Protein AF-A0AAV0DHM4-F1 (afdb_monomer)

Mean predicted aligned error: 24.43 Å

pLDDT: mean 70.32, std 26.04, range [20.38, 98.56]

Sequence (451 aa):
MEHMIHHESLPLIEENNLIREIKQLKQLRDQLSSNIGSCVEVQQALDNRAQIEDNLKNLKSELHILKNKVSEVEAVVVAVSLKYEEESKTHKELRDQYKAANELRQAARGNLQNLRKALFEKNKHFRMYKDDSITASKLAASKDTEALHHLCANQVEKFMDLWNGDEEFRKEYVRSNMRSTIRRFGTLDGRSLGPDESPLVLLPVYDVAERTRKLGSKTLEVDLVSPNEARNPTVKVAGNETEDQETVKCNLENVDTGSGWDGRKDDKAEDVQTKEELELAWKEEGLRKLEIAVRLKEQRRLEEIIKAKEALERKKRNAEKAQLRAELRAQKEAEQKEKEREKRLRKKERKNEGGPIGDVMRSGINMNENESREAAMDECGQATVAAGKKTHQCTKQSKTKSTPLPPLRNKSKRRLQQWLRIILTSIVVIVLFLLGNIGFFASLKQRQNVP

Foldseek 3Di:
DDDDPDPDPDPPVVVVVVVVVVVVVVVVVVVVVVVPDDPVVVVVVVVVVVVVVVVVVVVVVVVVVVVVVVVVVVVVVVVVVVVVVVVVVVVVVVVVVVVVVVVVVVVVVVVVVVVVVVVCVVCVVVVVVVVLVVVLVVCVVVVVPPVNVVSVVVVVVVVVVCCVPPPPCVVVVLVVCQLVLLVVAQDSVNHHDDPPGDGDDDDDPPCVVVVVVVVVPPDDDDDDDDDDDDDDDDDDDDDDDDDDDDDDDDDDDDDDDDDDDDDDDDDDDDPPPVVVVVVVVVVVVVVVVVVVVVVVVVVVVVVVVVVVVVVVVVVVVVVVVVVVVVVVVVVVVVVVVVVVVVVVVVVVVVVVPDDDDDDDDDDDDDDDDDDDYDDDDDDDDDDDDDDDDDDDDDDDDDDDDDDDDDPPPPVPVVVVVVVVVVVVVVVVVVVVVVVVVVVVVVVVVVVVPDD

Structure (mmCIF, N/CA/C/O backbone):
data_AF-A0AAV0DHM4-F1
#
_entry.id   AF-A0AAV0DHM4-F1
#
loop_
_atom_site.group_PDB
_atom_site.id
_atom_site.type_symbol
_atom_site.label_atom_id
_atom_site.label_alt_id
_atom_site.label_comp_id
_atom_site.label_asym_id
_atom_site.label_entity_id
_atom_site.label_seq_id
_atom_site.pdbx_PDB_ins_code
_atom_site.Cartn_x
_atom_site.Cartn_y
_atom_site.Cartn_z
_atom_site.occupancy
_atom_site.B_iso_or_equiv
_atom_site.auth_seq_id
_atom_site.auth_comp_id
_atom_site.auth_asym_id
_atom_site.auth_atom_id
_atom_site.pdbx_PDB_model_num
ATOM 1 N N . MET A 1 1 ? -69.733 -13.580 116.327 1.00 43.56 1 MET A N 1
ATOM 2 C CA . MET A 1 1 ? -68.517 -12.946 115.757 1.00 43.56 1 MET A CA 1
ATOM 3 C C . MET A 1 1 ? -68.999 -11.852 114.831 1.00 43.56 1 MET A C 1
ATOM 5 O O . MET A 1 1 ? -69.300 -12.125 113.675 1.00 43.56 1 MET A O 1
ATOM 9 N N . GLU A 1 2 ? -69.183 -10.652 115.373 1.00 42.78 2 GLU A N 1
ATOM 10 C CA . GLU A 1 2 ? -69.929 -9.586 114.709 1.00 42.78 2 GLU A CA 1
ATOM 11 C C . GLU A 1 2 ? -69.008 -8.453 114.255 1.00 42.78 2 GLU A C 1
ATOM 13 O O . GLU A 1 2 ? -68.412 -7.763 115.078 1.00 42.78 2 GLU A O 1
ATOM 18 N N . HIS A 1 3 ? -68.968 -8.197 112.947 1.00 48.19 3 HIS A N 1
ATOM 19 C CA . HIS A 1 3 ? -68.700 -6.849 112.457 1.00 48.19 3 HIS A CA 1
ATOM 20 C C . HIS A 1 3 ? -70.045 -6.132 112.330 1.00 48.19 3 HIS A C 1
ATOM 22 O O . HIS A 1 3 ? -70.871 -6.494 111.493 1.00 48.19 3 HIS A O 1
ATOM 28 N N . MET A 1 4 ? -70.279 -5.147 113.198 1.00 44.06 4 MET A N 1
ATOM 29 C CA . MET A 1 4 ? -71.522 -4.375 113.231 1.00 44.06 4 MET A CA 1
ATOM 30 C C . MET A 1 4 ? -71.656 -3.518 111.967 1.00 44.06 4 MET A C 1
ATOM 32 O O . MET A 1 4 ? -71.058 -2.443 111.876 1.00 44.06 4 MET A O 1
ATOM 36 N N . ILE A 1 5 ? -72.468 -3.973 111.011 1.00 55.94 5 ILE A N 1
ATOM 37 C CA . ILE A 1 5 ? -72.907 -3.153 109.878 1.00 55.94 5 ILE A CA 1
ATOM 38 C C . ILE A 1 5 ? -73.791 -2.035 110.441 1.00 55.94 5 ILE A C 1
ATOM 40 O O . ILE A 1 5 ? -74.953 -2.252 110.780 1.00 55.94 5 ILE A O 1
ATOM 44 N N . HIS A 1 6 ? -73.217 -0.842 110.583 1.00 49.34 6 HIS A N 1
ATOM 45 C CA . HIS A 1 6 ? -73.961 0.348 110.972 1.00 49.34 6 HIS A CA 1
ATOM 46 C C . HIS A 1 6 ? -74.754 0.838 109.761 1.00 49.34 6 HIS A C 1
ATOM 48 O O . HIS A 1 6 ? -74.182 1.256 108.756 1.00 49.34 6 HIS A O 1
ATOM 54 N N . HIS A 1 7 ? -76.081 0.774 109.851 1.00 44.88 7 HIS A N 1
ATOM 55 C CA . HIS A 1 7 ? -76.976 1.336 108.844 1.00 44.88 7 HIS A CA 1
ATOM 56 C C . HIS A 1 7 ? -77.152 2.843 109.069 1.00 44.88 7 HIS A C 1
ATOM 58 O O . HIS A 1 7 ? -78.214 3.303 109.485 1.00 44.88 7 HIS A O 1
ATOM 64 N N . GLU A 1 8 ? -76.099 3.613 108.797 1.00 59.44 8 GLU A N 1
ATOM 65 C CA . GLU A 1 8 ? -76.222 5.064 108.655 1.00 59.44 8 GLU A CA 1
ATOM 66 C C . GLU A 1 8 ? -77.024 5.366 107.382 1.00 59.44 8 GLU A C 1
ATOM 68 O O . GLU A 1 8 ? -76.617 5.039 106.265 1.00 59.44 8 GLU A O 1
ATOM 73 N N . SER A 1 9 ? -78.214 5.946 107.547 1.00 60.84 9 SER A N 1
ATOM 74 C CA . SER A 1 9 ? -79.075 6.323 106.428 1.00 60.84 9 SER A CA 1
ATOM 75 C C . SER A 1 9 ? -78.529 7.581 105.754 1.00 60.84 9 SER A C 1
ATOM 77 O O . SER A 1 9 ? -78.645 8.675 106.314 1.00 60.84 9 SER A O 1
ATOM 79 N N . LEU A 1 10 ? -77.963 7.430 104.552 1.00 61.78 10 LEU A N 1
ATOM 80 C CA . LEU A 1 10 ? -77.526 8.557 103.725 1.00 61.78 10 LEU A CA 1
ATOM 81 C C . LEU A 1 10 ? -78.671 9.572 103.537 1.00 61.78 10 LEU A C 1
ATOM 83 O O . LEU A 1 10 ? -79.821 9.169 103.329 1.00 61.78 10 LEU A O 1
ATOM 87 N N . PRO A 1 11 ? -78.397 10.886 103.583 1.00 71.75 11 PRO A N 1
ATOM 88 C CA . PRO A 1 11 ? -79.424 11.892 103.367 1.00 71.75 11 PRO A CA 1
ATOM 89 C C . PRO A 1 11 ? -79.935 11.834 101.921 1.00 71.75 11 PRO A C 1
ATOM 91 O O . PRO A 1 11 ? -79.160 11.739 100.968 1.00 71.75 11 PRO A O 1
ATOM 94 N N . LEU A 1 12 ? -81.252 11.983 101.747 1.00 71.25 12 LEU A N 1
ATOM 95 C CA . LEU A 1 12 ? -81.953 11.858 100.456 1.00 71.25 12 LEU A CA 1
ATOM 96 C C . LEU A 1 12 ? -81.356 12.709 99.317 1.00 71.25 12 LEU A C 1
ATOM 98 O O . LEU A 1 12 ? -81.542 12.381 98.148 1.00 71.25 12 LEU A O 1
ATOM 102 N N . ILE A 1 13 ? -80.653 13.804 99.624 1.00 78.44 13 ILE A N 1
ATOM 103 C CA . ILE A 1 13 ? -79.982 14.658 98.630 1.00 78.44 13 ILE A CA 1
ATOM 104 C C . ILE A 1 13 ? -78.781 13.934 98.000 1.00 78.44 13 ILE A C 1
ATOM 106 O O . ILE A 1 13 ? -78.611 13.979 96.781 1.00 78.44 13 ILE A O 1
ATOM 110 N N . GLU A 1 14 ? -77.978 13.241 98.808 1.00 80.06 14 GLU A N 1
ATOM 111 C CA . GLU A 1 14 ? -76.812 12.475 98.357 1.00 80.06 14 GLU A CA 1
ATOM 112 C C . GLU A 1 14 ? -77.248 11.219 97.605 1.00 80.06 14 GLU A C 1
ATOM 114 O O . GLU A 1 14 ? -76.761 10.968 96.504 1.00 80.06 14 GLU A O 1
ATOM 119 N N . GLU A 1 15 ? -78.261 10.509 98.107 1.00 77.88 15 GLU A N 1
ATOM 120 C CA . GLU A 1 15 ? -78.881 9.387 97.394 1.00 77.88 15 GLU A CA 1
ATOM 121 C C . GLU A 1 15 ? -79.408 9.822 96.010 1.00 77.88 15 GLU A C 1
ATOM 123 O O . GLU A 1 15 ? -79.105 9.199 94.991 1.00 77.88 15 GLU A O 1
ATOM 128 N N . ASN A 1 16 ? -80.110 10.960 95.925 1.00 84.50 16 ASN A N 1
ATOM 129 C CA . ASN A 1 16 ? -80.580 11.505 94.647 1.00 84.50 16 ASN A CA 1
ATOM 130 C C . ASN A 1 16 ? -79.463 12.078 93.755 1.00 84.50 16 ASN A C 1
ATOM 132 O O . ASN A 1 16 ? -79.708 12.288 92.562 1.00 84.50 16 ASN A O 1
ATOM 136 N N . ASN A 1 17 ? -78.267 12.362 94.282 1.00 87.25 17 ASN A N 1
ATOM 137 C CA . ASN A 1 17 ? -77.079 12.675 93.479 1.00 87.25 17 ASN A CA 1
ATOM 138 C C . ASN A 1 17 ? -76.480 11.379 92.904 1.00 87.25 17 ASN A C 1
ATOM 140 O O . ASN A 1 17 ? -76.340 11.273 91.686 1.00 87.25 17 ASN A O 1
ATOM 144 N N . LEU A 1 18 ? -76.256 10.362 93.743 1.00 86.69 18 LEU A N 1
ATOM 145 C CA . LEU A 1 18 ? -75.763 9.039 93.340 1.00 86.69 18 LEU A CA 1
ATOM 146 C C . LEU A 1 18 ? -76.676 8.385 92.288 1.00 86.69 18 LEU A C 1
ATOM 148 O O . LEU A 1 18 ? -76.195 7.856 91.292 1.00 86.69 18 LEU A O 1
ATOM 152 N N . ILE A 1 19 ? -78.003 8.488 92.424 1.00 88.50 19 ILE A N 1
ATOM 153 C CA . ILE A 1 19 ? -78.965 7.993 91.421 1.00 88.50 19 ILE A CA 1
ATOM 154 C C . ILE A 1 19 ? -78.813 8.709 90.062 1.00 88.50 19 ILE A C 1
ATOM 156 O O . ILE A 1 19 ? -79.029 8.090 89.013 1.00 88.50 19 ILE A O 1
ATOM 160 N N . ARG A 1 20 ? -78.440 9.997 90.045 1.00 89.25 20 ARG A N 1
ATOM 161 C CA . ARG A 1 20 ? -78.166 10.751 88.806 1.00 89.25 20 ARG A CA 1
ATOM 162 C C . ARG A 1 20 ? -76.824 10.361 88.191 1.00 89.25 20 ARG A C 1
ATOM 164 O O . ARG A 1 20 ? -76.777 10.123 86.986 1.00 89.25 20 ARG A O 1
ATOM 171 N N . GLU A 1 21 ? -75.786 10.206 89.002 1.00 92.38 21 GLU A N 1
ATOM 172 C CA . GLU A 1 21 ? -74.470 9.739 88.557 1.00 92.38 21 GLU A CA 1
ATOM 173 C C . GLU A 1 21 ? -74.541 8.305 88.004 1.00 92.38 21 GLU A C 1
ATOM 175 O O . GLU A 1 21 ? -74.093 8.043 86.892 1.00 92.38 21 GLU A O 1
ATOM 180 N N . ILE A 1 22 ? -75.250 7.392 88.678 1.00 91.81 22 ILE A N 1
ATOM 181 C CA . ILE A 1 22 ? -75.530 6.029 88.192 1.00 91.81 22 ILE A CA 1
ATOM 182 C C . ILE A 1 22 ? -76.297 6.044 86.857 1.00 91.81 22 ILE A C 1
ATOM 184 O O . ILE A 1 22 ? -76.076 5.169 86.017 1.00 91.81 22 ILE A O 1
ATOM 188 N N . LYS A 1 23 ? -77.191 7.017 86.619 1.00 93.56 23 LYS A N 1
ATOM 189 C CA . LYS A 1 23 ? -77.848 7.191 85.308 1.00 93.56 23 LYS A CA 1
ATOM 190 C C . LYS A 1 23 ? -76.867 7.673 84.236 1.00 93.56 23 LYS A C 1
ATOM 192 O O . LYS A 1 23 ? -76.878 7.115 83.141 1.00 93.56 23 LYS A O 1
ATOM 197 N N . GLN A 1 24 ? -76.002 8.638 84.547 1.00 93.12 24 GLN A N 1
ATOM 198 C CA . GLN A 1 24 ? -74.964 9.119 83.627 1.00 93.12 24 GLN A CA 1
ATOM 199 C C . GLN A 1 24 ? -73.957 8.014 83.283 1.00 93.12 24 GLN A C 1
ATOM 201 O O . GLN A 1 24 ? -73.688 7.784 82.110 1.00 93.12 24 GLN A O 1
ATOM 206 N N . LEU A 1 25 ? -73.479 7.255 84.273 1.00 92.44 25 LEU A N 1
ATOM 207 C CA . LEU A 1 25 ? -72.578 6.115 84.075 1.00 92.44 25 LEU A CA 1
ATOM 208 C C . LEU A 1 25 ? -73.222 4.996 83.241 1.00 92.44 25 LEU A C 1
ATOM 210 O O . LEU A 1 25 ? -72.551 4.407 82.397 1.00 92.44 25 LEU A O 1
ATOM 214 N N . LYS A 1 26 ? -74.527 4.729 83.406 1.00 89.81 26 LYS A N 1
ATOM 215 C CA . LYS A 1 26 ? -75.271 3.806 82.526 1.00 89.81 26 LYS A CA 1
ATOM 216 C C . LYS A 1 26 ? -75.348 4.329 81.090 1.00 89.81 26 LYS A C 1
ATOM 218 O O . LYS A 1 26 ? -75.043 3.579 80.171 1.00 89.81 26 LYS A O 1
ATOM 223 N N . GLN A 1 27 ? -75.670 5.607 80.894 1.00 90.06 27 GLN A N 1
ATOM 224 C CA . GLN A 1 27 ? -75.716 6.214 79.561 1.00 90.06 27 GLN A CA 1
ATOM 225 C C . GLN A 1 27 ? -74.337 6.223 78.876 1.00 90.06 27 GLN A C 1
ATOM 227 O O . GLN A 1 27 ? -74.247 5.903 77.695 1.00 90.06 27 GLN A O 1
ATOM 232 N N . LEU A 1 28 ? -73.261 6.514 79.615 1.00 88.69 28 LEU A N 1
ATOM 233 C CA . LEU A 1 28 ? -71.883 6.459 79.115 1.00 88.69 28 LEU A CA 1
ATOM 234 C C . LEU A 1 28 ? -71.444 5.026 78.787 1.00 88.69 28 LEU A C 1
ATOM 236 O O . LEU A 1 28 ? -70.819 4.812 77.753 1.00 88.69 28 LEU A O 1
ATOM 240 N N . ARG A 1 29 ? -71.809 4.034 79.612 1.00 87.38 29 ARG A N 1
ATOM 241 C CA . ARG A 1 29 ? -71.617 2.603 79.313 1.00 87.38 29 ARG A CA 1
ATOM 242 C C . ARG A 1 29 ? -72.311 2.214 78.007 1.00 87.38 29 ARG A C 1
ATOM 244 O O . ARG A 1 29 ? -71.711 1.512 77.202 1.00 87.38 29 ARG A O 1
ATOM 251 N N . ASP A 1 30 ? -73.547 2.661 77.801 1.00 85.44 30 ASP A N 1
ATOM 252 C CA . ASP A 1 30 ? -74.338 2.305 76.617 1.00 85.44 30 ASP A CA 1
ATOM 253 C C . ASP A 1 30 ? -73.828 3.021 75.353 1.00 85.44 30 ASP A C 1
ATOM 255 O O . ASP A 1 30 ? -73.766 2.434 74.277 1.00 85.44 30 ASP A O 1
ATOM 259 N N . GLN A 1 31 ? -73.348 4.261 75.484 1.00 86.38 31 GLN A N 1
ATOM 260 C CA . GLN A 1 31 ? -72.624 4.950 74.411 1.00 86.38 31 GLN A CA 1
ATOM 261 C C . GLN A 1 31 ? -71.294 4.256 74.083 1.00 86.38 31 GLN A C 1
ATOM 263 O O . GLN A 1 31 ? -71.000 4.037 72.908 1.00 86.38 31 GLN A O 1
ATOM 268 N N . LEU A 1 32 ? -70.520 3.847 75.094 1.00 81.00 32 LEU A N 1
ATOM 269 C CA . LEU A 1 32 ? -69.286 3.082 74.906 1.00 81.00 32 LEU A CA 1
ATOM 270 C C . LEU A 1 32 ? -69.549 1.728 74.240 1.00 81.00 32 LEU A C 1
ATOM 272 O O . LEU A 1 32 ? -68.808 1.377 73.331 1.00 81.00 32 LEU A O 1
ATOM 276 N N . SER A 1 33 ? -70.608 1.002 74.612 1.00 78.62 33 SER A N 1
ATOM 277 C CA . SER A 1 33 ? -70.945 -0.288 73.988 1.00 78.62 33 SER A CA 1
ATOM 278 C C . SER A 1 33 ? -71.441 -0.167 72.543 1.00 78.62 33 SER A C 1
ATOM 280 O O . SER A 1 33 ? -71.352 -1.140 71.803 1.00 78.62 33 SER A O 1
ATOM 282 N N . SER A 1 34 ? -71.919 1.014 72.130 1.00 77.19 34 SER A N 1
ATOM 283 C CA . SER A 1 34 ? -72.287 1.308 70.735 1.00 77.19 34 SER A CA 1
ATOM 284 C C . SER A 1 34 ? -71.148 1.880 69.875 1.00 77.19 34 SER A C 1
ATOM 286 O O . SER A 1 34 ? -71.255 1.879 68.652 1.00 77.19 34 SER A O 1
ATOM 288 N N . ASN A 1 35 ? -70.075 2.381 70.501 1.00 76.44 35 ASN A N 1
ATOM 289 C CA . ASN A 1 35 ? -68.916 2.991 69.830 1.00 76.44 35 ASN A CA 1
ATOM 290 C C . ASN A 1 35 ? -67.674 2.077 69.836 1.00 76.44 35 ASN A C 1
ATOM 292 O O . ASN A 1 35 ? -66.808 2.180 68.970 1.00 76.44 35 ASN A O 1
ATOM 296 N N . ILE A 1 36 ? -67.588 1.137 70.783 1.00 73.06 36 ILE A N 1
ATOM 297 C CA . ILE A 1 36 ? -66.779 -0.068 70.608 1.00 73.06 36 ILE A CA 1
ATOM 298 C C . ILE A 1 36 ? -67.394 -0.844 69.438 1.00 73.06 36 ILE A C 1
ATOM 300 O O . ILE A 1 36 ? -68.516 -1.341 69.531 1.00 73.06 36 ILE A O 1
ATOM 304 N N . GLY A 1 37 ? -66.648 -0.930 68.331 1.00 67.56 37 GLY A N 1
ATOM 305 C CA . GLY A 1 37 ? -66.939 -1.886 67.262 1.00 67.56 37 GLY A CA 1
ATOM 306 C C . GLY A 1 37 ? -67.044 -3.290 67.853 1.00 67.56 37 GLY A C 1
ATOM 307 O O . GLY A 1 37 ? -66.432 -3.576 68.888 1.00 67.56 37 GLY A O 1
ATOM 308 N N . SER A 1 38 ? -67.849 -4.159 67.246 1.00 77.75 38 SER A N 1
ATOM 309 C CA . SER A 1 38 ? -68.161 -5.454 67.848 1.00 77.75 38 SER A CA 1
ATOM 310 C C . SER A 1 38 ? -66.880 -6.225 68.178 1.00 77.75 38 SER A C 1
ATOM 312 O O . SER A 1 38 ? -65.870 -6.129 67.480 1.00 77.75 38 SER A O 1
ATOM 314 N N . CYS A 1 39 ? -66.901 -7.011 69.258 1.00 74.38 39 CYS A N 1
ATOM 315 C CA . CYS A 1 39 ? -65.707 -7.733 69.714 1.00 74.38 39 CYS A CA 1
ATOM 316 C C . CYS A 1 39 ? -65.106 -8.632 68.606 1.00 74.38 39 CYS A C 1
ATOM 318 O O . CYS A 1 39 ? -63.893 -8.820 68.552 1.00 74.38 39 CYS A O 1
ATOM 320 N N . VAL A 1 40 ? -65.947 -9.088 67.667 1.00 80.19 40 VAL A N 1
ATOM 321 C CA . VAL A 1 40 ? -65.556 -9.805 66.445 1.00 80.19 40 VAL A CA 1
ATOM 322 C C . VAL A 1 40 ? -64.789 -8.911 65.462 1.00 80.19 40 VAL A C 1
ATOM 324 O O . VAL A 1 40 ? -63.733 -9.321 64.995 1.00 80.19 40 VAL A O 1
ATOM 327 N N . GLU A 1 41 ? -65.257 -7.693 65.172 1.00 85.06 41 GLU A N 1
ATOM 328 C CA . GLU A 1 41 ? -64.556 -6.739 64.291 1.00 85.06 41 GLU A CA 1
ATOM 329 C C . GLU A 1 41 ? -63.206 -6.302 64.879 1.00 85.06 41 GLU A C 1
ATOM 331 O O . GLU A 1 41 ? -62.221 -6.189 64.151 1.00 85.06 41 GLU A O 1
ATOM 336 N N . VAL A 1 42 ? -63.133 -6.105 66.202 1.00 85.69 42 VAL A N 1
ATOM 337 C CA . VAL A 1 42 ? -61.874 -5.778 66.895 1.00 85.69 42 VAL A CA 1
ATOM 338 C C . VAL A 1 42 ? -60.884 -6.943 66.810 1.00 85.69 42 VAL A C 1
ATOM 340 O O . VAL A 1 42 ? -59.716 -6.719 66.494 1.00 85.69 42 VAL A O 1
ATOM 343 N N . GLN A 1 43 ? -61.337 -8.183 67.025 1.00 86.19 43 GLN A N 1
ATOM 344 C CA . GLN A 1 43 ? -60.490 -9.366 66.857 1.00 86.19 43 GLN A CA 1
ATOM 345 C C . GLN A 1 43 ? -60.035 -9.523 65.398 1.00 86.19 43 GLN A C 1
ATOM 347 O O . GLN A 1 43 ? -58.842 -9.655 65.140 1.00 86.19 43 GLN A O 1
ATOM 352 N N . GLN A 1 44 ? -60.951 -9.391 64.436 1.00 89.75 44 GLN A N 1
ATOM 353 C CA . GLN A 1 44 ? -60.643 -9.463 63.009 1.00 89.75 44 GLN A CA 1
ATOM 354 C C . GLN A 1 44 ? -59.633 -8.382 62.581 1.00 89.75 44 GLN A C 1
ATOM 356 O O . GLN A 1 44 ? -58.761 -8.647 61.757 1.00 89.75 44 GLN A O 1
ATOM 361 N N . ALA A 1 45 ? -59.694 -7.176 63.155 1.00 88.31 45 ALA A N 1
ATOM 362 C CA . ALA A 1 45 ? -58.703 -6.128 62.917 1.00 88.31 45 ALA A CA 1
ATOM 363 C C . ALA A 1 45 ? -57.310 -6.482 63.477 1.00 88.31 45 ALA A C 1
ATOM 365 O O . ALA A 1 45 ? -56.302 -6.146 62.849 1.00 88.31 45 ALA A O 1
ATOM 366 N N . LEU A 1 46 ? -57.232 -7.183 64.615 1.00 89.06 46 LEU A N 1
ATOM 367 C CA . LEU A 1 46 ? -55.972 -7.692 65.172 1.00 89.06 46 LEU A CA 1
ATOM 368 C C . LEU A 1 46 ? -55.398 -8.846 64.336 1.00 89.06 46 LEU A C 1
ATOM 370 O O . LEU A 1 46 ? -54.200 -8.845 64.050 1.00 89.06 46 LEU A O 1
ATOM 374 N N . ASP A 1 47 ? -56.241 -9.772 63.879 1.00 90.62 47 ASP A N 1
ATOM 375 C CA . ASP A 1 47 ? -55.836 -10.899 63.031 1.00 90.62 47 ASP A CA 1
ATOM 376 C C . ASP A 1 47 ? -55.343 -10.404 61.656 1.00 90.62 47 ASP A C 1
ATOM 378 O O . ASP A 1 47 ? -54.255 -10.769 61.202 1.00 90.62 47 ASP A O 1
ATOM 382 N N . ASN A 1 48 ? -56.078 -9.468 61.038 1.00 92.38 48 ASN A N 1
ATOM 383 C CA . ASN A 1 48 ? -55.661 -8.770 59.817 1.00 92.38 48 ASN A CA 1
ATOM 384 C C . ASN A 1 48 ? -54.326 -8.031 60.018 1.00 92.38 48 ASN A C 1
ATOM 386 O O . ASN A 1 48 ? -53.459 -8.062 59.143 1.00 92.38 48 ASN A O 1
ATOM 390 N N . ARG A 1 49 ? -54.129 -7.372 61.170 1.00 93.75 49 ARG A N 1
ATOM 391 C CA . ARG A 1 49 ? -52.863 -6.701 61.497 1.00 93.75 49 ARG A CA 1
ATOM 392 C C . ARG A 1 49 ? -51.707 -7.701 61.578 1.00 93.75 49 ARG A C 1
ATOM 394 O O . ARG A 1 49 ? -50.650 -7.418 61.018 1.00 93.75 49 ARG A O 1
ATOM 401 N N . ALA A 1 50 ? -51.890 -8.851 62.227 1.00 92.62 50 ALA A N 1
ATOM 402 C CA . ALA A 1 50 ? -50.862 -9.891 62.294 1.00 92.62 50 ALA A CA 1
ATOM 403 C C . ALA A 1 50 ? -50.485 -10.398 60.888 1.00 92.62 50 ALA A C 1
ATOM 405 O O . ALA A 1 50 ? -49.302 -10.458 60.549 1.00 92.62 50 ALA A O 1
ATOM 406 N N . GLN A 1 51 ? -51.482 -10.640 60.028 1.00 94.19 51 GLN A N 1
ATOM 407 C CA . GLN A 1 51 ? -51.265 -11.013 58.628 1.00 94.19 51 GLN A CA 1
ATOM 408 C C . GLN A 1 51 ? -50.492 -9.934 57.843 1.00 94.19 51 GLN A C 1
ATOM 410 O O . GLN A 1 51 ? -49.606 -10.257 57.049 1.00 94.19 51 GLN A O 1
ATOM 415 N N . ILE A 1 52 ? -50.781 -8.648 58.070 1.00 94.25 52 ILE A N 1
ATOM 416 C CA . ILE A 1 52 ? -50.041 -7.527 57.466 1.00 94.25 52 ILE A CA 1
ATOM 417 C C . ILE A 1 52 ? -48.592 -7.482 57.975 1.00 94.25 52 ILE A C 1
ATOM 419 O O . ILE A 1 52 ? -47.675 -7.302 57.173 1.00 94.25 52 ILE A O 1
ATOM 423 N N . GLU A 1 53 ? -48.354 -7.684 59.274 1.00 95.00 53 GLU A N 1
ATOM 424 C CA . GLU A 1 53 ? -47.001 -7.726 59.841 1.00 95.00 53 GLU A CA 1
ATOM 425 C C . GLU A 1 53 ? -46.163 -8.884 59.270 1.00 95.00 53 GLU A C 1
ATOM 427 O O . GLU A 1 53 ? -44.977 -8.691 58.994 1.00 95.00 53 GLU A O 1
ATOM 432 N N . ASP A 1 54 ? -46.751 -10.059 59.032 1.00 94.62 54 ASP A N 1
ATOM 433 C CA . ASP A 1 54 ? -46.061 -11.186 58.385 1.00 94.62 54 ASP A CA 1
ATOM 434 C C . ASP A 1 54 ? -45.828 -10.961 56.883 1.00 94.62 54 ASP A C 1
ATOM 436 O O . ASP A 1 54 ? -44.724 -11.205 56.386 1.00 94.62 54 ASP A O 1
ATOM 440 N N . ASN A 1 55 ? -46.796 -10.384 56.166 1.00 95.00 55 ASN A N 1
ATOM 441 C CA . ASN A 1 55 ? -46.602 -9.965 54.775 1.00 95.00 55 ASN A CA 1
ATOM 442 C C . ASN A 1 55 ? -45.458 -8.941 54.641 1.00 95.00 55 ASN A C 1
ATOM 444 O O . ASN A 1 55 ? -44.650 -9.037 53.718 1.00 95.00 55 ASN A O 1
ATOM 448 N N . LEU A 1 56 ? -45.323 -8.003 55.587 1.00 96.50 56 LEU A N 1
ATOM 449 C CA . LEU A 1 56 ? -44.209 -7.049 55.625 1.00 96.50 56 LEU A CA 1
ATOM 450 C C . LEU A 1 56 ? -42.854 -7.723 55.909 1.00 96.50 56 LEU A C 1
ATOM 452 O O . LEU A 1 56 ? -41.844 -7.305 55.338 1.00 96.50 56 LEU A O 1
ATOM 456 N N . LYS A 1 57 ? -42.803 -8.776 56.740 1.00 96.50 57 LYS A N 1
ATOM 457 C CA . LYS A 1 57 ? -41.579 -9.580 56.955 1.00 96.50 57 LYS A CA 1
ATOM 458 C C . LYS A 1 57 ? -41.162 -10.297 55.665 1.00 96.50 57 LYS A C 1
ATOM 460 O O . LYS A 1 57 ? -39.982 -10.258 55.311 1.00 96.50 57 LYS A O 1
ATOM 465 N N . ASN A 1 58 ? -42.122 -10.876 54.941 1.00 96.38 58 ASN A N 1
ATOM 466 C CA . ASN A 1 58 ? -41.890 -11.549 53.660 1.00 96.38 58 ASN A CA 1
ATOM 467 C C . ASN A 1 58 ? -41.395 -10.566 52.588 1.00 96.38 58 ASN A C 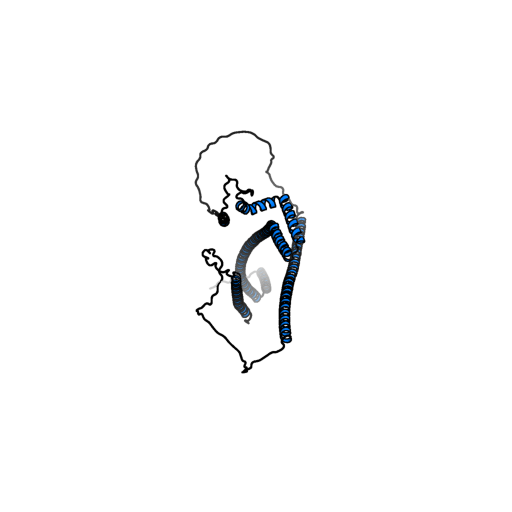1
ATOM 469 O O . ASN A 1 58 ? -40.301 -10.742 52.060 1.00 96.38 58 ASN A O 1
ATOM 473 N N . LEU A 1 59 ? -42.110 -9.460 52.355 1.00 96.62 59 LEU A N 1
ATOM 474 C CA . LEU A 1 59 ? -41.698 -8.418 51.403 1.00 96.62 59 LEU A CA 1
ATOM 475 C C . LEU A 1 59 ? -40.315 -7.831 51.731 1.00 96.62 59 LEU A C 1
ATOM 477 O O . LEU A 1 59 ? -39.533 -7.521 50.832 1.00 96.62 59 LEU A O 1
ATOM 481 N N . LYS A 1 60 ? -39.968 -7.706 53.019 1.00 97.44 60 LYS A N 1
ATOM 482 C CA . LYS A 1 60 ? -38.635 -7.260 53.443 1.00 97.44 60 LYS A CA 1
ATOM 483 C C . LYS A 1 60 ? -37.547 -8.285 53.107 1.00 97.44 60 LYS A C 1
ATOM 485 O O . LYS A 1 60 ? -36.461 -7.878 52.692 1.00 97.44 60 LYS A O 1
ATOM 490 N N . SER A 1 61 ? -37.803 -9.586 53.264 1.00 96.44 61 SER A N 1
ATOM 491 C CA . SER A 1 61 ? -36.830 -10.626 52.897 1.00 96.44 61 SER A CA 1
ATOM 492 C C . SER A 1 61 ? -36.648 -10.716 51.375 1.00 96.44 61 SER A C 1
ATOM 494 O O . SER A 1 61 ? -35.510 -10.749 50.902 1.00 96.44 61 SER A O 1
ATOM 496 N N . GLU A 1 62 ? -37.733 -10.610 50.604 1.00 96.62 62 GLU A N 1
ATOM 497 C CA . GLU A 1 62 ? -37.703 -10.510 49.140 1.00 96.62 62 GLU A CA 1
ATOM 498 C C . GLU A 1 62 ? -36.917 -9.282 48.661 1.00 96.62 62 GLU A C 1
ATOM 500 O O . GLU A 1 62 ? -36.072 -9.404 47.775 1.00 96.62 62 GLU A O 1
ATOM 505 N N . LEU A 1 63 ? -37.116 -8.116 49.287 1.00 97.81 63 LEU A N 1
ATOM 506 C CA . LEU A 1 63 ? -36.371 -6.892 48.983 1.00 97.81 63 LEU A CA 1
ATOM 507 C C . LEU A 1 63 ? -34.868 -7.040 49.267 1.00 97.81 63 LEU A C 1
ATOM 509 O O . LEU A 1 63 ? -34.052 -6.562 48.478 1.00 97.81 63 LEU A O 1
ATOM 513 N N . HIS A 1 64 ? -34.477 -7.729 50.344 1.00 97.19 64 HIS A N 1
ATOM 514 C CA . HIS A 1 64 ? -33.068 -8.049 50.600 1.00 97.19 64 HIS A CA 1
ATOM 515 C C . HIS A 1 64 ? -32.491 -8.999 49.534 1.00 97.19 64 HIS A C 1
ATOM 517 O O . HIS A 1 64 ? -31.404 -8.742 49.016 1.00 97.19 64 HIS A O 1
ATOM 523 N N . ILE A 1 65 ? -33.226 -10.047 49.146 1.00 97.12 65 ILE A N 1
ATOM 524 C CA . ILE A 1 65 ? -32.819 -10.979 48.079 1.00 97.12 65 ILE A CA 1
ATOM 525 C C . ILE A 1 65 ? -32.681 -10.248 46.733 1.00 97.12 65 ILE A C 1
ATOM 527 O O . ILE A 1 65 ? -31.719 -10.480 45.998 1.00 97.12 65 ILE A O 1
ATOM 531 N N . LEU A 1 66 ? -33.617 -9.354 46.406 1.00 97.38 66 LEU A N 1
ATOM 532 C CA . LEU A 1 66 ? -33.590 -8.565 45.177 1.00 97.38 66 LEU A CA 1
ATOM 533 C C . LEU A 1 66 ? -32.426 -7.568 45.174 1.00 97.38 66 LEU A C 1
ATOM 535 O O . LEU A 1 66 ? -31.722 -7.477 44.172 1.00 97.38 66 LEU A O 1
ATOM 539 N N . LYS A 1 67 ? -32.165 -6.879 46.294 1.00 98.00 67 LYS A N 1
ATOM 540 C CA . LYS A 1 67 ? -31.025 -5.960 46.424 1.00 98.00 67 LYS A CA 1
ATOM 541 C C . LYS A 1 67 ? -29.687 -6.671 46.198 1.00 98.00 67 LYS A C 1
ATOM 543 O O . LYS A 1 67 ? -28.839 -6.136 45.488 1.00 98.00 67 LYS A O 1
ATOM 548 N N . ASN A 1 68 ? -29.516 -7.876 46.744 1.00 97.12 68 ASN A N 1
ATOM 549 C CA . ASN A 1 68 ? -28.302 -8.666 46.528 1.00 97.12 68 ASN A CA 1
ATOM 550 C C . ASN A 1 68 ? -28.126 -9.002 45.035 1.00 97.12 68 ASN A C 1
ATOM 552 O O . ASN A 1 68 ? -27.084 -8.686 44.462 1.00 97.12 68 ASN A O 1
ATOM 556 N N . LYS A 1 69 ? -29.176 -9.518 44.377 1.00 97.38 69 LYS A N 1
ATOM 557 C CA . LYS A 1 69 ? -29.175 -9.804 42.928 1.00 97.38 69 LYS A CA 1
ATOM 558 C C . LYS A 1 69 ? -28.876 -8.569 42.072 1.00 97.38 69 LYS A C 1
ATOM 560 O O . LYS A 1 69 ? -28.170 -8.681 41.076 1.00 97.38 69 LYS A O 1
ATOM 565 N N . VAL A 1 70 ? -29.386 -7.394 42.452 1.00 97.88 70 VAL A N 1
ATOM 566 C CA . VAL A 1 70 ? -29.053 -6.125 41.783 1.00 97.88 70 VAL A CA 1
ATOM 567 C C . VAL A 1 70 ? -27.557 -5.834 41.911 1.00 97.88 70 VAL A C 1
ATOM 569 O O . VAL A 1 70 ? -26.913 -5.635 40.888 1.00 97.88 70 VAL A O 1
ATOM 572 N N . SER A 1 71 ? -26.973 -5.924 43.111 1.00 97.06 71 SER A N 1
ATOM 573 C CA . SER A 1 71 ? -25.531 -5.685 43.297 1.00 97.06 71 SER A CA 1
ATOM 574 C C . SER A 1 71 ? -24.628 -6.706 42.579 1.00 97.06 71 SER A C 1
ATOM 576 O O . SER A 1 71 ? -23.560 -6.345 42.084 1.00 97.06 71 SER A O 1
ATOM 578 N N . GLU A 1 72 ? -25.066 -7.963 42.446 1.00 97.44 72 GLU A N 1
ATOM 579 C CA . GLU A 1 72 ? -24.386 -8.985 41.635 1.00 97.44 72 GLU A CA 1
ATOM 580 C C . GLU A 1 72 ? -24.401 -8.614 40.141 1.00 97.44 72 GLU A C 1
ATOM 582 O O . GLU A 1 72 ? -23.370 -8.675 39.469 1.00 97.44 72 GLU A O 1
ATOM 587 N N . VAL A 1 73 ? -25.555 -8.179 39.620 1.00 98.00 73 VAL A N 1
ATOM 588 C CA . VAL A 1 73 ? -25.702 -7.740 38.224 1.00 98.00 73 VAL A CA 1
ATOM 589 C C . VAL A 1 73 ? -24.926 -6.447 37.959 1.00 98.00 73 VAL A C 1
ATOM 591 O O . VAL A 1 73 ? -24.259 -6.355 36.932 1.00 98.00 73 VAL A O 1
ATOM 594 N N . GLU A 1 74 ? -24.940 -5.477 38.874 1.00 97.88 74 GLU A N 1
ATOM 595 C CA . GLU A 1 74 ? -24.150 -4.240 38.782 1.00 97.88 74 GLU A CA 1
ATOM 596 C C . GLU A 1 74 ? -22.646 -4.539 38.700 1.00 97.88 74 GLU A C 1
ATOM 598 O O . GLU A 1 74 ? -21.962 -4.026 37.810 1.00 97.88 74 GLU A O 1
ATOM 603 N N . ALA A 1 75 ? -22.134 -5.436 39.551 1.00 97.69 75 ALA A N 1
ATOM 604 C CA . ALA A 1 75 ? -20.739 -5.872 39.504 1.00 97.69 75 ALA A CA 1
ATOM 605 C C . ALA A 1 75 ? -20.381 -6.550 38.166 1.00 97.69 75 ALA A C 1
ATOM 607 O O . ALA A 1 75 ? -19.315 -6.289 37.602 1.00 97.69 75 ALA A O 1
ATOM 608 N N . VAL A 1 76 ? -21.281 -7.374 37.612 1.00 97.94 76 VAL A N 1
ATOM 609 C CA . VAL A 1 76 ? -21.106 -7.980 36.279 1.00 97.94 76 VAL A CA 1
ATOM 610 C C . VAL A 1 76 ? -21.137 -6.924 35.168 1.00 97.94 76 VAL A C 1
ATOM 612 O O . VAL A 1 76 ? -20.305 -6.981 34.265 1.00 97.94 76 VAL A O 1
ATOM 615 N N . VAL A 1 77 ? -22.035 -5.936 35.232 1.00 98.25 77 VAL A N 1
ATOM 616 C CA . VAL A 1 77 ? -22.121 -4.840 34.250 1.00 98.25 77 VAL A CA 1
ATOM 617 C C . VAL A 1 77 ? -20.833 -4.014 34.233 1.00 98.25 77 VAL A C 1
ATOM 619 O O . VAL A 1 77 ? -20.296 -3.767 33.153 1.00 98.25 77 VAL A O 1
ATOM 622 N N . VAL A 1 78 ? -20.279 -3.664 35.400 1.00 98.06 78 VAL A N 1
ATOM 623 C CA . VAL A 1 78 ? -18.984 -2.963 35.506 1.00 98.06 78 VAL A CA 1
ATOM 624 C C . VAL A 1 78 ? -17.831 -3.829 34.979 1.00 98.06 78 VAL A C 1
ATOM 626 O O . VAL A 1 78 ? -16.982 -3.354 34.225 1.00 98.06 78 VAL A O 1
ATOM 629 N N . ALA A 1 79 ? -17.813 -5.128 35.293 1.00 97.81 79 ALA A N 1
ATOM 630 C CA . ALA A 1 79 ? -16.798 -6.048 34.773 1.00 97.81 79 ALA A CA 1
ATOM 631 C C . ALA A 1 79 ? -16.887 -6.270 33.246 1.00 97.81 79 ALA A C 1
ATOM 633 O O . ALA A 1 79 ? -15.898 -6.669 32.624 1.00 97.81 79 ALA A O 1
ATOM 634 N N . VAL A 1 80 ? -18.052 -6.031 32.633 1.00 98.44 80 VAL A N 1
ATOM 635 C CA . VAL A 1 80 ? -18.258 -6.080 31.176 1.00 98.44 80 VAL A CA 1
ATOM 636 C C . VAL A 1 80 ? -17.909 -4.745 30.510 1.00 98.44 80 VAL A C 1
ATOM 638 O O . VAL A 1 80 ? -17.286 -4.762 29.448 1.00 98.44 80 VAL A O 1
ATOM 641 N N . SER A 1 81 ? -18.242 -3.598 31.115 1.00 97.62 81 SER A N 1
ATOM 642 C CA . SER A 1 81 ? -17.917 -2.283 30.542 1.00 97.62 81 SER A CA 1
ATOM 643 C C . SER A 1 81 ? -16.407 -2.039 30.476 1.00 97.62 81 SER A C 1
ATOM 645 O O . SER A 1 81 ? -15.918 -1.602 29.436 1.00 97.62 81 SER A O 1
ATOM 647 N N . LEU A 1 82 ? -15.654 -2.421 31.515 1.00 98.06 82 LEU A N 1
ATOM 648 C CA . LEU A 1 82 ? -14.188 -2.333 31.527 1.00 98.06 82 LEU A CA 1
ATOM 649 C C . LEU A 1 82 ? -13.552 -3.131 30.375 1.00 98.06 82 LEU A C 1
ATOM 651 O O . LEU A 1 82 ? -12.744 -2.591 29.623 1.00 98.06 82 LEU A O 1
ATOM 655 N N . LYS A 1 83 ? -13.993 -4.377 30.154 1.00 97.75 83 LYS A N 1
ATOM 656 C CA . LYS A 1 83 ? -13.519 -5.219 29.037 1.00 97.75 83 LYS A CA 1
ATOM 657 C C . LYS A 1 83 ? -13.889 -4.644 27.670 1.00 97.75 83 LYS A C 1
ATOM 659 O O . LYS A 1 83 ? -13.100 -4.708 26.732 1.00 97.75 83 LYS A O 1
ATOM 664 N N . TYR A 1 84 ? -15.081 -4.058 27.546 1.00 98.31 84 TYR A N 1
ATOM 665 C CA . TYR A 1 84 ? -15.485 -3.357 26.327 1.00 98.31 84 TYR A CA 1
ATOM 666 C C . TYR A 1 84 ? -14.608 -2.123 26.060 1.00 98.31 84 TYR A C 1
ATOM 668 O O . TYR A 1 84 ? -14.259 -1.856 24.910 1.00 98.31 84 TYR A O 1
ATOM 676 N N . GLU A 1 85 ? -14.202 -1.384 27.094 1.00 98.06 85 GLU A N 1
ATOM 677 C CA . GLU A 1 85 ? -13.249 -0.287 26.937 1.00 98.06 85 GLU A CA 1
ATOM 678 C C . GLU A 1 85 ? -11.841 -0.754 26.558 1.00 98.06 85 GLU A C 1
ATOM 680 O O . GLU A 1 85 ? -11.201 -0.100 25.735 1.00 98.06 85 GLU A O 1
ATOM 685 N N . GLU A 1 86 ? -11.353 -1.845 27.149 1.00 98.12 86 GLU A N 1
ATOM 686 C CA . GLU A 1 86 ? -10.073 -2.476 26.802 1.00 98.12 86 GLU A CA 1
ATOM 687 C C . GLU A 1 86 ? -10.056 -2.882 25.324 1.00 98.12 86 GLU A C 1
ATOM 689 O O . GLU A 1 86 ? -9.206 -2.407 24.571 1.00 98.12 86 GLU A O 1
ATOM 694 N N . GLU A 1 87 ? -11.062 -3.627 24.860 1.00 98.00 87 GLU A N 1
ATOM 695 C CA . GLU A 1 87 ? -11.186 -4.000 23.443 1.00 98.00 87 GLU A CA 1
ATOM 696 C C . GLU A 1 87 ? -11.438 -2.786 22.524 1.00 98.00 87 GLU A C 1
ATOM 698 O O . GLU A 1 87 ? -11.029 -2.756 21.363 1.00 98.00 87 GLU A O 1
ATOM 703 N N . SER A 1 88 ? -12.059 -1.718 23.035 1.00 97.94 88 SER A N 1
ATOM 704 C CA . SER A 1 88 ? -12.185 -0.442 22.318 1.00 97.94 88 SER A CA 1
ATOM 705 C C . SER A 1 88 ? -10.840 0.284 22.177 1.00 97.94 88 SER A C 1
ATOM 707 O O . SER A 1 88 ? -10.656 1.028 21.210 1.00 97.94 88 SER A O 1
ATOM 709 N N . LYS A 1 89 ? -9.892 0.091 23.106 1.00 98.19 89 LYS A N 1
ATOM 710 C CA . LYS A 1 89 ? -8.519 0.627 23.043 1.00 98.19 89 LYS A CA 1
ATOM 711 C C . LYS A 1 89 ? -7.678 -0.200 22.056 1.00 98.19 89 LYS A C 1
ATOM 713 O O . LYS A 1 89 ? -7.238 0.360 21.048 1.00 98.19 89 LYS A O 1
ATOM 718 N N . THR A 1 90 ? -7.610 -1.526 22.221 1.00 97.94 90 THR A N 1
ATOM 719 C CA . THR A 1 90 ? -6.879 -2.437 21.307 1.00 97.94 90 THR A CA 1
ATOM 720 C C . THR A 1 90 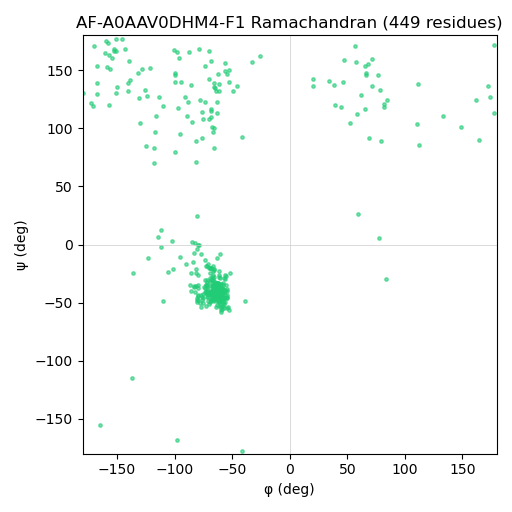? -7.359 -2.310 19.855 1.00 97.94 90 THR A C 1
ATOM 722 O O . THR A 1 90 ? -6.554 -2.272 18.921 1.00 97.94 90 THR A O 1
ATOM 725 N N . HIS A 1 91 ? -8.670 -2.162 19.629 1.00 98.00 91 HIS A N 1
ATOM 726 C CA . HIS A 1 91 ? -9.228 -1.996 18.288 1.00 98.00 91 HIS A CA 1
ATOM 727 C C . HIS A 1 91 ? -8.854 -0.652 17.633 1.00 98.00 91 HIS A C 1
ATOM 729 O O . HIS A 1 91 ? -8.743 -0.587 16.406 1.00 98.00 91 HIS A O 1
ATOM 735 N N . LYS A 1 92 ? -8.651 0.426 18.406 1.00 98.19 92 LYS A N 1
ATOM 736 C CA . LYS A 1 92 ? -8.141 1.709 17.876 1.00 98.19 92 LYS A CA 1
ATOM 737 C C . LYS A 1 92 ? -6.671 1.570 17.489 1.00 98.19 92 LYS A C 1
ATOM 739 O O . LYS A 1 92 ? -6.317 1.872 16.354 1.00 98.19 92 LYS A O 1
ATOM 744 N N . GLU A 1 93 ? -5.854 1.014 18.380 1.00 98.44 93 GLU A N 1
ATOM 745 C CA . GLU A 1 93 ? -4.427 0.768 18.142 1.00 98.44 93 GLU A CA 1
ATOM 746 C C . GLU A 1 93 ? -4.197 -0.095 16.894 1.00 98.44 93 GLU A C 1
ATOM 748 O O . GLU A 1 93 ? -3.455 0.296 15.994 1.00 98.44 93 GLU A O 1
ATOM 753 N N . LEU A 1 94 ? -4.900 -1.227 16.773 1.00 98.44 94 LEU A N 1
ATOM 754 C CA . LEU A 1 94 ? -4.806 -2.118 15.613 1.00 98.44 94 LEU A CA 1
ATOM 755 C C . LEU A 1 94 ? -5.274 -1.441 14.312 1.00 98.44 94 LEU A C 1
ATOM 757 O O . LEU A 1 94 ? -4.693 -1.656 13.244 1.00 98.44 94 LEU A O 1
ATOM 761 N N . ARG A 1 95 ? -6.312 -0.598 14.385 1.00 98.44 95 ARG A N 1
ATOM 762 C CA . ARG A 1 95 ? -6.805 0.196 13.249 1.00 98.44 95 ARG A CA 1
ATOM 763 C C . ARG A 1 95 ? -5.763 1.213 12.784 1.00 98.44 95 ARG A C 1
ATOM 765 O O . ARG A 1 95 ? -5.609 1.399 11.576 1.00 98.44 95 ARG A O 1
ATOM 772 N N . ASP A 1 96 ? -5.038 1.836 13.704 1.00 98.19 96 ASP A N 1
ATOM 773 C CA . ASP A 1 96 ? -4.045 2.863 13.388 1.00 98.19 96 ASP A CA 1
ATOM 774 C C . ASP A 1 96 ? -2.703 2.257 12.942 1.00 98.19 96 ASP A C 1
ATOM 776 O O . ASP A 1 96 ? -2.123 2.721 11.957 1.00 98.19 96 ASP A O 1
ATOM 780 N N . GLN A 1 97 ? -2.296 1.117 13.512 1.00 98.12 97 GLN A N 1
ATOM 781 C CA . GLN A 1 97 ? -1.240 0.264 12.948 1.00 98.12 97 GLN A CA 1
ATOM 782 C C . GLN A 1 97 ? -1.571 -0.160 11.505 1.00 98.12 97 GLN A C 1
ATOM 784 O O . GLN A 1 97 ? -0.712 -0.096 10.621 1.00 98.12 97 GLN A O 1
ATOM 789 N N . TYR A 1 98 ? -2.825 -0.546 11.231 1.00 98.38 98 TYR A N 1
ATOM 790 C CA . TYR A 1 98 ? -3.269 -0.891 9.878 1.00 98.38 98 TYR A CA 1
ATOM 791 C C . TYR A 1 98 ? -3.208 0.306 8.913 1.00 98.38 98 TYR A C 1
ATOM 793 O O . TYR A 1 98 ? -2.779 0.123 7.770 1.00 98.38 98 TYR A O 1
ATOM 801 N N . LYS A 1 99 ? -3.575 1.527 9.343 1.00 98.56 99 LYS A N 1
ATOM 802 C CA . LYS A 1 99 ? -3.402 2.754 8.535 1.00 98.56 99 LYS A CA 1
ATOM 803 C C . LYS A 1 99 ? -1.931 2.964 8.170 1.00 98.56 99 LYS A C 1
ATOM 805 O O . LYS A 1 99 ? -1.612 2.983 6.983 1.00 98.56 99 LYS A O 1
ATOM 810 N N . ALA A 1 100 ? -1.041 3.006 9.163 1.00 98.44 100 ALA A N 1
ATOM 811 C CA . ALA A 1 100 ? 0.389 3.244 8.960 1.00 98.44 100 ALA A CA 1
ATOM 812 C C . ALA A 1 100 ? 1.033 2.184 8.042 1.00 98.44 100 ALA A C 1
ATOM 814 O O . ALA A 1 100 ? 1.738 2.513 7.083 1.00 98.44 100 ALA A O 1
ATOM 815 N N . ALA A 1 101 ? 0.722 0.900 8.252 1.00 98.38 101 ALA A N 1
ATOM 816 C CA . ALA A 1 101 ? 1.177 -0.182 7.378 1.00 98.38 101 ALA A CA 1
ATOM 817 C C . ALA A 1 101 ? 0.612 -0.058 5.947 1.00 98.38 101 ALA A C 1
ATOM 819 O O . ALA A 1 101 ? 1.299 -0.361 4.965 1.00 98.38 101 ALA A O 1
ATOM 820 N N . ASN A 1 102 ? -0.631 0.407 5.798 1.00 98.19 102 ASN A N 1
ATOM 821 C CA . ASN A 1 102 ? -1.266 0.635 4.504 1.00 98.19 102 ASN A CA 1
ATOM 822 C C . ASN A 1 102 ? -0.700 1.863 3.763 1.00 98.19 102 ASN A C 1
ATOM 824 O O . ASN A 1 102 ? -0.591 1.834 2.535 1.00 98.19 102 ASN A O 1
ATOM 828 N N . GLU A 1 103 ? -0.318 2.920 4.473 1.00 98.44 103 GLU A N 1
ATOM 829 C CA . GLU A 1 103 ? 0.358 4.106 3.933 1.00 98.44 103 GLU A CA 1
ATOM 830 C C . GLU A 1 103 ? 1.776 3.762 3.469 1.00 98.44 103 GLU A C 1
ATOM 832 O O . GLU A 1 103 ? 2.107 3.984 2.302 1.00 98.44 103 GLU A O 1
ATOM 837 N N . LEU A 1 104 ? 2.564 3.073 4.303 1.00 98.38 104 LEU A N 1
ATOM 838 C CA . LEU A 1 104 ? 3.881 2.540 3.934 1.00 98.38 104 LEU A CA 1
ATOM 839 C C . LEU A 1 104 ? 3.804 1.646 2.681 1.00 98.38 104 LEU A C 1
ATOM 841 O O . LEU A 1 104 ? 4.604 1.773 1.751 1.00 98.38 104 LEU A O 1
ATOM 845 N N . ARG A 1 105 ? 2.788 0.777 2.605 1.00 98.00 105 ARG A N 1
ATOM 846 C CA . ARG A 1 105 ? 2.497 -0.073 1.436 1.00 98.00 105 ARG A CA 1
ATOM 847 C C . ARG A 1 105 ? 2.143 0.738 0.181 1.00 98.00 105 ARG A C 1
ATOM 849 O O . ARG A 1 105 ? 2.454 0.297 -0.928 1.00 98.00 105 ARG A O 1
ATOM 856 N N . GLN A 1 106 ? 1.488 1.890 0.321 1.00 98.25 106 GLN A N 1
ATOM 857 C CA . GLN A 1 106 ? 1.174 2.790 -0.795 1.00 98.25 106 GLN A CA 1
ATOM 858 C C . GLN A 1 106 ? 2.415 3.562 -1.259 1.00 98.25 106 GLN A C 1
ATOM 860 O O . GLN A 1 106 ? 2.710 3.545 -2.456 1.00 98.25 106 GLN A O 1
ATOM 865 N N . ALA A 1 107 ? 3.205 4.118 -0.338 1.00 98.12 107 ALA A N 1
ATOM 866 C CA . ALA A 1 107 ? 4.487 4.755 -0.642 1.00 98.12 107 ALA A CA 1
ATOM 867 C C . ALA A 1 107 ? 5.445 3.783 -1.360 1.00 98.12 107 ALA A C 1
ATOM 869 O O . ALA A 1 107 ? 5.983 4.098 -2.422 1.00 98.12 107 ALA A O 1
ATOM 870 N N . ALA A 1 108 ? 5.569 2.544 -0.870 1.00 98.38 108 ALA A N 1
ATOM 871 C CA . ALA A 1 108 ? 6.363 1.496 -1.514 1.00 98.38 108 ALA A CA 1
ATOM 872 C C . ALA A 1 108 ? 5.870 1.146 -2.936 1.00 98.38 108 ALA A C 1
ATOM 874 O O . ALA A 1 108 ? 6.680 0.856 -3.821 1.00 98.38 108 ALA A O 1
ATOM 875 N N . ARG A 1 109 ? 4.554 1.204 -3.195 1.00 98.00 109 ARG A N 1
ATOM 876 C CA . ARG A 1 109 ? 3.982 1.030 -4.545 1.00 98.00 109 ARG A CA 1
ATOM 877 C C . ARG A 1 109 ? 4.303 2.207 -5.466 1.00 98.00 109 ARG A C 1
ATOM 879 O O . ARG A 1 109 ? 4.676 1.962 -6.613 1.00 98.00 109 ARG A O 1
ATOM 886 N N . GLY A 1 110 ? 4.214 3.443 -4.971 1.00 98.25 110 GLY A N 1
ATOM 887 C CA . GLY A 1 110 ? 4.628 4.645 -5.702 1.00 98.25 110 GLY A CA 1
ATOM 888 C C . GLY A 1 110 ? 6.109 4.590 -6.082 1.00 98.25 110 GLY A C 1
ATOM 889 O O . GLY A 1 110 ? 6.457 4.716 -7.256 1.00 98.25 110 GLY A O 1
ATOM 890 N N . ASN A 1 111 ? 6.973 4.256 -5.122 1.00 97.69 111 ASN A N 1
ATOM 891 C CA . ASN A 1 111 ? 8.409 4.075 -5.342 1.00 97.69 111 ASN A CA 1
ATOM 892 C C . ASN A 1 111 ? 8.697 2.975 -6.377 1.00 97.69 111 ASN A C 1
ATOM 894 O O . ASN A 1 111 ? 9.481 3.190 -7.300 1.00 97.69 111 ASN A O 1
ATOM 898 N N . LEU A 1 112 ? 8.011 1.827 -6.312 1.00 97.75 112 LEU A N 1
ATOM 899 C CA . LEU A 1 112 ? 8.131 0.768 -7.322 1.00 97.75 112 LEU A CA 1
ATOM 900 C C . LEU A 1 112 ? 7.671 1.223 -8.720 1.00 97.75 112 LEU A C 1
ATOM 902 O O . LEU A 1 112 ? 8.264 0.817 -9.722 1.00 97.75 112 LEU A O 1
ATOM 906 N N . GLN A 1 113 ? 6.628 2.051 -8.818 1.00 97.94 113 GLN A N 1
ATOM 907 C CA . GLN A 1 113 ? 6.173 2.614 -10.092 1.00 97.94 113 GLN A CA 1
ATOM 908 C C . GLN A 1 113 ? 7.185 3.621 -10.656 1.00 97.94 113 GLN A C 1
ATOM 910 O O . GLN A 1 113 ? 7.497 3.565 -11.845 1.00 97.94 113 GLN A O 1
ATOM 915 N N . ASN A 1 114 ? 7.751 4.483 -9.811 1.00 97.69 114 ASN A N 1
ATOM 916 C CA . ASN A 1 114 ? 8.759 5.466 -10.205 1.00 97.69 114 ASN A CA 1
ATOM 917 C C . ASN A 1 114 ? 10.075 4.794 -10.631 1.00 97.69 114 ASN A C 1
ATOM 919 O O . ASN A 1 114 ? 10.610 5.123 -11.687 1.00 97.69 114 ASN A O 1
ATOM 923 N N . LEU A 1 115 ? 10.531 3.764 -9.910 1.00 97.12 115 LEU A N 1
ATOM 924 C CA . LEU A 1 115 ? 11.674 2.938 -10.321 1.00 97.12 115 LEU A CA 1
ATOM 925 C C . LEU A 1 115 ? 11.423 2.228 -11.660 1.00 97.12 115 LEU A C 1
ATOM 927 O O . LEU A 1 115 ? 12.331 2.137 -12.482 1.00 97.12 115 LEU A O 1
ATOM 931 N N . ARG A 1 116 ? 10.195 1.760 -11.930 1.00 96.31 116 ARG A N 1
ATOM 932 C CA . ARG A 1 116 ? 9.834 1.177 -13.237 1.00 96.31 116 ARG A CA 1
ATOM 933 C C . ARG A 1 116 ? 9.850 2.200 -14.373 1.00 96.31 116 ARG A C 1
ATOM 935 O O . ARG A 1 116 ? 10.291 1.838 -15.458 1.00 96.31 116 ARG A O 1
ATOM 942 N N . LYS A 1 117 ? 9.410 3.443 -14.133 1.00 96.19 117 LYS A N 1
ATOM 943 C CA . LYS A 1 117 ? 9.540 4.552 -15.097 1.00 96.19 117 LYS A CA 1
ATOM 944 C C . LYS A 1 117 ? 11.017 4.855 -15.369 1.00 96.19 117 LYS A C 1
ATOM 946 O O . LYS A 1 117 ? 11.448 4.777 -16.510 1.00 96.19 117 LYS A O 1
ATOM 951 N N . ALA A 1 118 ? 11.823 5.067 -14.327 1.00 93.94 118 ALA A N 1
ATOM 952 C CA . ALA A 1 118 ? 13.256 5.343 -14.464 1.00 93.94 118 ALA A CA 1
ATOM 953 C C . ALA A 1 118 ? 14.025 4.214 -15.187 1.00 93.94 118 ALA A C 1
ATOM 955 O O . ALA A 1 118 ? 14.903 4.484 -16.005 1.00 93.94 118 ALA A O 1
ATOM 956 N N . LEU A 1 119 ? 13.671 2.945 -14.941 1.00 92.56 119 LEU A N 1
ATOM 957 C CA . LEU A 1 119 ? 14.210 1.786 -15.667 1.00 92.56 119 LEU A CA 1
ATOM 958 C C . LEU A 1 119 ? 13.693 1.654 -17.109 1.00 92.56 119 LEU A C 1
ATOM 960 O O . LEU A 1 119 ? 14.293 0.917 -17.891 1.00 92.56 119 LEU A O 1
ATOM 964 N N . PHE A 1 120 ? 12.584 2.305 -17.463 1.00 91.94 120 PHE A N 1
ATOM 965 C CA . PHE A 1 120 ? 12.117 2.395 -18.844 1.00 91.94 120 PHE A CA 1
ATOM 966 C C . PHE A 1 120 ? 12.879 3.494 -19.592 1.00 91.94 120 PHE A C 1
ATOM 968 O O . PHE A 1 120 ? 13.470 3.188 -20.624 1.00 91.94 120 PHE A O 1
ATOM 975 N N . GLU A 1 121 ? 12.977 4.705 -19.031 1.00 91.06 121 GLU A N 1
ATOM 976 C CA . GLU A 1 121 ? 13.698 5.826 -19.657 1.00 91.06 121 GLU A CA 1
ATOM 977 C C . GLU A 1 121 ? 15.186 5.514 -19.871 1.00 91.06 121 GLU A C 1
ATOM 979 O O . GLU A 1 121 ? 15.682 5.614 -20.991 1.00 91.06 121 GLU A O 1
ATOM 984 N N . LYS A 1 122 ? 15.890 4.980 -18.859 1.00 87.94 122 LYS A N 1
ATOM 985 C CA . LYS A 1 122 ? 17.297 4.542 -19.011 1.00 87.94 122 LYS A CA 1
ATOM 986 C C . LYS A 1 122 ? 17.494 3.400 -20.020 1.00 87.94 122 LYS A C 1
ATOM 988 O O . LYS A 1 122 ? 18.618 3.073 -20.378 1.00 87.94 122 LYS A O 1
ATOM 993 N N . ASN A 1 123 ? 16.409 2.775 -20.470 1.00 90.62 123 ASN A N 1
ATOM 994 C CA . ASN A 1 123 ? 16.388 1.656 -21.410 1.00 90.62 123 ASN A CA 1
ATOM 995 C C . ASN A 1 123 ? 15.715 2.042 -22.750 1.00 90.62 123 ASN A C 1
ATOM 997 O O . ASN A 1 123 ? 15.512 1.187 -23.612 1.00 90.62 123 ASN A O 1
ATOM 1001 N N . LYS A 1 124 ? 15.376 3.327 -22.936 1.00 90.94 124 LYS A N 1
ATOM 1002 C CA . LYS A 1 124 ? 14.733 3.900 -24.129 1.00 90.94 124 LYS A CA 1
ATOM 1003 C C . LYS A 1 124 ? 15.589 3.685 -25.378 1.00 90.94 124 LYS A C 1
ATOM 1005 O O . LYS A 1 124 ? 15.166 2.984 -26.293 1.00 90.94 124 LYS A O 1
ATOM 1010 N N . HIS A 1 125 ? 16.828 4.178 -25.365 1.00 89.06 125 HIS A N 1
ATOM 1011 C CA . HIS A 1 125 ? 17.757 4.070 -26.497 1.00 89.06 125 HIS A CA 1
ATOM 1012 C C . HIS A 1 125 ? 18.109 2.610 -26.831 1.00 89.06 125 HIS A C 1
ATOM 1014 O O . HIS A 1 125 ? 18.103 2.230 -27.995 1.00 89.06 125 HIS A O 1
ATOM 1020 N N . PHE A 1 126 ? 18.323 1.750 -25.825 1.00 90.00 126 PHE A N 1
ATOM 1021 C CA . PHE A 1 126 ? 18.562 0.315 -26.054 1.00 90.00 126 PHE A CA 1
ATOM 1022 C C . PHE A 1 126 ? 17.376 -0.379 -26.743 1.00 90.00 126 PHE A C 1
ATOM 1024 O O . PHE A 1 126 ? 17.581 -1.237 -27.601 1.00 90.00 126 PHE A O 1
ATOM 1031 N N . ARG A 1 127 ? 16.134 -0.018 -26.386 1.00 90.69 127 ARG A N 1
ATOM 1032 C CA . ARG A 1 127 ? 14.935 -0.519 -27.076 1.00 90.69 127 ARG A CA 1
ATOM 1033 C C . ARG A 1 127 ? 14.880 -0.013 -28.513 1.00 90.69 127 ARG A C 1
ATOM 1035 O O . ARG A 1 127 ? 14.753 -0.843 -29.403 1.00 90.69 127 ARG A O 1
ATOM 1042 N N . MET A 1 128 ? 15.074 1.291 -28.729 1.00 91.12 128 MET A N 1
ATOM 1043 C CA . MET A 1 128 ? 15.128 1.891 -30.069 1.00 91.12 128 MET A CA 1
ATOM 1044 C C . MET A 1 128 ? 16.146 1.172 -30.961 1.00 91.12 128 MET A C 1
ATOM 1046 O O . MET A 1 128 ? 15.745 0.570 -31.946 1.00 91.12 128 MET A O 1
ATOM 1050 N N . TYR A 1 129 ? 17.416 1.078 -30.553 1.00 91.38 129 TYR A N 1
ATOM 1051 C CA . TYR A 1 129 ? 18.458 0.412 -31.348 1.00 91.38 129 TYR A CA 1
ATOM 1052 C C . TYR A 1 129 ? 18.187 -1.080 -31.595 1.00 91.38 129 TYR A C 1
ATOM 1054 O O . TYR A 1 129 ? 18.623 -1.639 -32.603 1.00 91.38 129 TYR A O 1
ATOM 1062 N N . LYS A 1 130 ? 17.462 -1.751 -30.691 1.00 93.50 130 LYS A N 1
ATOM 1063 C CA . LYS A 1 130 ? 17.032 -3.136 -30.897 1.00 93.50 130 LYS A CA 1
ATOM 1064 C C . LYS A 1 130 ? 15.903 -3.234 -31.925 1.00 93.50 130 LYS A C 1
ATOM 1066 O O . LYS A 1 130 ? 15.922 -4.151 -32.745 1.00 93.50 130 LYS A O 1
ATOM 1071 N N . ASP A 1 131 ? 14.943 -2.321 -31.884 1.00 94.50 131 ASP A N 1
ATOM 1072 C CA . ASP A 1 131 ? 13.840 -2.274 -32.839 1.00 94.50 131 ASP A CA 1
ATOM 1073 C C . ASP A 1 131 ? 14.337 -1.809 -34.227 1.00 94.50 131 ASP A C 1
ATOM 1075 O O . ASP A 1 131 ? 13.958 -2.422 -35.225 1.00 94.50 131 ASP A O 1
ATOM 1079 N N . ASP A 1 132 ? 15.292 -0.870 -34.288 1.00 94.31 132 ASP A N 1
ATOM 1080 C CA . ASP A 1 132 ? 16.046 -0.470 -35.491 1.00 94.31 132 ASP A CA 1
ATOM 1081 C C . ASP A 1 132 ? 16.836 -1.651 -36.088 1.00 94.31 132 ASP A C 1
ATOM 1083 O O . ASP A 1 132 ? 16.828 -1.889 -37.294 1.00 94.31 132 ASP A O 1
ATOM 1087 N N . SER A 1 133 ? 17.488 -2.461 -35.246 1.00 94.31 133 SER A N 1
ATOM 1088 C CA . SER A 1 133 ? 18.167 -3.685 -35.694 1.00 94.31 133 SER A CA 1
ATOM 1089 C C . SER A 1 133 ? 17.181 -4.708 -36.280 1.00 94.31 133 SER A C 1
ATOM 1091 O O . SER A 1 133 ? 17.506 -5.409 -37.243 1.00 94.31 133 SER A O 1
ATOM 1093 N N . ILE A 1 134 ? 15.954 -4.776 -35.751 1.00 96.12 134 ILE A N 1
ATOM 1094 C CA . ILE A 1 134 ? 14.887 -5.646 -36.262 1.00 96.12 134 ILE A CA 1
ATOM 1095 C C . ILE A 1 134 ? 14.303 -5.108 -37.578 1.00 96.12 134 ILE A C 1
ATOM 1097 O O . ILE A 1 134 ? 13.990 -5.911 -38.458 1.00 96.12 134 ILE A O 1
ATOM 1101 N N . THR A 1 135 ? 14.148 -3.793 -37.754 1.00 96.19 135 THR A N 1
ATOM 1102 C CA . THR A 1 135 ? 13.695 -3.203 -39.028 1.00 96.19 135 THR A CA 1
ATOM 1103 C C . THR A 1 135 ? 14.771 -3.309 -40.104 1.00 96.19 135 THR A C 1
ATOM 1105 O O . THR A 1 135 ? 14.461 -3.807 -41.183 1.00 96.19 135 THR A O 1
ATOM 1108 N N . ALA A 1 136 ? 16.035 -3.005 -39.798 1.00 95.81 136 ALA A N 1
ATOM 1109 C CA . ALA A 1 136 ? 17.167 -3.246 -40.697 1.00 95.81 136 ALA A CA 1
ATOM 1110 C C . ALA A 1 136 ? 17.233 -4.717 -41.156 1.00 95.81 136 ALA A C 1
ATOM 1112 O O . ALA A 1 136 ? 17.343 -4.998 -42.349 1.00 95.81 136 ALA A O 1
ATOM 1113 N N . SER A 1 137 ? 17.062 -5.669 -40.228 1.00 95.56 137 SER A N 1
ATOM 1114 C CA . SER A 1 137 ? 17.022 -7.106 -40.549 1.00 95.56 137 SER A CA 1
ATOM 1115 C C . SER A 1 137 ? 15.851 -7.490 -41.466 1.00 95.56 137 SER A C 1
ATOM 1117 O O . SER A 1 137 ? 15.991 -8.398 -42.284 1.00 95.56 137 SER A O 1
ATOM 1119 N N . LYS A 1 138 ? 14.696 -6.816 -41.353 1.00 96.75 138 LYS A N 1
ATOM 1120 C CA . LYS A 1 138 ? 13.542 -7.029 -42.246 1.00 96.75 138 LYS A CA 1
ATOM 1121 C C . LYS A 1 138 ? 13.796 -6.465 -43.643 1.00 96.75 138 LYS A C 1
ATOM 1123 O O . LYS A 1 138 ? 13.530 -7.173 -44.605 1.00 96.75 138 LYS A O 1
ATOM 1128 N N . LEU A 1 139 ? 14.333 -5.247 -43.745 1.00 96.00 139 LEU A N 1
ATOM 1129 C CA . LEU A 1 139 ? 14.638 -4.594 -45.026 1.00 96.00 139 LEU A CA 1
ATOM 1130 C C . LEU A 1 139 ? 15.727 -5.354 -45.799 1.00 96.00 139 LEU A C 1
ATOM 1132 O O . LEU A 1 139 ? 15.584 -5.613 -46.992 1.00 96.00 139 LEU A O 1
ATOM 1136 N N . ALA A 1 140 ? 16.759 -5.837 -45.099 1.00 94.56 140 ALA A N 1
ATOM 1137 C CA . ALA A 1 140 ? 17.756 -6.738 -45.673 1.00 94.56 140 ALA A CA 1
ATOM 1138 C C . ALA A 1 140 ? 17.136 -8.063 -46.169 1.00 94.56 140 ALA A C 1
ATOM 1140 O O . ALA A 1 140 ? 17.515 -8.564 -47.226 1.00 94.56 140 ALA A O 1
ATOM 1141 N N . ALA A 1 141 ? 16.154 -8.619 -45.447 1.00 96.12 141 ALA A N 1
ATOM 1142 C CA . ALA A 1 141 ? 15.449 -9.837 -45.856 1.00 96.12 141 ALA A CA 1
ATOM 1143 C C . ALA A 1 141 ? 14.489 -9.621 -47.045 1.00 96.12 141 ALA A C 1
ATOM 1145 O O . ALA A 1 141 ? 14.349 -10.524 -47.870 1.00 96.12 141 ALA A O 1
ATOM 1146 N N . SER A 1 142 ? 13.868 -8.441 -47.174 1.00 95.44 142 SER A N 1
ATOM 1147 C CA . SER A 1 142 ? 13.091 -8.050 -48.362 1.00 95.44 142 SER A CA 1
ATOM 1148 C C . SER A 1 142 ? 13.956 -7.554 -49.527 1.00 95.44 142 SER A C 1
ATOM 1150 O O . SER A 1 142 ? 13.419 -7.314 -50.604 1.00 95.44 142 SER A O 1
ATOM 1152 N N . LYS A 1 143 ? 15.280 -7.445 -49.333 1.00 94.75 143 LYS A N 1
ATOM 1153 C CA . LYS A 1 143 ? 16.263 -6.879 -50.278 1.00 94.75 143 LYS A CA 1
ATOM 1154 C C . LYS A 1 143 ? 15.992 -5.419 -50.668 1.00 94.75 143 LYS A C 1
ATOM 1156 O O . LYS A 1 143 ? 16.415 -4.982 -51.733 1.00 94.75 143 LYS A O 1
ATOM 1161 N N . ASP A 1 144 ? 15.322 -4.669 -49.800 1.00 95.56 144 ASP A N 1
ATOM 1162 C CA . ASP A 1 144 ? 15.081 -3.241 -49.997 1.00 95.56 144 ASP A CA 1
ATOM 1163 C C . ASP A 1 144 ? 16.327 -2.455 -49.563 1.00 95.56 144 ASP A C 1
ATOM 1165 O O . ASP A 1 144 ? 16.511 -2.122 -48.389 1.00 95.56 144 ASP A O 1
ATOM 1169 N N . THR A 1 145 ? 17.243 -2.249 -50.509 1.00 94.44 145 THR A N 1
ATOM 1170 C CA . THR A 1 145 ? 18.533 -1.592 -50.265 1.00 94.44 145 THR A CA 1
ATOM 1171 C C . THR A 1 145 ? 18.404 -0.088 -50.061 1.00 94.44 145 THR A C 1
ATOM 1173 O O . THR A 1 145 ? 19.196 0.485 -49.316 1.00 94.44 145 THR A O 1
ATOM 1176 N N . GLU A 1 146 ? 17.413 0.550 -50.683 1.00 95.19 146 GLU A N 1
ATOM 1177 C CA . GLU A 1 146 ? 17.202 1.998 -50.606 1.00 95.19 146 GLU A CA 1
ATOM 1178 C C . GLU A 1 146 ? 16.605 2.377 -49.248 1.00 95.19 146 GLU A C 1
ATOM 1180 O O . GLU A 1 146 ? 17.185 3.194 -48.527 1.00 95.19 146 GLU A O 1
ATOM 1185 N N . ALA A 1 147 ? 15.526 1.711 -48.819 1.00 94.81 147 ALA A N 1
ATOM 1186 C CA . ALA A 1 147 ? 14.962 1.937 -47.491 1.00 94.81 147 ALA A CA 1
ATOM 1187 C C . ALA A 1 147 ? 15.939 1.532 -46.374 1.00 94.81 147 ALA A C 1
ATOM 1189 O O . ALA A 1 147 ? 15.971 2.182 -45.328 1.00 94.81 147 ALA A O 1
ATOM 1190 N N . LEU A 1 148 ? 16.765 0.495 -46.582 1.00 96.25 148 LEU A N 1
ATOM 1191 C CA . LEU A 1 148 ? 17.820 0.122 -45.633 1.00 96.25 148 LEU A CA 1
ATOM 1192 C C . LEU A 1 148 ? 18.901 1.209 -45.528 1.00 96.25 148 LEU A C 1
ATOM 1194 O O . LEU A 1 148 ? 19.292 1.560 -44.416 1.00 96.25 148 LEU A O 1
ATOM 1198 N N . HIS A 1 149 ? 19.349 1.774 -46.653 1.00 95.44 149 HIS A N 1
ATOM 1199 C CA . HIS A 1 149 ? 20.324 2.866 -46.660 1.00 95.44 149 HIS A CA 1
ATOM 1200 C C . HIS A 1 149 ? 19.777 4.115 -45.953 1.00 95.44 149 HIS A C 1
ATOM 1202 O O . HIS A 1 149 ? 20.439 4.656 -45.064 1.00 95.44 149 HIS A O 1
ATOM 1208 N N . HIS A 1 150 ? 18.540 4.520 -46.261 1.00 95.62 150 HIS A N 1
ATOM 1209 C CA . HIS A 1 150 ? 17.866 5.614 -45.557 1.00 95.62 150 HIS A CA 1
ATOM 1210 C C . HIS A 1 150 ? 17.694 5.330 -44.060 1.00 95.62 150 HIS A C 1
ATOM 1212 O O . HIS A 1 150 ? 17.909 6.223 -43.245 1.00 95.62 150 HIS A O 1
ATOM 1218 N N . LEU A 1 151 ? 17.359 4.097 -43.663 1.00 95.44 151 LEU A N 1
ATOM 1219 C CA . LEU A 1 151 ? 17.255 3.734 -42.250 1.00 95.44 151 LEU A CA 1
ATOM 1220 C C . LEU A 1 151 ? 18.602 3.863 -41.523 1.00 95.44 151 LEU A C 1
ATOM 1222 O O . LEU A 1 151 ? 18.632 4.391 -40.413 1.00 95.44 151 LEU A O 1
ATOM 1226 N N . CYS A 1 152 ? 19.707 3.444 -42.145 1.00 93.56 152 CYS A N 1
ATOM 1227 C CA . CYS A 1 152 ? 21.046 3.606 -41.578 1.00 93.56 152 CYS A CA 1
ATOM 1228 C C . CYS A 1 152 ? 21.475 5.080 -41.489 1.00 93.56 152 CYS A C 1
ATOM 1230 O O . CYS A 1 152 ? 21.964 5.490 -40.438 1.00 93.56 152 CYS A O 1
ATOM 1232 N N . ALA A 1 153 ? 21.248 5.889 -42.530 1.00 95.62 153 ALA A N 1
ATOM 1233 C CA . ALA A 1 153 ? 21.541 7.327 -42.507 1.00 95.62 153 ALA A CA 1
ATOM 1234 C C . ALA A 1 153 ? 20.755 8.043 -41.391 1.00 95.62 153 ALA A C 1
ATOM 1236 O O . ALA A 1 153 ? 21.349 8.632 -40.487 1.00 95.62 153 ALA A O 1
ATOM 1237 N N . ASN A 1 154 ? 19.432 7.847 -41.361 1.00 94.88 154 ASN A N 1
ATOM 1238 C CA . ASN A 1 154 ? 18.539 8.399 -40.339 1.00 94.88 154 ASN A CA 1
ATOM 1239 C C . ASN A 1 154 ? 18.873 7.908 -38.914 1.00 94.88 154 ASN A C 1
ATOM 1241 O O . ASN A 1 154 ? 18.456 8.530 -37.938 1.00 94.88 154 ASN A O 1
ATOM 1245 N N . GLN A 1 155 ? 19.547 6.760 -38.756 1.00 93.81 155 GLN A N 1
ATOM 1246 C CA . GLN A 1 155 ? 20.007 6.265 -37.454 1.00 93.81 155 GLN A CA 1
ATOM 1247 C C . GLN A 1 155 ? 21.292 6.973 -37.001 1.00 93.81 155 GLN A C 1
ATOM 1249 O O . GLN A 1 155 ? 21.425 7.273 -35.813 1.00 93.81 155 GLN A O 1
ATOM 1254 N N . VAL A 1 156 ? 22.211 7.268 -37.928 1.00 93.50 156 VAL A N 1
ATOM 1255 C CA . VAL A 1 156 ? 23.425 8.050 -37.643 1.00 93.50 156 VAL A CA 1
ATOM 1256 C C . VAL A 1 156 ? 23.059 9.483 -37.267 1.00 93.50 156 VAL A C 1
ATOM 1258 O O . VAL A 1 156 ? 23.527 9.953 -36.236 1.00 93.50 156 VAL A O 1
ATOM 1261 N N . GLU A 1 157 ? 22.177 10.141 -38.021 1.00 95.25 157 GLU A N 1
ATOM 1262 C CA . GLU A 1 157 ? 21.704 11.504 -37.721 1.00 95.25 157 GLU A CA 1
ATOM 1263 C C . GLU A 1 157 ? 21.129 11.597 -36.300 1.00 95.25 157 GLU A C 1
ATOM 1265 O O . GLU A 1 157 ? 21.670 12.316 -35.464 1.00 95.25 157 GLU A O 1
ATOM 1270 N N . LYS A 1 158 ? 20.149 10.745 -35.961 1.00 93.31 158 LYS A N 1
ATOM 1271 C CA . LYS A 1 158 ? 19.564 10.682 -34.607 1.00 93.31 158 LYS A CA 1
ATOM 1272 C C . LYS A 1 158 ? 20.587 10.385 -33.510 1.00 93.31 158 LYS A C 1
ATOM 1274 O O . LYS A 1 158 ? 20.414 10.835 -32.380 1.00 93.31 158 LYS A O 1
ATOM 1279 N N . PHE A 1 159 ? 21.624 9.592 -33.795 1.00 93.06 159 PHE A N 1
ATOM 1280 C CA . PHE A 1 159 ? 22.702 9.363 -32.832 1.00 93.06 159 PHE A CA 1
ATOM 1281 C C . PHE A 1 159 ? 23.550 10.625 -32.638 1.00 93.06 159 PHE A C 1
ATOM 1283 O O . PHE A 1 159 ? 23.890 10.941 -31.501 1.00 93.06 159 PHE A O 1
ATOM 1290 N N . MET A 1 160 ? 23.869 11.350 -33.712 1.00 95.00 160 MET A N 1
ATOM 1291 C CA . MET A 1 160 ? 24.641 12.593 -33.653 1.00 95.00 160 MET A CA 1
ATOM 1292 C C . MET A 1 160 ? 23.853 13.715 -32.961 1.00 95.00 160 MET A C 1
ATOM 1294 O O . MET A 1 160 ? 24.427 14.422 -32.136 1.00 95.00 160 MET A O 1
ATOM 1298 N N . ASP A 1 161 ? 22.543 13.817 -33.197 1.00 94.31 161 ASP A N 1
ATOM 1299 C CA . ASP A 1 161 ? 21.646 14.735 -32.481 1.00 94.31 161 ASP A CA 1
ATOM 1300 C C . ASP A 1 161 ? 21.686 14.484 -30.966 1.00 94.31 161 ASP A C 1
ATOM 1302 O O . ASP A 1 161 ? 21.941 15.399 -30.183 1.00 94.31 161 ASP A O 1
ATOM 1306 N N . LEU A 1 162 ? 21.511 13.223 -30.547 1.00 92.69 162 LEU A N 1
ATOM 1307 C CA . LEU A 1 162 ? 21.594 12.815 -29.140 1.00 92.69 162 LEU A CA 1
ATOM 1308 C C . LEU A 1 162 ? 23.002 13.008 -28.558 1.00 92.69 162 LEU A C 1
ATOM 1310 O O . LEU A 1 162 ? 23.148 13.418 -27.411 1.00 92.69 162 LEU A O 1
ATOM 1314 N N . TRP A 1 163 ? 24.051 12.725 -29.329 1.00 92.88 163 TRP A N 1
ATOM 1315 C CA . TRP A 1 163 ? 25.438 12.903 -28.900 1.00 92.88 163 TRP A CA 1
ATOM 1316 C C . TRP A 1 163 ? 25.777 14.377 -28.655 1.00 92.88 163 TRP A C 1
ATOM 1318 O O . TRP A 1 163 ? 26.474 14.701 -27.690 1.00 92.88 163 TRP A O 1
ATOM 1328 N N . ASN A 1 164 ? 25.270 15.273 -29.499 1.00 94.06 164 ASN A N 1
ATOM 1329 C CA . ASN A 1 164 ? 25.513 16.707 -29.402 1.00 94.06 164 ASN A CA 1
ATOM 1330 C C . ASN A 1 164 ? 24.618 17.367 -28.340 1.00 94.06 164 ASN A C 1
ATOM 1332 O O . ASN A 1 164 ? 25.130 18.130 -27.523 1.00 94.06 164 ASN A O 1
ATOM 1336 N N . GLY A 1 165 ? 23.322 17.037 -28.301 1.00 94.19 165 GLY A N 1
ATOM 1337 C CA . GLY A 1 165 ? 22.347 17.634 -27.381 1.00 94.19 165 GLY A CA 1
ATOM 1338 C C . GLY A 1 165 ? 22.362 17.067 -25.955 1.00 94.19 165 GLY A C 1
ATOM 1339 O O . GLY A 1 165 ? 22.399 17.834 -24.993 1.00 94.19 165 GLY A O 1
ATOM 1340 N N . ASP A 1 166 ? 22.367 15.740 -25.792 1.00 93.19 166 ASP A N 1
ATOM 1341 C CA . ASP A 1 166 ? 22.156 15.096 -24.489 1.00 93.19 166 ASP A CA 1
ATOM 1342 C C . ASP A 1 166 ? 23.484 14.758 -23.785 1.00 93.19 166 ASP A C 1
ATOM 1344 O O . ASP A 1 166 ? 24.076 13.686 -23.941 1.00 93.19 166 ASP A O 1
ATOM 1348 N N . GLU A 1 167 ? 23.930 15.663 -22.912 1.00 94.44 167 GLU A N 1
ATOM 1349 C CA . GLU A 1 167 ? 25.112 15.483 -22.055 1.00 94.44 167 GLU A CA 1
ATOM 1350 C C . GLU A 1 167 ? 25.050 14.196 -21.201 1.00 94.44 167 GLU A C 1
ATOM 1352 O O . GLU A 1 167 ? 26.054 13.497 -21.038 1.00 94.44 167 GLU A O 1
ATOM 1357 N N . GLU A 1 168 ? 23.867 13.843 -20.679 1.00 90.62 168 GLU A N 1
ATOM 1358 C CA . GLU A 1 168 ? 23.664 12.597 -19.926 1.00 90.62 168 GLU A CA 1
ATOM 1359 C C . GLU A 1 168 ? 23.831 11.353 -20.808 1.00 90.62 168 GLU A C 1
ATOM 1361 O O . GLU A 1 168 ? 24.463 10.380 -20.388 1.00 90.62 168 GLU A O 1
ATOM 1366 N N . PHE A 1 169 ? 23.311 11.391 -22.041 1.00 91.12 169 PHE A N 1
ATOM 1367 C CA . PHE A 1 169 ? 23.466 10.309 -23.012 1.00 91.12 169 PHE A CA 1
ATOM 1368 C C . PHE A 1 169 ? 24.939 10.124 -23.381 1.00 91.12 169 PHE A C 1
ATOM 1370 O O . PHE A 1 169 ? 25.435 8.996 -23.344 1.00 91.12 169 PHE A O 1
ATOM 1377 N N . ARG A 1 170 ? 25.666 11.218 -23.651 1.00 91.75 170 ARG A N 1
ATOM 1378 C CA . ARG A 1 170 ? 27.104 11.183 -23.958 1.00 91.75 170 ARG A CA 1
ATOM 1379 C C . ARG A 1 170 ? 27.901 10.541 -22.821 1.00 91.75 170 ARG A C 1
ATOM 1381 O O . ARG A 1 170 ? 28.659 9.595 -23.052 1.00 91.75 170 ARG A O 1
ATOM 1388 N N . LYS A 1 171 ? 27.676 10.992 -21.581 1.00 91.38 171 LYS A N 1
ATOM 1389 C CA . LYS A 1 171 ? 28.307 10.435 -20.373 1.00 91.38 171 LYS A CA 1
ATOM 1390 C C . LYS A 1 171 ? 27.977 8.953 -20.177 1.00 91.38 171 LYS A C 1
ATOM 1392 O O . LYS A 1 171 ? 28.887 8.159 -19.939 1.00 91.38 171 LYS A O 1
ATOM 1397 N N . GLU A 1 172 ? 26.713 8.551 -20.310 1.00 89.50 172 GLU A N 1
ATOM 1398 C CA . GLU A 1 172 ? 26.300 7.152 -20.130 1.00 89.50 172 GLU A CA 1
ATOM 1399 C C . GLU A 1 172 ? 26.818 6.237 -21.249 1.00 89.50 172 GLU A C 1
ATOM 1401 O O . GLU A 1 172 ? 27.218 5.100 -20.979 1.00 89.50 172 GLU A O 1
ATOM 1406 N N . TYR A 1 173 ? 26.889 6.729 -22.489 1.00 88.81 173 TYR A N 1
ATOM 1407 C CA . TYR A 1 173 ? 27.464 6.008 -23.622 1.00 88.81 173 TYR A CA 1
ATOM 1408 C C . TYR A 1 173 ? 28.967 5.778 -23.435 1.00 88.81 173 TYR A C 1
ATOM 1410 O O . TYR A 1 173 ? 29.426 4.643 -23.579 1.00 88.81 173 TYR A O 1
ATOM 1418 N N . VAL A 1 174 ? 29.732 6.811 -23.057 1.00 88.38 174 VAL A N 1
ATOM 1419 C CA . VAL A 1 174 ? 31.167 6.676 -22.749 1.00 88.38 174 VAL A CA 1
ATOM 1420 C C . VAL A 1 174 ? 31.365 5.713 -21.577 1.00 88.38 174 VAL A C 1
ATOM 1422 O O . VAL A 1 174 ? 32.120 4.751 -21.702 1.00 88.38 174 VAL A O 1
ATOM 1425 N N . ARG A 1 175 ? 30.620 5.881 -20.476 1.00 89.56 175 ARG A N 1
ATOM 1426 C CA . ARG A 1 175 ? 30.692 5.017 -19.283 1.00 89.56 175 ARG A CA 1
ATOM 1427 C C . ARG A 1 175 ? 30.374 3.548 -19.586 1.00 89.56 175 ARG A C 1
ATOM 1429 O O . ARG A 1 175 ? 31.027 2.656 -19.046 1.00 89.56 175 ARG A O 1
ATOM 1436 N N . SER A 1 176 ? 29.400 3.294 -20.460 1.00 87.00 176 SER A N 1
ATOM 1437 C CA . SER A 1 176 ? 29.005 1.943 -20.883 1.00 87.00 176 SER A CA 1
ATOM 1438 C C . SER A 1 176 ? 30.035 1.304 -21.819 1.00 87.00 176 SER A C 1
ATOM 1440 O O . SER A 1 176 ? 30.365 0.126 -21.666 1.00 87.00 176 SER A O 1
ATOM 1442 N N . ASN A 1 177 ? 30.582 2.076 -22.763 1.00 87.50 177 ASN A N 1
ATOM 1443 C CA . ASN A 1 177 ? 31.560 1.582 -23.731 1.00 87.50 177 ASN A CA 1
ATOM 1444 C C . ASN A 1 177 ? 32.988 1.509 -23.178 1.00 87.50 177 ASN A C 1
ATOM 1446 O O . ASN A 1 177 ? 33.755 0.695 -23.684 1.00 87.50 177 ASN A O 1
ATOM 1450 N N . MET A 1 178 ? 33.326 2.250 -22.116 1.00 86.31 178 MET A N 1
ATOM 1451 C CA . MET A 1 178 ? 34.642 2.330 -21.458 1.00 86.31 178 MET A CA 1
ATOM 1452 C C . MET A 1 178 ? 35.382 0.985 -21.364 1.00 86.31 178 MET A C 1
ATOM 1454 O O . MET A 1 178 ? 36.542 0.869 -21.753 1.00 86.31 178 MET A O 1
ATOM 1458 N N . ARG A 1 179 ? 34.705 -0.075 -20.899 1.00 84.88 179 ARG A N 1
ATOM 1459 C CA . ARG A 1 179 ? 35.306 -1.416 -20.752 1.00 84.88 179 ARG A CA 1
ATOM 1460 C C . ARG A 1 179 ? 35.608 -2.101 -22.096 1.00 84.88 179 ARG A C 1
ATOM 1462 O O . ARG A 1 179 ? 36.465 -2.982 -22.158 1.00 84.88 179 ARG A O 1
ATOM 1469 N N . SER A 1 180 ? 34.904 -1.729 -23.161 1.00 83.69 180 SER A N 1
ATOM 1470 C CA . SER A 1 180 ? 35.201 -2.143 -24.536 1.00 83.69 180 SER A CA 1
ATOM 1471 C C . SER A 1 180 ? 36.291 -1.273 -25.174 1.00 83.69 180 SER A C 1
ATOM 1473 O O . SER A 1 180 ? 37.147 -1.827 -25.858 1.00 83.69 180 SER A O 1
ATOM 1475 N N . THR A 1 181 ? 36.320 0.032 -24.875 1.00 84.38 181 THR A N 1
ATOM 1476 C CA . THR A 1 181 ? 37.353 0.983 -25.314 1.00 84.38 181 THR A CA 1
ATOM 1477 C C . THR A 1 181 ? 38.723 0.554 -24.801 1.00 84.38 181 THR A C 1
ATOM 1479 O O . THR A 1 181 ? 39.592 0.228 -25.605 1.00 84.38 181 THR A O 1
ATOM 1482 N N . ILE A 1 182 ? 38.871 0.382 -23.482 1.00 84.31 182 ILE A N 1
ATOM 1483 C CA . ILE A 1 182 ? 40.118 -0.091 -22.862 1.00 84.31 182 ILE A CA 1
ATOM 1484 C C . ILE A 1 182 ? 40.529 -1.467 -23.418 1.00 84.31 182 ILE A C 1
ATOM 1486 O O . ILE A 1 182 ? 41.703 -1.703 -23.677 1.00 84.31 182 ILE A O 1
ATOM 1490 N N . ARG A 1 183 ? 39.578 -2.380 -23.680 1.00 83.44 183 ARG A N 1
ATOM 1491 C CA . ARG A 1 183 ? 39.894 -3.692 -24.281 1.00 83.44 183 ARG A CA 1
ATOM 1492 C C . ARG A 1 183 ? 40.414 -3.579 -25.721 1.00 83.44 183 ARG A C 1
ATOM 1494 O O . ARG A 1 183 ? 41.217 -4.412 -26.124 1.00 83.44 183 ARG A O 1
ATOM 1501 N N . ARG A 1 184 ? 39.900 -2.633 -26.513 1.00 83.06 184 ARG A N 1
ATOM 1502 C CA . ARG A 1 184 ? 40.228 -2.483 -27.942 1.00 83.06 184 ARG A CA 1
ATOM 1503 C C . ARG A 1 184 ? 41.466 -1.625 -28.192 1.00 83.06 184 ARG A C 1
ATOM 1505 O O . ARG A 1 184 ? 42.187 -1.905 -29.139 1.00 83.06 184 ARG A O 1
ATOM 1512 N N . PHE A 1 185 ? 41.682 -0.604 -27.367 1.00 81.44 185 PHE A N 1
ATOM 1513 C CA . PHE A 1 185 ? 42.676 0.447 -27.601 1.00 81.44 185 PHE A CA 1
ATOM 1514 C C . PHE A 1 185 ? 43.707 0.585 -26.465 1.00 81.44 185 PHE A C 1
ATOM 1516 O O . PHE A 1 185 ? 44.715 1.257 -26.641 1.00 81.44 185 PHE A O 1
ATOM 1523 N N . GLY A 1 186 ? 43.483 -0.053 -25.309 1.00 76.12 186 GLY A N 1
ATOM 1524 C CA . GLY A 1 186 ? 44.360 -0.003 -24.128 1.00 76.12 186 GLY A CA 1
ATOM 1525 C C . GLY A 1 186 ? 44.143 1.214 -23.220 1.00 76.12 186 GLY A C 1
ATOM 1526 O O . GLY A 1 186 ? 44.304 1.098 -22.004 1.00 76.12 186 GLY A O 1
ATOM 1527 N N . THR A 1 187 ? 43.715 2.344 -23.789 1.00 79.50 187 THR A N 1
ATOM 1528 C CA . THR A 1 187 ? 43.471 3.618 -23.089 1.00 79.50 187 THR A CA 1
ATOM 1529 C C . THR A 1 187 ? 41.983 3.863 -22.787 1.00 79.50 187 THR A C 1
ATOM 1531 O O . THR A 1 187 ? 41.095 3.182 -23.313 1.00 79.50 187 THR A O 1
ATOM 1534 N N . LEU A 1 188 ? 41.693 4.854 -21.932 1.00 76.81 188 LEU A N 1
ATOM 1535 C CA . LEU A 1 188 ? 40.327 5.332 -21.676 1.00 76.81 188 LEU A CA 1
ATOM 1536 C C . LEU A 1 188 ? 39.760 6.108 -22.881 1.00 76.81 188 LEU A C 1
ATOM 1538 O O . LEU A 1 188 ? 38.613 5.889 -23.268 1.00 76.81 188 LEU A O 1
ATOM 1542 N N . ASP A 1 189 ? 40.592 6.958 -23.487 1.00 76.50 189 ASP A N 1
ATOM 1543 C CA . ASP A 1 189 ? 40.218 7.930 -24.526 1.00 76.50 189 ASP A CA 1
ATOM 1544 C C . ASP A 1 189 ? 40.079 7.312 -25.930 1.00 76.50 189 ASP A C 1
ATOM 1546 O O . ASP A 1 189 ? 39.786 8.006 -26.900 1.00 76.50 189 ASP A O 1
ATOM 1550 N N . GLY A 1 190 ? 40.311 6.002 -26.072 1.00 77.62 190 GLY A N 1
ATOM 1551 C CA . GLY A 1 190 ? 40.217 5.291 -27.353 1.00 77.62 190 GLY A CA 1
ATOM 1552 C C . GLY A 1 190 ? 41.413 5.485 -28.288 1.00 77.62 190 GLY A C 1
ATOM 1553 O O . GLY A 1 190 ? 41.402 4.969 -29.403 1.00 77.62 190 GLY A O 1
ATOM 1554 N N . ARG A 1 191 ? 42.464 6.176 -27.834 1.00 80.88 191 ARG A N 1
ATOM 1555 C CA . ARG A 1 191 ? 43.765 6.241 -28.513 1.00 80.88 191 ARG A CA 1
ATOM 1556 C C . ARG A 1 191 ? 44.468 4.886 -28.422 1.00 80.88 191 ARG A C 1
ATOM 1558 O O . ARG A 1 191 ? 44.405 4.236 -27.379 1.00 80.88 191 ARG A O 1
ATOM 1565 N N . SER A 1 192 ? 45.167 4.481 -29.478 1.00 77.38 192 SER A N 1
ATOM 1566 C CA . SER A 1 192 ? 46.141 3.388 -29.396 1.00 77.38 192 SER A CA 1
ATOM 1567 C C . SER A 1 192 ? 47.263 3.754 -28.424 1.00 77.38 192 SER A C 1
ATOM 1569 O O . SER A 1 192 ? 47.752 4.882 -28.484 1.00 77.38 192 SER A O 1
ATOM 1571 N N . LEU A 1 193 ? 47.678 2.795 -27.593 1.00 79.69 193 LEU A N 1
ATOM 1572 C CA . LEU A 1 193 ? 48.820 2.930 -26.682 1.00 79.69 193 LEU A CA 1
ATOM 1573 C C . LEU A 1 193 ? 50.070 3.460 -27.402 1.00 79.69 193 LEU A C 1
ATOM 1575 O O . LEU A 1 193 ? 50.443 2.951 -28.462 1.00 79.69 193 LEU A O 1
ATOM 1579 N N . GLY A 1 194 ? 50.712 4.462 -26.805 1.00 77.88 194 GLY A N 1
ATOM 1580 C CA . GLY A 1 194 ? 52.052 4.912 -27.180 1.00 77.88 194 GLY A CA 1
ATOM 1581 C C . GLY A 1 194 ? 53.147 3.896 -26.806 1.00 77.88 194 GLY A C 1
ATOM 158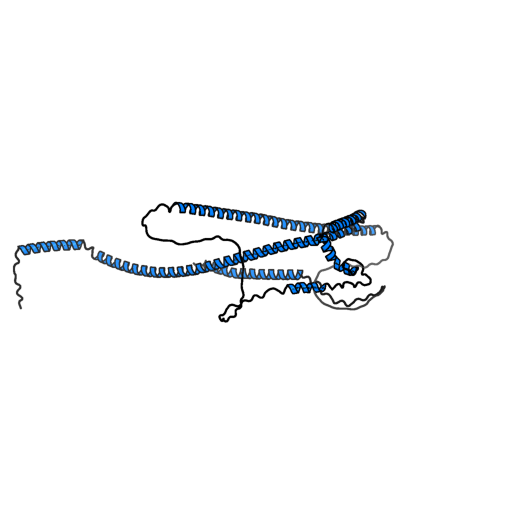2 O O . GLY A 1 194 ? 52.884 2.978 -26.028 1.00 77.88 194 GLY A O 1
ATOM 1583 N N . PRO A 1 195 ? 54.384 4.051 -27.324 1.00 75.38 195 PRO A N 1
ATOM 1584 C CA . PRO A 1 195 ? 55.486 3.111 -27.077 1.00 75.38 195 PRO A CA 1
ATOM 1585 C C . PRO A 1 195 ? 55.800 2.876 -25.592 1.00 75.38 195 PRO A C 1
ATOM 1587 O O . PRO A 1 195 ? 56.134 1.758 -25.208 1.00 75.38 195 PRO A O 1
ATOM 1590 N N . ASP A 1 196 ? 55.643 3.917 -24.771 1.00 75.88 196 ASP A N 1
ATOM 1591 C CA . ASP A 1 196 ? 55.962 3.922 -23.338 1.00 75.88 196 ASP A CA 1
ATOM 1592 C C . ASP A 1 196 ? 54.713 3.782 -22.436 1.00 75.88 196 ASP A C 1
ATOM 1594 O O . ASP A 1 196 ? 54.807 3.841 -21.208 1.00 75.88 196 ASP A O 1
ATOM 1598 N N . GLU A 1 197 ? 53.517 3.612 -23.017 1.00 75.69 197 GLU A N 1
ATOM 1599 C CA . GLU A 1 197 ? 52.250 3.564 -22.277 1.00 75.69 197 GLU A CA 1
ATOM 1600 C C . GLU A 1 197 ? 51.871 2.128 -21.875 1.00 75.69 197 GLU A C 1
ATOM 1602 O O . GLU A 1 197 ? 51.758 1.226 -22.708 1.00 75.69 197 GLU A O 1
ATOM 1607 N N . SER A 1 198 ? 51.602 1.902 -20.583 1.00 70.88 198 SER A N 1
ATOM 1608 C CA . SER A 1 198 ? 51.169 0.586 -20.089 1.00 70.88 198 SER A CA 1
ATOM 1609 C C . SER A 1 198 ? 49.641 0.384 -20.209 1.00 70.88 198 SER A C 1
ATOM 1611 O O . SER A 1 198 ? 48.875 1.298 -19.892 1.00 70.88 198 SER A O 1
ATOM 1613 N N . PRO A 1 199 ? 49.146 -0.800 -20.641 1.00 66.69 199 PRO A N 1
ATOM 1614 C CA . PRO A 1 199 ? 47.709 -1.043 -20.791 1.00 66.69 199 PRO A CA 1
ATOM 1615 C C . PRO A 1 199 ? 46.947 -1.020 -19.457 1.00 66.69 199 PRO A C 1
ATOM 1617 O O . PRO A 1 199 ? 47.336 -1.691 -18.498 1.00 66.69 199 PRO A O 1
ATOM 1620 N N . LEU A 1 200 ? 45.787 -0.354 -19.414 1.00 66.81 200 LEU A N 1
ATOM 1621 C CA . LEU A 1 200 ? 44.922 -0.358 -18.228 1.00 66.81 200 LEU A CA 1
ATOM 1622 C C . LEU A 1 200 ? 44.299 -1.749 -17.989 1.00 66.81 200 LEU A C 1
ATOM 1624 O O . LEU A 1 200 ? 43.411 -2.202 -18.718 1.00 66.81 200 LEU A O 1
ATOM 1628 N N . VAL A 1 201 ? 44.743 -2.435 -16.930 1.00 65.62 201 VAL A N 1
ATOM 1629 C CA . VAL A 1 201 ? 44.336 -3.816 -16.620 1.00 65.62 201 VAL A CA 1
ATOM 1630 C C . VAL A 1 201 ? 42.874 -3.891 -16.152 1.00 65.62 201 VAL A C 1
ATOM 1632 O O . VAL A 1 201 ? 42.517 -3.528 -15.031 1.00 65.62 201 VAL A O 1
ATOM 1635 N N . LEU A 1 202 ? 42.003 -4.431 -17.010 1.00 66.31 202 LEU A N 1
ATOM 1636 C CA . LEU A 1 202 ? 40.571 -4.595 -16.735 1.00 66.31 202 LEU A CA 1
ATOM 1637 C C . LEU A 1 202 ? 40.268 -5.764 -15.779 1.00 66.31 202 LEU A C 1
ATOM 1639 O O . LEU A 1 202 ? 39.974 -6.877 -16.228 1.00 66.31 202 LEU A O 1
ATOM 1643 N N . LEU A 1 203 ? 40.213 -5.483 -14.472 1.00 60.34 203 LEU A N 1
ATOM 1644 C CA . LEU A 1 203 ? 39.773 -6.433 -13.435 1.00 60.34 203 LEU A CA 1
ATOM 1645 C C . LEU A 1 203 ? 38.476 -7.188 -13.821 1.00 60.34 203 LEU A C 1
ATOM 1647 O O . LEU A 1 203 ? 37.540 -6.562 -14.343 1.00 60.34 203 LEU A O 1
ATOM 1651 N N . PRO A 1 204 ? 38.379 -8.518 -13.598 1.00 57.47 204 PRO A N 1
ATOM 1652 C CA . PRO A 1 204 ? 37.187 -9.316 -13.907 1.00 57.47 204 PRO A CA 1
ATOM 1653 C C . PRO A 1 204 ? 35.893 -8.807 -13.246 1.00 57.47 204 PRO A C 1
ATOM 1655 O O . PRO A 1 204 ? 35.909 -8.139 -12.223 1.00 57.47 204 PRO A O 1
ATOM 1658 N N . VAL A 1 205 ? 34.737 -9.138 -13.831 1.00 56.62 205 VAL A N 1
ATOM 1659 C CA . VAL A 1 205 ? 33.421 -8.593 -13.414 1.00 56.62 205 VAL A CA 1
ATOM 1660 C C . VAL A 1 205 ? 32.872 -9.239 -12.122 1.00 56.62 205 VAL A C 1
ATOM 1662 O O . VAL A 1 205 ? 31.864 -8.789 -11.583 1.00 56.62 205 VAL A O 1
ATOM 1665 N N . TYR A 1 206 ? 33.510 -10.295 -11.612 1.00 48.66 206 TYR A N 1
ATOM 1666 C CA . TYR A 1 206 ? 32.923 -11.176 -10.596 1.00 48.66 206 TYR A CA 1
ATOM 1667 C C . TYR A 1 206 ? 32.691 -10.517 -9.218 1.00 48.66 206 TYR A C 1
ATOM 1669 O O . TYR A 1 206 ? 31.735 -10.883 -8.534 1.00 48.66 206 TYR A O 1
ATOM 1677 N N . ASP A 1 207 ? 33.452 -9.479 -8.855 1.00 47.41 207 ASP A N 1
ATOM 1678 C CA . ASP A 1 207 ? 33.382 -8.850 -7.523 1.00 47.41 207 ASP A CA 1
ATOM 1679 C C . ASP A 1 207 ? 32.202 -7.882 -7.319 1.00 47.41 207 ASP A C 1
ATOM 1681 O O . ASP A 1 207 ? 32.001 -7.355 -6.224 1.00 47.41 207 ASP A O 1
ATOM 1685 N N . VAL A 1 208 ? 31.345 -7.656 -8.322 1.00 48.47 208 VAL A N 1
ATOM 1686 C CA . VAL A 1 208 ? 30.132 -6.830 -8.127 1.00 48.47 208 VAL A CA 1
ATOM 1687 C C . VAL A 1 208 ? 29.209 -7.439 -7.050 1.00 48.47 208 VAL A C 1
ATOM 1689 O O . VAL A 1 208 ? 28.549 -6.702 -6.316 1.00 48.47 208 VAL A O 1
ATOM 1692 N N . ALA A 1 209 ? 29.241 -8.767 -6.878 1.00 45.84 209 ALA A N 1
ATOM 1693 C CA . ALA A 1 209 ? 28.523 -9.489 -5.823 1.00 45.84 209 ALA A CA 1
ATOM 1694 C C . ALA A 1 209 ? 29.130 -9.330 -4.405 1.00 45.84 209 ALA A C 1
ATOM 1696 O O . ALA A 1 209 ? 28.480 -9.678 -3.416 1.00 45.84 209 ALA A O 1
ATOM 1697 N N . GLU A 1 210 ? 30.354 -8.805 -4.271 1.00 49.00 210 GLU A N 1
ATOM 1698 C CA . GLU A 1 210 ? 30.963 -8.442 -2.979 1.00 49.00 210 GLU A CA 1
ATOM 1699 C C . GLU A 1 210 ? 30.366 -7.132 -2.443 1.00 49.00 210 GLU A C 1
ATOM 1701 O O . GLU A 1 210 ? 29.944 -7.056 -1.286 1.00 49.00 210 GLU A O 1
ATOM 1706 N N . ARG A 1 211 ? 30.283 -6.097 -3.295 1.00 45.16 211 ARG A N 1
ATOM 1707 C CA . ARG A 1 211 ? 29.796 -4.761 -2.897 1.00 45.16 211 ARG A CA 1
ATOM 1708 C C . ARG A 1 211 ? 28.352 -4.782 -2.404 1.00 45.16 211 ARG A C 1
ATOM 1710 O O . ARG A 1 211 ? 28.045 -4.122 -1.417 1.00 45.16 211 ARG A O 1
ATOM 1717 N N . THR A 1 212 ? 27.485 -5.577 -3.030 1.00 45.47 212 THR A N 1
ATOM 1718 C CA . THR A 1 212 ? 26.088 -5.729 -2.588 1.00 45.47 212 THR A CA 1
ATOM 1719 C C . THR A 1 212 ? 25.941 -6.487 -1.269 1.00 45.47 212 THR A C 1
ATOM 1721 O O . THR A 1 212 ? 24.915 -6.338 -0.615 1.00 45.47 212 THR A O 1
ATOM 1724 N N . ARG A 1 213 ? 26.940 -7.282 -0.853 1.00 45.97 213 ARG A N 1
ATOM 1725 C CA . ARG A 1 213 ? 26.932 -7.954 0.457 1.00 45.97 213 ARG A CA 1
ATOM 1726 C C . ARG A 1 213 ? 27.361 -7.007 1.578 1.00 45.97 213 ARG A C 1
ATOM 1728 O O . ARG A 1 213 ? 26.666 -6.918 2.581 1.00 45.97 213 ARG A O 1
ATOM 1735 N N . LYS A 1 214 ? 28.441 -6.239 1.384 1.00 43.97 214 LYS A N 1
ATOM 1736 C CA . LYS A 1 214 ? 29.010 -5.362 2.432 1.00 43.97 214 LYS A CA 1
ATOM 1737 C C . LYS A 1 214 ? 28.100 -4.198 2.860 1.00 43.97 214 LYS A C 1
ATOM 1739 O O . LYS A 1 214 ? 28.260 -3.701 3.968 1.00 43.97 214 LYS A O 1
ATOM 1744 N N . LEU A 1 215 ? 27.130 -3.790 2.034 1.00 43.12 215 LEU A N 1
ATOM 1745 C CA . LEU A 1 215 ? 26.145 -2.759 2.401 1.00 43.12 215 LEU A CA 1
ATOM 1746 C C . LEU A 1 215 ? 24.940 -3.313 3.195 1.00 43.12 215 LEU A C 1
ATOM 1748 O O . LEU A 1 215 ? 24.224 -2.544 3.825 1.00 43.12 215 LEU A O 1
ATOM 1752 N N . GLY A 1 216 ? 24.724 -4.634 3.205 1.00 39.75 216 GLY A N 1
ATOM 1753 C CA . GLY A 1 216 ? 23.610 -5.280 3.914 1.00 39.75 216 GLY A CA 1
ATOM 1754 C C . GLY A 1 216 ? 23.865 -5.582 5.396 1.00 39.75 216 GLY A C 1
ATOM 1755 O O . GLY A 1 216 ? 23.013 -6.188 6.035 1.00 39.75 216 GLY A O 1
ATOM 1756 N N . SER A 1 217 ? 25.030 -5.203 5.933 1.00 44.47 217 SER A N 1
ATOM 1757 C CA . SER A 1 217 ? 25.507 -5.605 7.270 1.00 44.47 217 SER A CA 1
ATOM 1758 C C . SER A 1 217 ? 25.569 -4.467 8.299 1.00 44.47 217 SER A C 1
ATOM 1760 O O . SER A 1 217 ? 26.165 -4.642 9.355 1.00 44.47 217 SER A O 1
ATOM 1762 N N . LYS A 1 218 ? 24.973 -3.301 8.015 1.00 38.16 218 LYS A N 1
ATOM 1763 C CA . LYS A 1 218 ? 24.785 -2.215 8.995 1.00 38.16 218 LYS A CA 1
ATOM 1764 C C . LYS A 1 218 ? 23.298 -1.947 9.212 1.00 38.16 218 LYS A C 1
ATOM 1766 O O . LYS A 1 218 ? 22.716 -1.071 8.581 1.00 38.16 218 LYS A O 1
ATOM 1771 N N . THR A 1 219 ? 22.672 -2.734 10.080 1.00 30.58 219 THR A N 1
ATOM 1772 C CA . THR A 1 219 ? 21.296 -2.534 10.557 1.00 30.58 219 THR A CA 1
ATOM 1773 C C . THR A 1 219 ? 21.156 -3.246 11.900 1.00 30.58 219 THR A C 1
ATOM 1775 O O . THR A 1 219 ? 21.330 -4.457 11.941 1.00 30.58 219 THR A O 1
ATOM 1778 N N . LEU A 1 220 ? 20.821 -2.476 12.945 1.00 37.59 220 LEU A N 1
ATOM 1779 C CA . LEU A 1 220 ? 20.739 -2.861 14.364 1.00 37.59 220 LEU A CA 1
ATOM 1780 C C . LEU A 1 220 ? 22.077 -3.266 15.012 1.00 37.59 220 LEU A C 1
ATOM 1782 O O . LEU A 1 220 ? 22.648 -4.298 14.688 1.00 37.59 220 LEU A O 1
ATOM 1786 N N . GLU A 1 221 ? 22.498 -2.494 16.012 1.00 30.23 221 GLU A N 1
ATOM 1787 C CA . GLU A 1 221 ? 22.163 -2.875 17.390 1.00 30.23 221 GLU A CA 1
ATOM 1788 C C . GLU A 1 221 ? 21.378 -1.716 18.028 1.00 30.23 221 GLU A C 1
ATOM 1790 O O . GLU A 1 221 ? 21.486 -0.570 17.586 1.00 30.23 221 GLU A O 1
ATOM 1795 N N . VAL A 1 222 ? 20.517 -2.036 18.993 1.00 31.72 222 VAL A N 1
ATOM 1796 C CA . VAL A 1 222 ? 19.733 -1.082 19.790 1.00 31.72 222 VAL A CA 1
ATOM 1797 C C . VAL A 1 222 ? 19.963 -1.483 21.235 1.00 31.72 222 VAL A C 1
ATOM 1799 O O . VAL A 1 222 ? 19.433 -2.504 21.671 1.00 31.72 222 VAL A O 1
ATOM 1802 N N . ASP A 1 223 ? 20.779 -0.713 21.949 1.00 28.31 223 ASP A N 1
ATOM 1803 C CA . ASP A 1 223 ? 21.068 -0.999 23.350 1.00 28.31 223 ASP A CA 1
ATOM 1804 C C . ASP A 1 223 ? 19.863 -0.635 24.224 1.00 28.31 223 ASP A C 1
ATOM 1806 O O . ASP A 1 223 ? 19.380 0.500 24.224 1.00 28.31 223 ASP A O 1
ATOM 1810 N N . LEU A 1 224 ? 19.366 -1.629 24.958 1.00 31.98 224 LEU A N 1
ATOM 1811 C CA . LEU A 1 224 ? 18.214 -1.532 25.849 1.00 31.98 224 LEU A CA 1
ATOM 1812 C C . LEU A 1 224 ? 18.637 -2.006 27.242 1.00 31.98 224 LEU A C 1
ATOM 1814 O O . LEU A 1 224 ? 18.439 -3.161 27.615 1.00 31.98 224 LEU A O 1
ATOM 1818 N N . VAL A 1 225 ? 19.216 -1.090 28.019 1.00 28.94 225 VAL A N 1
ATOM 1819 C CA . VAL A 1 225 ? 19.537 -1.300 29.436 1.00 28.94 225 VAL A CA 1
ATOM 1820 C C . VAL A 1 225 ? 18.869 -0.201 30.261 1.00 28.94 225 VAL A C 1
ATOM 1822 O O . VAL A 1 225 ? 18.990 0.983 29.959 1.00 28.94 225 VAL A O 1
ATOM 1825 N N . SER A 1 226 ? 18.126 -0.614 31.288 1.00 28.06 226 SER A N 1
ATOM 1826 C CA . SER A 1 226 ? 17.460 0.265 32.259 1.00 28.06 226 SER A CA 1
ATOM 1827 C C . SER A 1 226 ? 18.287 0.401 33.554 1.00 28.06 226 SER A C 1
ATOM 1829 O O . SER A 1 226 ? 19.263 -0.330 33.726 1.00 28.06 226 SER A O 1
ATOM 1831 N N . PRO A 1 227 ? 17.977 1.378 34.426 1.00 35.50 227 PRO A N 1
ATOM 1832 C CA . PRO A 1 227 ? 18.988 2.028 35.265 1.00 35.50 227 PRO A CA 1
ATOM 1833 C C . PRO A 1 227 ? 19.264 1.334 36.607 1.00 35.50 227 PRO A C 1
ATOM 1835 O O . PRO A 1 227 ? 18.465 0.541 37.095 1.00 35.50 227 PRO A O 1
ATOM 1838 N N . ASN A 1 228 ? 20.375 1.728 37.239 1.00 27.00 228 ASN A N 1
ATOM 1839 C CA . ASN A 1 228 ? 20.594 1.662 38.688 1.00 27.00 228 ASN A CA 1
ATOM 1840 C C . ASN A 1 228 ? 21.557 2.783 39.135 1.00 27.00 228 ASN A C 1
ATOM 1842 O O . ASN A 1 228 ? 22.153 3.467 38.301 1.00 27.00 228 ASN A O 1
ATOM 1846 N N . GLU A 1 229 ? 21.632 3.033 40.443 1.00 29.06 229 GLU A N 1
ATOM 1847 C CA . GLU A 1 229 ? 21.928 4.365 40.991 1.00 29.06 229 GLU A CA 1
ATOM 1848 C C . GLU A 1 229 ? 23.394 4.669 41.381 1.00 29.06 229 GLU A C 1
ATOM 1850 O O . GLU A 1 229 ? 24.199 3.794 41.681 1.00 29.06 229 GLU A O 1
ATOM 1855 N N . ALA A 1 230 ? 23.665 5.978 41.476 1.00 28.62 230 ALA A N 1
ATOM 1856 C CA . ALA A 1 230 ? 24.547 6.652 42.439 1.00 28.62 230 ALA A CA 1
ATOM 1857 C C . ALA A 1 230 ? 26.013 6.184 42.639 1.00 28.62 230 ALA A C 1
ATOM 1859 O O . ALA A 1 230 ? 26.306 5.357 43.501 1.00 28.62 230 ALA A O 1
ATOM 1860 N N . ARG A 1 231 ? 26.961 6.966 42.084 1.00 28.77 231 ARG A N 1
ATOM 1861 C CA . ARG A 1 231 ? 27.803 7.886 42.898 1.00 28.77 231 ARG A CA 1
ATOM 1862 C C . ARG A 1 231 ? 28.708 8.821 42.073 1.00 28.77 231 ARG A C 1
ATOM 1864 O O . ARG A 1 231 ? 29.608 8.380 41.372 1.00 28.77 231 A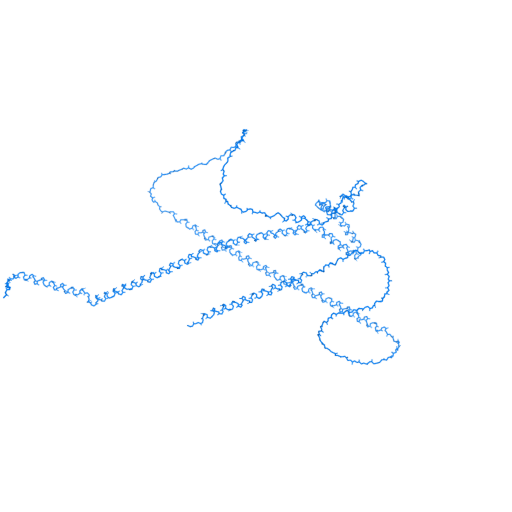RG A O 1
ATOM 1871 N N . ASN A 1 232 ? 28.528 10.126 42.281 1.00 25.95 232 ASN A N 1
ATOM 1872 C CA . ASN A 1 232 ? 29.599 11.141 42.233 1.00 25.95 232 ASN A CA 1
ATOM 1873 C C . ASN A 1 232 ? 30.394 11.091 43.574 1.00 25.95 232 ASN A C 1
ATOM 1875 O O . ASN A 1 232 ? 29.868 10.454 44.497 1.00 25.95 232 ASN A O 1
ATOM 1879 N N . PRO A 1 233 ? 31.580 11.738 43.766 1.00 40.88 233 PRO A N 1
ATOM 1880 C CA . PRO A 1 233 ? 32.060 12.961 43.079 1.00 40.88 233 PRO A CA 1
ATOM 1881 C C . PRO A 1 233 ? 33.589 13.087 42.784 1.00 40.88 233 PRO A C 1
ATOM 1883 O O . PRO A 1 233 ? 34.393 12.302 43.279 1.00 40.88 233 PRO A O 1
ATOM 1886 N N . THR A 1 234 ? 34.008 14.174 42.098 1.00 25.50 234 THR A N 1
ATOM 1887 C CA . THR A 1 234 ? 34.980 15.211 42.594 1.00 25.50 234 THR A CA 1
ATOM 1888 C C . THR A 1 234 ? 35.858 15.882 41.507 1.00 25.50 234 THR A C 1
ATOM 1890 O O . THR A 1 234 ? 36.887 15.355 41.107 1.00 25.50 234 THR A O 1
ATOM 1893 N N . VAL A 1 235 ? 35.467 17.108 41.128 1.00 28.50 235 VAL A N 1
ATOM 1894 C CA . VAL A 1 235 ? 36.268 18.355 40.956 1.00 28.50 235 VAL A CA 1
ATOM 1895 C C . VAL A 1 235 ? 37.694 18.327 40.347 1.00 28.50 235 VAL A C 1
ATOM 1897 O O . VAL A 1 235 ? 38.636 17.860 40.983 1.00 28.50 235 VAL A O 1
ATOM 1900 N N . LYS A 1 236 ? 37.867 19.056 39.222 1.00 28.05 236 LYS A N 1
ATOM 1901 C CA . LYS A 1 236 ? 38.821 20.185 38.964 1.00 28.05 236 LYS A CA 1
ATOM 1902 C C . LYS A 1 236 ? 38.663 20.619 37.488 1.00 28.05 236 LYS A C 1
ATOM 1904 O O . LYS A 1 236 ? 38.837 19.774 36.623 1.00 28.05 236 LYS A O 1
ATOM 1909 N N . VAL A 1 237 ? 38.178 21.804 37.089 1.00 25.12 237 VAL A N 1
ATOM 1910 C CA . VAL A 1 237 ? 38.387 23.224 37.490 1.00 25.12 237 VAL A CA 1
ATOM 1911 C C . VAL A 1 237 ? 39.674 23.842 36.923 1.00 25.12 237 VAL A C 1
ATOM 1913 O O . VAL A 1 237 ? 40.716 23.790 37.568 1.00 25.12 237 VAL A O 1
ATOM 1916 N N . ALA A 1 238 ? 39.542 24.425 35.724 1.00 26.36 238 ALA A N 1
ATOM 1917 C CA . ALA A 1 238 ? 40.216 25.613 35.161 1.00 26.36 238 ALA A CA 1
ATOM 1918 C C . ALA A 1 238 ? 39.767 25.725 33.678 1.00 26.36 238 ALA A C 1
ATOM 1920 O O . ALA A 1 238 ? 39.850 24.733 32.963 1.00 26.36 238 ALA A O 1
ATOM 1921 N N . GLY A 1 239 ? 39.239 26.825 33.137 1.00 22.98 239 GLY A N 1
ATOM 1922 C CA . GLY A 1 239 ? 38.993 28.152 33.706 1.00 22.98 239 GLY A CA 1
ATOM 1923 C C . GLY A 1 239 ? 39.922 29.203 33.102 1.00 22.98 239 GLY A C 1
ATOM 1924 O O . GLY A 1 239 ? 41.093 29.233 33.461 1.00 22.98 239 GLY A O 1
ATOM 1925 N N . ASN A 1 240 ? 39.387 30.022 32.193 1.00 27.59 240 ASN A N 1
ATOM 1926 C CA . ASN A 1 240 ? 39.796 31.402 31.917 1.00 27.59 240 ASN A CA 1
ATOM 1927 C C . ASN A 1 240 ? 38.729 32.064 31.028 1.00 27.59 240 ASN A C 1
ATOM 1929 O O . ASN A 1 240 ? 38.204 31.435 30.109 1.00 27.59 240 ASN A O 1
ATOM 1933 N N . GLU A 1 241 ? 38.423 33.317 31.339 1.00 26.08 241 GLU A N 1
ATOM 1934 C CA . GLU A 1 241 ? 37.504 34.207 30.616 1.00 26.08 241 GLU A CA 1
ATOM 1935 C C . GLU A 1 241 ? 38.374 35.125 29.694 1.00 26.08 241 GLU A C 1
ATOM 1937 O O . GLU A 1 241 ? 39.538 34.784 29.464 1.00 26.08 241 GLU A O 1
ATOM 1942 N N . THR A 1 242 ? 37.954 36.215 29.040 1.00 26.61 242 THR A N 1
ATOM 1943 C CA . THR A 1 242 ? 36.817 37.145 29.209 1.00 26.61 242 THR A CA 1
ATOM 1944 C C . THR A 1 242 ? 36.572 37.922 27.893 1.00 26.61 242 THR A C 1
ATOM 1946 O O . THR A 1 242 ? 37.478 37.984 27.067 1.00 26.61 242 THR A O 1
ATOM 1949 N N . GLU A 1 243 ? 35.400 38.575 27.777 1.00 27.69 243 GLU A N 1
ATOM 1950 C CA . GLU A 1 243 ? 35.156 39.852 27.045 1.00 27.69 243 GLU A CA 1
ATOM 1951 C C . GLU A 1 243 ? 35.313 39.885 25.483 1.00 27.69 243 GLU A C 1
ATOM 1953 O O . GLU A 1 243 ? 36.089 39.144 24.892 1.00 27.69 243 GLU A O 1
ATOM 1958 N N . ASP A 1 244 ? 34.565 40.690 24.703 1.00 25.66 244 ASP A N 1
ATOM 1959 C CA . ASP A 1 244 ? 33.542 41.698 25.051 1.00 25.66 244 ASP A CA 1
ATOM 1960 C C . ASP A 1 244 ? 32.482 41.974 23.937 1.00 25.66 244 ASP A C 1
ATOM 1962 O O . ASP A 1 244 ? 32.742 41.705 22.768 1.00 25.66 244 ASP A O 1
ATOM 1966 N N . GLN A 1 245 ? 31.332 42.547 24.349 1.00 30.38 245 GLN A N 1
ATOM 1967 C CA . GLN A 1 245 ? 30.305 43.397 23.664 1.00 30.38 245 GLN A CA 1
ATOM 1968 C C . GLN A 1 245 ? 29.916 43.236 22.158 1.00 30.38 245 GLN A C 1
ATOM 1970 O O . GLN A 1 245 ? 30.764 43.142 21.279 1.00 30.38 245 GLN A O 1
ATOM 1975 N N . GLU A 1 246 ? 28.636 43.355 21.728 1.00 28.03 246 GLU A N 1
ATOM 1976 C CA . GLU A 1 246 ? 27.321 43.441 22.432 1.00 28.03 246 GLU A CA 1
ATOM 1977 C C . GLU A 1 246 ? 26.252 42.537 21.713 1.00 28.03 246 GLU A C 1
ATOM 1979 O O . GLU A 1 246 ? 26.460 41.329 21.733 1.00 28.03 246 GLU A O 1
ATOM 1984 N N . THR A 1 247 ? 25.122 42.898 21.062 1.00 24.42 247 THR A N 1
ATOM 1985 C CA . THR A 1 247 ? 24.406 44.173 20.804 1.00 24.42 247 THR A CA 1
ATOM 1986 C C . THR A 1 247 ? 22.873 43.983 20.653 1.00 24.42 247 THR A C 1
ATOM 1988 O O . THR A 1 247 ? 22.463 43.154 19.850 1.00 24.42 247 THR A O 1
ATOM 1991 N N . VAL A 1 248 ? 22.054 44.779 21.375 1.00 28.56 248 VAL A N 1
ATOM 1992 C CA . VAL A 1 248 ? 20.660 45.278 21.097 1.00 28.56 248 VAL A CA 1
ATOM 1993 C C . VAL A 1 248 ? 19.586 44.367 20.423 1.00 28.56 248 VAL A C 1
ATOM 1995 O O . VAL A 1 248 ? 19.808 43.833 19.346 1.00 28.56 248 VAL A O 1
ATOM 1998 N N . LYS A 1 249 ? 18.298 44.304 20.842 1.00 30.02 249 LYS A N 1
ATOM 1999 C CA . LYS A 1 249 ? 17.581 44.645 22.103 1.00 30.02 249 LYS A CA 1
ATOM 2000 C C . LYS A 1 249 ? 16.131 44.070 22.108 1.00 30.02 249 LYS A C 1
ATOM 2002 O O . LYS A 1 249 ? 15.531 43.896 21.056 1.00 30.02 249 LYS A O 1
ATOM 2007 N N . CYS A 1 250 ? 15.621 43.840 23.325 1.00 23.56 250 CYS A N 1
ATOM 2008 C CA . CYS A 1 250 ? 14.286 43.489 23.880 1.00 23.56 250 CYS A CA 1
ATOM 2009 C C . CYS A 1 250 ? 12.988 43.886 23.095 1.00 23.56 250 CYS A C 1
ATOM 2011 O O . CYS A 1 250 ? 13.023 44.755 22.232 1.00 23.56 250 CYS A O 1
ATOM 2013 N N . ASN A 1 251 ? 11.792 43.312 23.352 1.00 27.12 251 ASN A N 1
ATOM 2014 C CA . ASN A 1 251 ? 10.975 43.417 24.594 1.00 27.12 251 ASN A CA 1
ATOM 2015 C C . ASN A 1 251 ? 9.992 42.217 24.813 1.00 27.12 251 ASN A C 1
ATOM 2017 O O . ASN A 1 251 ? 9.627 41.596 23.818 1.00 27.12 251 ASN A O 1
ATOM 2021 N N . LEU A 1 252 ? 9.562 41.757 26.017 1.00 29.86 252 LEU A N 1
ATOM 2022 C CA . LEU A 1 252 ? 9.340 42.348 27.379 1.00 29.86 252 LEU A CA 1
ATOM 2023 C C . LEU A 1 252 ? 7.937 43.032 27.496 1.00 29.86 252 LEU A C 1
ATOM 2025 O O . LEU A 1 252 ? 7.655 43.888 26.667 1.00 29.86 252 LEU A O 1
ATOM 2029 N N . GLU A 1 253 ? 6.988 42.747 28.416 1.00 29.83 253 GLU A N 1
ATOM 2030 C CA . GLU A 1 253 ? 6.857 41.820 29.580 1.00 29.83 253 GLU A CA 1
ATOM 2031 C C . GLU A 1 253 ? 5.355 41.423 29.849 1.00 29.83 253 GLU A C 1
ATOM 2033 O O . GLU A 1 253 ? 4.507 41.838 29.065 1.00 29.83 253 GLU A O 1
ATOM 2038 N N . ASN A 1 254 ? 4.973 40.432 30.694 1.00 28.45 254 ASN A N 1
ATOM 2039 C CA . ASN A 1 254 ? 4.595 40.428 32.152 1.00 28.45 254 ASN A CA 1
ATOM 2040 C C . ASN A 1 254 ? 3.587 41.536 32.631 1.00 28.45 254 ASN A C 1
ATOM 2042 O O . ASN A 1 254 ? 3.447 42.541 31.948 1.00 28.45 254 ASN A O 1
ATOM 2046 N N . VAL A 1 255 ? 2.828 41.463 33.754 1.00 31.94 255 VAL A N 1
ATOM 2047 C CA . VAL A 1 255 ? 2.724 40.485 34.875 1.00 31.94 255 VAL A CA 1
ATOM 2048 C C . VAL A 1 255 ? 1.325 40.439 35.559 1.00 31.94 255 VAL A C 1
ATOM 2050 O O . VAL A 1 255 ? 0.494 41.324 35.384 1.00 31.94 255 VAL A O 1
ATOM 2053 N N . ASP A 1 256 ? 1.164 39.381 36.360 1.00 27.42 256 ASP A N 1
ATOM 2054 C CA . ASP A 1 256 ? 0.219 38.973 37.430 1.00 27.42 256 ASP A CA 1
ATOM 2055 C C . ASP A 1 256 ? -0.266 40.010 38.501 1.00 27.42 256 ASP A C 1
ATOM 2057 O O . ASP A 1 256 ? 0.186 41.153 38.544 1.00 27.42 256 ASP A O 1
ATOM 2061 N N . THR A 1 257 ? -1.090 39.528 39.455 1.00 26.33 257 THR A N 1
ATOM 2062 C CA . THR A 1 257 ? -1.503 40.055 40.792 1.00 26.33 257 THR A CA 1
ATOM 2063 C C . THR A 1 257 ? -2.978 40.486 40.906 1.00 26.33 257 THR A C 1
ATOM 2065 O O . THR A 1 257 ? -3.511 41.158 40.027 1.00 26.33 257 THR A O 1
ATOM 2068 N N . GLY A 1 258 ? -3.651 40.151 42.023 1.00 28.94 258 GLY A N 1
ATOM 2069 C CA . GLY A 1 258 ? -5.056 40.519 42.270 1.00 28.94 258 GLY A CA 1
ATOM 2070 C C . GLY A 1 258 ? -5.510 40.544 43.743 1.00 28.94 258 GLY A C 1
ATOM 2071 O O . GLY A 1 258 ? -4.776 40.165 44.654 1.00 28.94 258 GLY A O 1
ATOM 2072 N N . SER A 1 259 ? -6.747 41.011 43.950 1.00 28.88 259 SER A N 1
ATOM 2073 C CA . SER A 1 259 ? -7.542 41.091 45.197 1.00 28.88 259 SER A CA 1
ATOM 2074 C C . SER A 1 259 ? -8.996 41.472 44.804 1.00 28.88 259 SER A C 1
ATOM 2076 O O . SER A 1 259 ? -9.234 41.781 43.641 1.00 28.88 259 SER A O 1
ATOM 2078 N N . GLY A 1 260 ? -10.044 41.465 45.639 1.00 28.20 260 GLY A N 1
ATOM 2079 C CA . GLY A 1 260 ? -10.219 40.991 47.015 1.00 28.20 260 GLY A CA 1
ATOM 2080 C C . GLY A 1 260 ? -11.468 41.618 47.678 1.00 28.20 260 GLY A C 1
ATOM 2081 O O . GLY A 1 260 ? -11.531 42.835 47.782 1.00 28.20 260 GLY A O 1
ATOM 2082 N N . TRP A 1 261 ? -12.386 40.773 48.183 1.00 27.69 261 TRP A N 1
ATOM 2083 C CA . TRP A 1 261 ? -13.579 41.057 49.029 1.00 27.69 261 TRP A CA 1
ATOM 2084 C C . TRP A 1 261 ? -14.924 41.546 48.423 1.00 27.69 261 TRP A C 1
ATOM 2086 O O . TRP A 1 261 ? -15.026 42.626 47.863 1.00 27.69 261 TRP A O 1
ATOM 2096 N N . ASP A 1 262 ? -15.944 40.711 48.701 1.00 28.69 262 ASP A N 1
ATOM 2097 C CA . ASP A 1 262 ? -17.363 40.925 49.095 1.00 28.69 262 ASP A CA 1
ATOM 2098 C C . ASP A 1 262 ? -18.288 41.946 48.379 1.00 28.69 262 ASP A C 1
ATOM 2100 O O . ASP A 1 262 ? -17.936 43.081 48.081 1.00 28.69 262 ASP A O 1
ATOM 2104 N N . GLY A 1 263 ? -19.549 41.537 48.175 1.00 29.89 263 GLY A N 1
ATOM 2105 C CA . GLY A 1 263 ? -20.592 42.308 47.484 1.00 29.89 263 GLY A CA 1
ATOM 2106 C C . GLY A 1 263 ? -21.800 41.453 47.072 1.00 29.89 263 GLY A C 1
ATOM 2107 O O . GLY A 1 263 ? -21.839 40.886 45.985 1.00 29.89 263 GLY A O 1
ATOM 2108 N N . ARG A 1 264 ? -22.804 41.3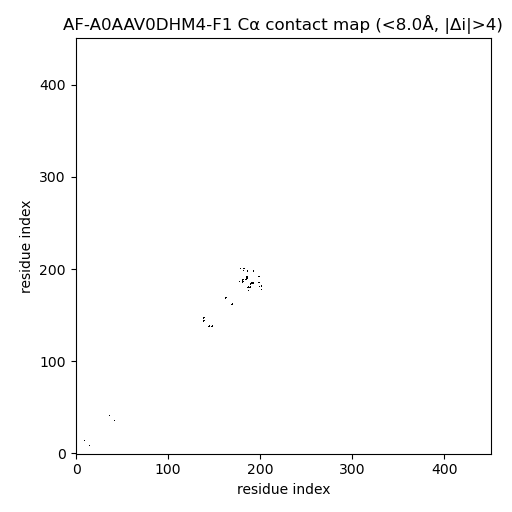36 47.948 1.00 37.78 264 ARG A N 1
ATOM 2109 C CA . ARG A 1 264 ? -23.937 40.396 47.817 1.00 37.78 264 ARG A CA 1
ATOM 2110 C C . ARG A 1 264 ? -25.197 41.035 47.208 1.00 37.78 264 ARG A C 1
ATOM 2112 O O . ARG A 1 264 ? -25.813 41.831 47.916 1.00 37.78 264 ARG A O 1
ATOM 2119 N N . LYS A 1 265 ? -25.664 40.574 46.030 1.00 33.97 265 LYS A N 1
ATOM 2120 C CA . LYS A 1 265 ? -27.077 40.184 45.745 1.00 33.97 265 LYS A CA 1
ATOM 2121 C C . LYS A 1 265 ? -27.356 39.746 44.292 1.00 33.97 265 LYS A C 1
ATOM 2123 O O . LYS A 1 265 ? -26.476 39.786 43.444 1.00 33.97 265 LYS A O 1
ATOM 2128 N N . ASP A 1 266 ? -28.576 39.245 44.106 1.00 40.91 266 ASP A N 1
ATOM 2129 C CA . ASP A 1 266 ? -29.182 38.601 42.936 1.00 40.91 266 ASP A CA 1
ATOM 2130 C C . ASP A 1 266 ? -29.176 39.420 41.631 1.00 40.91 266 ASP A C 1
ATOM 2132 O O . ASP A 1 266 ? -29.383 40.628 41.667 1.00 40.91 266 ASP A O 1
ATOM 2136 N N . ASP A 1 267 ? -29.116 38.725 40.485 1.00 36.06 267 ASP A N 1
ATOM 2137 C CA . ASP A 1 267 ? -30.251 38.711 39.544 1.00 36.06 267 ASP A CA 1
ATOM 2138 C C . ASP A 1 267 ? -30.214 37.487 38.598 1.00 36.06 267 ASP A C 1
ATOM 2140 O O . ASP A 1 267 ? -29.154 36.920 38.325 1.00 36.06 267 ASP A O 1
ATOM 2144 N N . LYS A 1 268 ? -31.381 37.031 38.115 1.00 43.59 268 LYS A N 1
ATOM 2145 C CA . LYS A 1 268 ? -31.524 35.856 37.222 1.00 43.59 268 LYS A CA 1
ATOM 2146 C C . LYS A 1 268 ? -32.090 36.262 35.857 1.00 43.59 268 LYS A C 1
ATOM 2148 O O . LYS A 1 268 ? -33.309 36.322 35.714 1.00 43.59 268 LYS A O 1
ATOM 2153 N N . ALA A 1 269 ? -31.231 36.474 34.854 1.00 42.12 269 ALA A N 1
ATOM 2154 C CA . ALA A 1 269 ? -31.678 36.928 33.527 1.00 42.12 269 ALA A CA 1
ATOM 2155 C C . ALA A 1 269 ? -31.056 36.233 32.291 1.00 42.12 269 ALA A C 1
ATOM 2157 O O . ALA A 1 269 ? -31.702 36.224 31.248 1.00 42.12 269 ALA A O 1
ATOM 2158 N N . GLU A 1 270 ? -29.856 35.636 32.362 1.00 43.12 270 GLU A N 1
ATOM 2159 C CA . GLU A 1 270 ? -29.061 35.357 31.137 1.00 43.12 270 GLU A CA 1
ATOM 2160 C C . GLU A 1 270 ? -28.886 33.869 30.734 1.00 43.12 270 GLU A C 1
ATOM 2162 O O . GLU A 1 270 ? -28.341 33.576 29.673 1.00 43.12 270 GLU A O 1
ATOM 2167 N N . ASP A 1 271 ? -29.397 32.896 31.500 1.00 46.16 271 ASP A N 1
ATOM 2168 C CA . ASP A 1 271 ? -29.184 31.448 31.247 1.00 46.16 271 ASP A CA 1
ATOM 2169 C C . ASP A 1 271 ? -30.099 30.826 30.151 1.00 46.16 271 ASP A C 1
ATOM 2171 O O . ASP A 1 271 ? -30.376 29.625 30.156 1.00 46.16 271 ASP A O 1
ATOM 2175 N N . VAL A 1 272 ? -30.619 31.612 29.200 1.00 47.84 272 VAL A N 1
ATOM 2176 C CA . VAL A 1 272 ? -31.568 31.104 28.177 1.00 47.84 272 VAL A CA 1
ATOM 2177 C C . VAL A 1 272 ? -30.965 31.051 26.770 1.00 47.84 272 VAL A C 1
ATOM 2179 O O . VAL A 1 272 ? -31.036 30.005 26.127 1.00 47.84 272 VAL A O 1
ATOM 2182 N N . GLN A 1 273 ? -30.323 32.124 26.293 1.00 47.25 273 GLN A N 1
ATOM 2183 C CA . GLN A 1 273 ? -29.892 32.223 24.886 1.00 47.25 273 GLN A CA 1
ATOM 2184 C C . GLN A 1 273 ? -28.796 31.216 24.488 1.00 47.25 273 GLN A C 1
ATOM 2186 O O . GLN A 1 273 ? -28.772 30.746 23.353 1.00 47.25 273 GLN A O 1
ATOM 2191 N N . THR A 1 274 ? -27.931 30.809 25.419 1.00 55.19 274 THR A N 1
ATOM 2192 C CA . THR A 1 274 ? -26.798 29.904 25.139 1.00 55.19 274 THR A CA 1
ATOM 2193 C C . THR A 1 274 ? -27.208 28.471 24.783 1.00 55.19 274 THR A C 1
ATOM 2195 O O . THR A 1 274 ? -26.420 27.736 24.187 1.00 55.19 274 THR A O 1
ATOM 2198 N N . LYS A 1 275 ? -28.426 28.041 25.137 1.00 57.47 275 LYS A N 1
ATOM 2199 C CA . LYS A 1 275 ? -28.877 26.654 24.931 1.00 57.47 275 LYS A CA 1
ATOM 2200 C C . LYS A 1 275 ? -29.392 26.411 23.508 1.00 57.47 275 LYS A C 1
ATOM 2202 O O . LYS A 1 275 ? -29.133 25.351 22.939 1.00 57.47 275 LYS A O 1
ATOM 2207 N N . GLU A 1 276 ? -30.053 27.399 22.905 1.00 58.75 276 GLU A N 1
ATOM 2208 C CA . GLU A 1 276 ? -30.615 27.282 21.551 1.00 58.75 276 GLU A CA 1
ATOM 2209 C C . GLU A 1 276 ? -29.521 27.258 20.469 1.00 58.75 276 GLU A C 1
ATOM 2211 O O . GLU A 1 276 ? -29.587 26.448 19.540 1.00 58.75 276 GLU A O 1
ATOM 2216 N N . GLU A 1 277 ? -28.462 28.062 20.622 1.00 59.25 277 GLU A N 1
ATOM 2217 C CA . GLU A 1 277 ? -27.311 28.063 19.705 1.00 59.25 277 GLU A CA 1
ATOM 2218 C C . GLU A 1 277 ? -26.555 26.724 19.713 1.00 59.25 277 GLU A C 1
ATOM 2220 O O . GLU A 1 277 ? -26.184 26.204 18.656 1.00 59.25 277 GLU A O 1
ATOM 2225 N N . LEU A 1 278 ? -26.383 26.111 20.892 1.00 58.34 278 LEU A N 1
ATOM 2226 C CA . LEU A 1 278 ? -25.770 24.786 21.025 1.00 58.34 278 LEU A CA 1
ATOM 2227 C C . LEU A 1 278 ? -26.620 23.693 20.362 1.00 58.34 278 LEU A C 1
ATOM 2229 O O . LEU A 1 278 ? -26.075 22.823 19.677 1.00 58.34 278 LEU A O 1
ATOM 2233 N N . GLU A 1 279 ? -27.948 23.748 20.494 1.00 63.69 279 GLU A N 1
ATOM 2234 C CA . GLU A 1 279 ? -28.836 22.827 19.781 1.00 63.69 279 GLU A CA 1
ATOM 2235 C C . GLU A 1 279 ? -28.757 22.987 18.255 1.00 63.69 279 GLU A C 1
ATOM 2237 O O . GLU A 1 279 ? -28.778 21.985 17.533 1.00 63.69 279 GLU A O 1
ATOM 2242 N N . LEU A 1 280 ? -28.664 24.219 17.745 1.00 67.38 280 LEU A N 1
ATOM 2243 C CA . LEU A 1 280 ? -28.499 24.484 16.312 1.00 67.38 280 LEU A CA 1
ATOM 2244 C C . LEU A 1 280 ? -27.158 23.945 15.793 1.00 67.38 280 LEU A C 1
ATOM 2246 O O . LEU A 1 280 ? -27.137 23.257 14.770 1.00 67.38 280 LEU A O 1
ATOM 2250 N N . ALA A 1 281 ? -26.066 24.145 16.536 1.00 65.81 281 ALA A N 1
ATOM 2251 C CA . ALA A 1 281 ? -24.755 23.591 16.200 1.00 65.81 281 ALA A CA 1
ATOM 2252 C C . ALA A 1 281 ? -24.768 22.049 16.127 1.00 65.81 281 ALA A C 1
ATOM 2254 O O . ALA A 1 281 ? -24.228 21.470 15.182 1.00 65.81 281 ALA A O 1
ATOM 2255 N N . TRP A 1 282 ? -25.438 21.369 17.068 1.00 60.06 282 TRP A N 1
ATOM 2256 C CA . TRP A 1 282 ? -25.594 19.906 17.040 1.00 60.06 282 TRP A CA 1
ATOM 2257 C C . TRP A 1 282 ? -26.443 19.424 15.852 1.00 60.06 282 TRP A C 1
ATOM 2259 O O . TRP A 1 282 ? -26.118 18.405 15.232 1.00 60.06 282 TRP A O 1
ATOM 2269 N N . LYS A 1 283 ? -27.505 20.160 15.493 1.00 71.25 283 LYS A N 1
ATOM 2270 C CA . LYS A 1 283 ? -28.350 19.866 14.321 1.00 71.25 283 LYS A CA 1
ATOM 2271 C C . LYS A 1 283 ? -27.557 20.018 13.015 1.00 71.25 283 LYS A C 1
ATOM 2273 O O . LYS A 1 283 ? -27.607 19.123 12.168 1.00 71.25 283 LYS A O 1
ATOM 2278 N N . GLU A 1 284 ? -26.754 21.074 12.875 1.00 67.19 284 GLU A N 1
ATOM 2279 C CA . GLU A 1 284 ? -25.845 21.249 11.735 1.00 67.19 284 GLU A CA 1
ATOM 2280 C C . GLU A 1 284 ? -24.768 20.161 11.648 1.00 67.19 284 GLU A C 1
ATOM 2282 O O . GLU A 1 284 ? -24.534 19.603 10.573 1.00 67.19 284 GLU A O 1
ATOM 2287 N N . GLU A 1 285 ? -24.107 19.825 12.758 1.00 69.38 285 GLU A N 1
ATOM 2288 C CA . GLU A 1 285 ? -23.060 18.802 12.747 1.00 69.38 285 GLU A CA 1
ATOM 2289 C C . GLU A 1 285 ? -23.636 17.415 12.397 1.00 69.38 285 GLU A C 1
ATOM 2291 O O . GLU A 1 285 ? -23.007 16.639 11.672 1.00 69.38 285 GLU A O 1
ATOM 2296 N N . GLY A 1 286 ? -24.868 17.127 12.833 1.00 70.31 286 GLY A N 1
ATOM 2297 C CA . GLY A 1 286 ? -25.641 15.953 12.421 1.00 70.31 286 GLY A CA 1
ATOM 2298 C C . GLY A 1 286 ? -25.910 15.911 10.912 1.00 70.31 286 GLY A C 1
ATOM 2299 O O . GLY A 1 286 ? -25.676 14.880 10.276 1.00 70.31 286 GLY A O 1
ATOM 2300 N N . LEU A 1 287 ? -26.324 17.033 10.313 1.00 71.56 287 LEU A N 1
ATOM 2301 C CA . LEU A 1 287 ? -26.528 17.146 8.862 1.00 71.56 287 LEU A CA 1
ATOM 2302 C C . LEU A 1 287 ? -25.220 16.947 8.079 1.00 71.56 287 LEU A C 1
ATOM 2304 O O . LEU A 1 287 ? -25.196 16.174 7.119 1.00 71.56 287 LEU A O 1
ATOM 2308 N N . ARG A 1 288 ? -24.106 17.544 8.526 1.00 72.31 288 ARG A N 1
ATOM 2309 C CA . ARG A 1 288 ? -22.777 17.353 7.909 1.00 72.31 288 ARG A CA 1
ATOM 2310 C C . ARG A 1 288 ? -22.320 15.887 7.988 1.00 72.31 288 ARG A C 1
ATOM 2312 O O . ARG A 1 288 ? -21.825 15.338 7.002 1.00 72.31 288 ARG A O 1
ATOM 2319 N N . LYS A 1 289 ? -22.548 15.208 9.121 1.00 76.38 289 LYS A N 1
ATOM 2320 C CA . LYS A 1 289 ? -22.279 13.763 9.293 1.00 76.38 289 LYS A CA 1
ATOM 2321 C C . LYS A 1 289 ? -23.127 12.900 8.347 1.00 76.38 289 LYS A C 1
ATOM 2323 O O . LYS A 1 289 ? -22.607 11.943 7.767 1.00 76.38 289 LYS A O 1
ATOM 2328 N N . LEU A 1 290 ? -24.401 13.248 8.144 1.00 74.19 290 LEU A N 1
ATOM 2329 C CA . LEU A 1 290 ? -25.284 12.573 7.187 1.00 74.19 290 LEU A CA 1
ATOM 2330 C C . LEU A 1 290 ? -24.835 12.781 5.735 1.00 74.19 290 LEU A C 1
ATOM 2332 O O . LEU A 1 290 ? -24.783 11.809 4.981 1.00 74.19 290 LEU A O 1
ATOM 2336 N N . GLU A 1 291 ? -24.449 13.997 5.346 1.00 78.44 291 GLU A N 1
ATOM 2337 C CA . GLU A 1 291 ? -23.987 14.280 3.983 1.00 78.44 291 GLU A CA 1
ATOM 2338 C C . GLU A 1 291 ? -22.706 13.502 3.639 1.00 78.44 291 GLU A C 1
ATOM 2340 O O . GLU A 1 291 ? -22.621 12.855 2.592 1.00 78.44 291 GLU A O 1
ATOM 2345 N N . ILE A 1 292 ? -21.735 13.465 4.559 1.00 78.00 292 ILE A N 1
ATOM 2346 C CA . ILE A 1 292 ? -20.520 12.647 4.422 1.00 78.00 292 ILE A CA 1
ATOM 2347 C C . ILE A 1 292 ? -20.888 11.160 4.269 1.00 78.00 292 ILE A C 1
ATOM 2349 O O . ILE A 1 292 ? -20.339 10.468 3.407 1.00 78.00 292 ILE A O 1
ATOM 2353 N N . ALA A 1 293 ? -21.859 10.663 5.042 1.00 79.88 293 ALA A N 1
ATOM 2354 C CA . ALA A 1 293 ? -22.335 9.284 4.936 1.00 79.88 293 ALA A CA 1
ATOM 2355 C C . ALA A 1 293 ? -23.078 8.982 3.616 1.00 79.88 293 ALA A C 1
ATOM 2357 O O . ALA A 1 293 ? -23.045 7.836 3.160 1.00 79.88 293 ALA A O 1
ATOM 2358 N N . VAL A 1 294 ? -23.722 9.971 2.983 1.00 83.31 294 VAL A N 1
ATOM 2359 C CA . VAL A 1 294 ? -24.310 9.846 1.635 1.00 83.31 294 VAL A CA 1
ATOM 2360 C C . VAL A 1 294 ? -23.208 9.806 0.576 1.00 83.31 294 VAL A C 1
ATOM 2362 O O . VAL A 1 294 ? -23.129 8.822 -0.162 1.00 83.31 294 VAL A O 1
ATOM 2365 N N . ARG A 1 295 ? -22.288 10.781 0.571 1.00 81.25 295 ARG A N 1
ATOM 2366 C CA . ARG A 1 295 ? -21.154 10.839 -0.373 1.00 81.25 295 ARG A CA 1
ATOM 2367 C C . ARG A 1 295 ? -20.314 9.546 -0.339 1.00 81.25 295 ARG A C 1
ATOM 2369 O O . ARG A 1 295 ? -19.950 9.011 -1.385 1.00 81.25 295 ARG A O 1
ATOM 2376 N N . LEU A 1 296 ? -20.086 8.967 0.847 1.00 81.00 296 LEU A N 1
ATOM 2377 C CA . LEU A 1 296 ? -19.402 7.671 1.013 1.00 81.00 296 LEU A CA 1
ATOM 2378 C C . LEU A 1 296 ? -20.196 6.464 0.471 1.00 81.00 296 LEU A C 1
ATOM 2380 O O . LEU A 1 296 ? -19.591 5.479 0.040 1.00 81.00 296 LEU A O 1
ATOM 2384 N N . LYS A 1 297 ? -21.536 6.497 0.480 1.00 84.88 297 LYS A N 1
ATOM 2385 C CA . LYS A 1 297 ? -22.377 5.449 -0.137 1.00 84.88 297 LYS A CA 1
ATOM 2386 C C . LYS A 1 297 ? -22.370 5.554 -1.663 1.00 84.88 297 LYS A C 1
ATOM 2388 O O . LYS A 1 297 ? -22.351 4.529 -2.342 1.00 84.88 297 LYS A O 1
ATOM 2393 N N . GLU A 1 298 ? -22.346 6.768 -2.204 1.00 81.94 298 GLU A N 1
ATOM 2394 C CA . GLU A 1 298 ? -22.262 7.009 -3.648 1.00 81.94 298 GLU A CA 1
ATOM 2395 C C . GLU A 1 298 ? -20.903 6.595 -4.219 1.00 81.94 298 GLU A C 1
ATOM 2397 O O . GLU A 1 298 ? -20.858 5.893 -5.230 1.00 81.94 298 GLU A O 1
ATOM 2402 N N . GLN A 1 299 ? -19.803 6.905 -3.525 1.00 82.06 299 GLN A N 1
ATOM 2403 C CA . GLN A 1 299 ? -18.464 6.424 -3.890 1.00 82.06 299 GLN A CA 1
ATOM 2404 C C . GLN A 1 299 ? -18.409 4.891 -3.996 1.00 82.06 299 GLN A C 1
ATOM 2406 O O . GLN A 1 299 ? -17.939 4.373 -5.008 1.00 82.06 299 GLN A O 1
ATOM 2411 N N . ARG A 1 300 ? -18.976 4.152 -3.029 1.00 85.69 300 ARG A N 1
ATOM 2412 C CA . ARG A 1 300 ? -19.049 2.676 -3.090 1.00 85.69 300 ARG A CA 1
ATOM 2413 C C . ARG A 1 300 ? -19.834 2.173 -4.305 1.00 85.69 300 ARG A C 1
ATOM 2415 O O . ARG A 1 300 ? -19.370 1.265 -4.987 1.00 85.69 300 ARG A O 1
ATOM 2422 N N . ARG A 1 301 ? -20.977 2.793 -4.626 1.00 87.56 301 ARG A N 1
ATOM 2423 C CA . ARG A 1 301 ? -21.761 2.456 -5.833 1.00 87.56 301 ARG A CA 1
ATOM 2424 C C . ARG A 1 301 ? -20.951 2.679 -7.116 1.00 87.56 301 ARG A C 1
ATOM 2426 O O . ARG A 1 301 ? -20.996 1.847 -8.020 1.00 87.56 301 ARG A O 1
ATOM 2433 N N . LEU A 1 302 ? -20.183 3.766 -7.197 1.00 86.94 302 LEU A N 1
ATOM 2434 C CA . LEU A 1 302 ? -19.308 4.043 -8.342 1.00 86.94 302 LEU A CA 1
ATOM 2435 C C . LEU A 1 302 ? -18.156 3.029 -8.444 1.00 86.94 302 LEU A C 1
ATOM 2437 O O . LEU A 1 302 ? -17.897 2.519 -9.536 1.00 86.94 302 LEU A O 1
ATOM 2441 N N . GLU A 1 303 ? -17.515 2.669 -7.329 1.00 85.31 303 GLU A N 1
ATOM 2442 C CA . GLU A 1 303 ? -16.488 1.617 -7.285 1.00 85.31 303 GLU A CA 1
ATOM 2443 C C . GLU A 1 303 ? -17.034 0.251 -7.729 1.00 85.31 303 GLU A C 1
ATOM 2445 O O . GLU A 1 303 ? -16.392 -0.444 -8.520 1.00 85.31 303 GLU A O 1
ATOM 2450 N N . GLU A 1 304 ? -18.233 -0.128 -7.280 1.00 88.38 304 GLU A N 1
ATOM 2451 C CA . GLU A 1 304 ? -18.915 -1.359 -7.693 1.00 88.38 304 GLU A CA 1
ATOM 2452 C C . GLU A 1 304 ? -19.212 -1.371 -9.201 1.00 88.38 304 GLU A C 1
ATOM 2454 O O . GLU A 1 304 ? -18.923 -2.363 -9.876 1.00 88.38 304 GLU A O 1
ATOM 2459 N N . ILE A 1 305 ? -19.692 -0.254 -9.761 1.00 87.19 305 ILE A N 1
ATOM 2460 C CA . ILE A 1 305 ? -19.932 -0.094 -11.205 1.00 87.19 305 ILE A CA 1
ATOM 2461 C C . ILE A 1 305 ? -18.623 -0.194 -12.006 1.00 87.19 305 ILE A C 1
ATOM 2463 O O . ILE A 1 305 ? -18.584 -0.864 -13.042 1.00 87.19 305 ILE A O 1
ATOM 2467 N N . ILE A 1 306 ? -17.535 0.432 -11.543 1.00 88.69 306 ILE A N 1
ATOM 2468 C CA . ILE A 1 306 ? -16.212 0.357 -12.189 1.00 88.69 306 ILE A CA 1
ATOM 2469 C C . ILE A 1 306 ? -15.681 -1.084 -12.153 1.00 88.69 306 ILE A C 1
ATOM 2471 O O . ILE A 1 306 ? -15.253 -1.618 -13.178 1.00 88.69 306 ILE A O 1
ATOM 2475 N N . LYS A 1 307 ? -15.778 -1.750 -11.000 1.00 93.06 307 LYS A N 1
ATOM 2476 C CA . LYS A 1 307 ? -15.355 -3.143 -10.790 1.00 93.06 307 LYS A CA 1
ATOM 2477 C C . LYS A 1 307 ? -16.165 -4.129 -11.638 1.00 93.06 307 LYS A C 1
ATOM 2479 O O . LYS A 1 307 ? -15.595 -5.074 -12.186 1.00 93.06 307 LYS A O 1
ATOM 2484 N N . ALA A 1 308 ? -17.467 -3.892 -11.810 1.00 87.19 308 ALA A N 1
ATOM 2485 C CA . ALA A 1 308 ? -18.325 -4.661 -12.711 1.00 87.19 308 ALA A CA 1
ATOM 2486 C C . ALA A 1 308 ? -17.930 -4.466 -14.187 1.00 87.19 308 ALA A C 1
ATOM 2488 O O . ALA A 1 308 ? -17.784 -5.451 -14.916 1.00 87.19 308 ALA A O 1
ATOM 2489 N N . LYS A 1 309 ? -17.679 -3.221 -14.620 1.00 92.88 309 LYS A N 1
ATOM 2490 C CA . LYS A 1 309 ? -17.190 -2.914 -15.977 1.00 92.88 309 LYS A CA 1
ATOM 2491 C C . LYS A 1 309 ? -15.843 -3.591 -16.259 1.00 92.88 309 LYS A C 1
ATOM 2493 O O . LYS A 1 309 ? -15.720 -4.278 -17.270 1.00 92.88 309 LYS A O 1
ATOM 2498 N N . GLU A 1 310 ? -14.878 -3.507 -15.341 1.00 90.69 310 GLU A N 1
ATOM 2499 C CA . GLU A 1 310 ? -13.572 -4.171 -15.485 1.00 90.69 310 GLU A CA 1
ATOM 2500 C C . GLU A 1 310 ? -13.700 -5.711 -15.517 1.00 90.69 310 GLU A C 1
ATOM 2502 O O . GLU A 1 310 ? -12.979 -6.397 -16.244 1.00 90.69 310 GLU A O 1
ATOM 2507 N N . ALA A 1 311 ? -14.642 -6.291 -14.763 1.00 88.44 311 ALA A N 1
ATOM 2508 C CA . ALA A 1 311 ? -14.918 -7.728 -14.805 1.00 88.44 311 ALA A CA 1
ATOM 2509 C C . ALA A 1 311 ? -15.516 -8.178 -16.153 1.00 88.44 311 ALA A C 1
ATOM 2511 O O . ALA A 1 311 ? -15.118 -9.221 -16.679 1.00 88.44 311 ALA A O 1
ATOM 2512 N N . LEU A 1 312 ? -16.425 -7.392 -16.741 1.00 85.38 312 LEU A N 1
ATOM 2513 C CA . LEU A 1 312 ? -16.960 -7.638 -18.087 1.00 85.38 312 LEU A CA 1
ATOM 2514 C C . LEU A 1 312 ? -15.874 -7.495 -19.161 1.00 85.38 312 LEU A C 1
ATOM 2516 O O . LEU A 1 312 ? -15.785 -8.326 -20.063 1.00 85.38 312 LEU A O 1
ATOM 2520 N N . GLU A 1 313 ? -15.002 -6.498 -19.037 1.00 90.50 313 GLU A N 1
ATOM 2521 C CA . GLU A 1 313 ? -13.889 -6.274 -19.959 1.00 90.50 313 GLU A CA 1
ATOM 2522 C C . GLU A 1 313 ? -12.853 -7.416 -19.904 1.00 90.50 313 GLU A C 1
ATOM 2524 O O . GLU A 1 313 ? -12.407 -7.907 -20.941 1.00 90.50 313 GLU A O 1
ATOM 2529 N N . ARG A 1 314 ? -12.543 -7.944 -18.707 1.00 84.06 314 ARG A N 1
ATOM 2530 C CA . ARG A 1 314 ? -11.735 -9.172 -18.562 1.00 84.06 314 ARG A CA 1
ATOM 2531 C C . ARG A 1 314 ? -12.406 -10.400 -19.188 1.00 84.06 314 ARG A C 1
ATOM 2533 O O . ARG A 1 314 ? -11.697 -11.251 -19.724 1.00 84.06 314 ARG A O 1
ATOM 2540 N N . LYS A 1 315 ? -13.741 -10.517 -19.138 1.00 93.00 315 LYS A N 1
ATOM 2541 C CA . LYS A 1 315 ? -14.471 -11.590 -19.844 1.00 93.00 315 LYS A CA 1
ATOM 2542 C C . LYS A 1 315 ? -14.340 -11.435 -21.363 1.00 93.00 315 LYS A C 1
ATOM 2544 O O . LYS A 1 315 ? -13.978 -12.412 -22.013 1.00 93.00 315 LYS A O 1
ATOM 2549 N N . LYS A 1 316 ? -14.534 -10.224 -21.906 1.00 93.00 316 LYS A N 1
ATOM 2550 C CA . LYS A 1 316 ? -14.345 -9.916 -23.338 1.00 93.00 316 LYS A CA 1
ATOM 2551 C C . LYS A 1 316 ? -12.931 -10.255 -23.821 1.00 93.00 316 LYS A C 1
ATOM 2553 O O . LYS A 1 316 ? -12.785 -11.132 -24.667 1.00 93.00 316 LYS A O 1
ATOM 2558 N N . ARG A 1 317 ? -11.891 -9.727 -23.160 1.00 92.12 317 ARG A N 1
ATOM 2559 C CA . ARG A 1 317 ? -10.477 -10.028 -23.474 1.00 92.12 317 ARG A CA 1
ATOM 2560 C C . ARG A 1 317 ? -10.127 -11.519 -23.422 1.00 92.12 317 ARG A C 1
ATOM 2562 O O . ARG A 1 317 ? -9.222 -11.963 -24.127 1.00 92.12 317 ARG A O 1
ATOM 2569 N N . ASN A 1 318 ? -10.807 -12.311 -22.591 1.00 91.19 318 ASN A N 1
ATOM 2570 C CA . ASN A 1 318 ? -10.625 -13.765 -22.558 1.00 91.19 318 ASN A CA 1
ATOM 2571 C C . ASN A 1 318 ? -11.377 -14.486 -23.692 1.00 91.19 318 ASN A C 1
ATOM 2573 O O . ASN A 1 318 ? -10.850 -15.469 -24.211 1.00 91.19 318 ASN A O 1
ATOM 2577 N N . ALA A 1 319 ? -12.558 -14.001 -24.091 1.00 89.19 319 ALA A N 1
ATOM 2578 C CA . ALA A 1 319 ? -13.327 -14.527 -25.219 1.00 89.19 319 ALA A CA 1
ATOM 2579 C C . ALA A 1 319 ? -12.641 -14.231 -26.565 1.00 89.19 319 ALA A C 1
ATOM 2581 O O . ALA A 1 319 ? -12.371 -15.162 -27.317 1.00 89.19 319 ALA A O 1
ATOM 2582 N N . GLU A 1 320 ? -12.232 -12.983 -26.805 1.00 91.50 320 GLU A N 1
ATOM 2583 C CA . GLU A 1 320 ? -11.451 -12.556 -27.981 1.00 91.50 320 GLU A CA 1
ATOM 2584 C C . GLU A 1 320 ? -10.170 -13.396 -28.123 1.00 91.50 320 GLU A C 1
ATOM 2586 O O . GLU A 1 320 ? -9.854 -13.947 -29.176 1.00 91.50 320 GLU A O 1
ATOM 2591 N N . LYS A 1 321 ? -9.452 -13.595 -27.011 1.00 93.56 321 LYS A N 1
ATOM 2592 C CA . LYS A 1 321 ? -8.246 -14.432 -26.953 1.00 93.56 321 LYS A CA 1
ATOM 2593 C C . LYS A 1 321 ? -8.525 -15.925 -27.152 1.00 93.56 321 LYS A C 1
ATOM 2595 O O . LYS A 1 321 ? -7.594 -16.662 -27.476 1.00 93.56 321 LYS A O 1
ATOM 2600 N N . ALA A 1 322 ? -9.757 -16.390 -26.948 1.00 91.69 322 ALA A N 1
ATOM 2601 C CA . ALA A 1 322 ? -10.178 -17.744 -27.294 1.00 91.69 322 ALA A CA 1
ATOM 2602 C C . ALA A 1 322 ? -10.557 -17.850 -28.783 1.00 91.69 322 ALA A C 1
ATOM 2604 O O . ALA A 1 322 ? -10.124 -18.801 -29.429 1.00 91.69 322 ALA A O 1
ATOM 2605 N N . GLN A 1 323 ? -11.258 -16.854 -29.336 1.00 91.31 323 GLN A N 1
ATOM 2606 C CA . GLN A 1 323 ? -11.615 -16.754 -30.759 1.00 91.31 323 GLN A CA 1
ATOM 2607 C C . GLN A 1 323 ? -10.364 -16.703 -31.646 1.00 91.31 323 GLN A C 1
ATOM 2609 O O . GLN A 1 323 ? -10.151 -17.620 -32.435 1.00 91.31 323 GLN A O 1
ATOM 2614 N N . LEU A 1 324 ? -9.434 -15.779 -31.382 1.00 90.56 324 LEU A N 1
ATOM 2615 C CA . LEU A 1 324 ? -8.141 -15.698 -32.081 1.00 90.56 324 LEU A CA 1
ATOM 2616 C C . LEU A 1 324 ? -7.324 -17.003 -31.987 1.00 90.56 324 LEU A C 1
ATOM 2618 O O . LEU A 1 324 ? -6.544 -17.332 -32.876 1.00 90.56 324 LEU A O 1
ATOM 2622 N N . ARG A 1 325 ? -7.487 -17.786 -30.909 1.00 91.81 325 ARG A N 1
ATOM 2623 C CA . ARG A 1 325 ? -6.853 -19.112 -30.764 1.00 91.81 325 ARG A CA 1
ATOM 2624 C C . ARG A 1 325 ? -7.583 -20.223 -31.519 1.00 91.81 325 ARG A C 1
ATOM 2626 O O . ARG A 1 325 ? -6.937 -21.216 -31.850 1.00 91.81 325 ARG A O 1
ATOM 2633 N N . ALA A 1 326 ? -8.884 -20.091 -31.753 1.00 90.25 326 ALA A N 1
ATOM 2634 C CA . ALA A 1 326 ? -9.664 -20.996 -32.588 1.00 90.25 326 ALA A CA 1
ATOM 2635 C C . ALA A 1 326 ? -9.390 -20.724 -34.075 1.00 90.25 326 ALA A C 1
ATOM 2637 O O . ALA A 1 326 ? -9.072 -21.655 -34.806 1.00 90.25 326 ALA A O 1
ATOM 2638 N N . GLU A 1 327 ? -9.379 -19.459 -34.493 1.00 89.81 327 GLU A N 1
ATOM 2639 C CA . GLU A 1 327 ? -9.042 -19.023 -35.856 1.00 89.81 327 GLU A CA 1
ATOM 2640 C C . GLU A 1 327 ? -7.632 -19.470 -36.267 1.00 89.81 327 GLU A C 1
ATOM 2642 O O . GLU A 1 327 ? -7.461 -20.128 -37.290 1.00 89.81 327 GLU A O 1
ATOM 2647 N N . LEU A 1 328 ? -6.620 -19.231 -35.423 1.00 89.81 328 LEU A N 1
ATOM 2648 C CA . LEU A 1 328 ? -5.232 -19.652 -35.680 1.00 89.81 328 LEU A CA 1
ATOM 2649 C C . LEU A 1 328 ? -5.071 -21.193 -35.671 1.00 89.81 328 LEU A C 1
ATOM 2651 O O . LEU A 1 328 ? -4.099 -21.726 -36.208 1.00 89.81 328 LEU A O 1
ATOM 2655 N N . ARG A 1 329 ? -6.016 -21.943 -35.082 1.00 90.69 329 ARG A N 1
ATOM 2656 C CA . ARG A 1 329 ? -6.093 -23.409 -35.235 1.00 90.69 329 ARG A CA 1
ATOM 2657 C C . ARG A 1 329 ? -6.758 -23.795 -36.555 1.00 90.69 329 ARG A C 1
ATOM 2659 O O . ARG A 1 329 ? -6.183 -24.597 -37.282 1.00 90.69 329 ARG A O 1
ATOM 2666 N N . ALA A 1 330 ? -7.897 -23.189 -36.886 1.00 90.25 330 ALA A N 1
ATOM 2667 C CA . ALA A 1 330 ? -8.634 -23.438 -38.123 1.00 90.25 330 ALA A CA 1
ATOM 2668 C C . ALA A 1 330 ? -7.791 -23.129 -39.373 1.00 90.25 330 ALA A C 1
ATOM 2670 O O . ALA A 1 330 ? -7.742 -23.945 -40.286 1.00 90.25 330 ALA A O 1
ATOM 2671 N N . GLN A 1 331 ? -7.044 -22.018 -39.377 1.00 88.88 331 GLN A N 1
ATOM 2672 C CA . GLN A 1 331 ? -6.090 -21.679 -40.443 1.00 88.88 331 GLN A CA 1
ATOM 2673 C C . GLN A 1 331 ? -5.022 -22.767 -40.627 1.00 88.88 331 GLN A C 1
ATOM 2675 O O . GLN A 1 331 ? -4.762 -23.188 -41.749 1.00 88.88 331 GLN A O 1
ATOM 2680 N N . LYS A 1 332 ? -4.437 -23.274 -39.534 1.00 90.81 332 LYS A N 1
ATOM 2681 C CA . LYS A 1 332 ? -3.417 -24.337 -39.589 1.00 90.81 332 LYS A CA 1
ATOM 2682 C C . LYS A 1 332 ? -3.981 -25.687 -40.019 1.00 90.81 332 LYS A C 1
ATOM 2684 O O . LYS A 1 332 ? -3.282 -26.462 -40.665 1.00 90.81 332 LYS A O 1
ATOM 2689 N N . GLU A 1 333 ? -5.231 -25.975 -39.676 1.00 89.94 333 GLU A N 1
ATOM 2690 C CA . GLU A 1 333 ? -5.923 -27.180 -40.130 1.00 89.94 333 GLU A CA 1
ATOM 2691 C C . GLU A 1 333 ? -6.286 -27.092 -41.623 1.00 89.94 333 GLU A C 1
ATOM 2693 O O . GLU A 1 333 ? -6.108 -28.065 -42.354 1.00 89.94 333 GLU A O 1
ATOM 2698 N N . ALA A 1 334 ? -6.718 -25.918 -42.098 1.00 84.88 334 ALA A N 1
ATOM 2699 C CA . ALA A 1 334 ? -6.950 -25.645 -43.515 1.00 84.88 334 ALA A CA 1
ATOM 2700 C C . ALA A 1 334 ? -5.650 -25.765 -44.331 1.00 84.88 334 ALA A C 1
ATOM 2702 O O . ALA A 1 334 ? -5.606 -26.538 -45.284 1.00 84.88 334 ALA A O 1
ATOM 2703 N N . GLU A 1 335 ? -4.567 -25.118 -43.890 1.00 86.62 335 GLU A N 1
ATOM 2704 C CA . GLU A 1 335 ? -3.234 -25.191 -44.507 1.00 86.62 335 GLU A CA 1
ATOM 2705 C C . GLU A 1 335 ? -2.722 -26.644 -44.614 1.00 86.62 335 GLU A C 1
ATOM 2707 O O . GLU A 1 335 ? -2.133 -27.044 -45.621 1.00 86.62 335 GLU A O 1
ATOM 2712 N N . GLN A 1 336 ? -2.968 -27.472 -43.590 1.00 84.00 336 GLN A N 1
ATOM 2713 C CA . GLN A 1 336 ? -2.633 -28.899 -43.625 1.00 84.00 336 GLN A CA 1
ATOM 2714 C C . GLN A 1 336 ? -3.522 -29.683 -44.600 1.00 84.00 336 GLN A C 1
ATOM 2716 O O . GLN A 1 336 ? -3.001 -30.494 -45.367 1.00 84.00 336 GLN A O 1
ATOM 2721 N N . LYS A 1 337 ? -4.835 -29.421 -44.621 1.00 86.31 337 LYS A N 1
ATOM 2722 C CA . LYS A 1 337 ? -5.789 -30.052 -45.549 1.00 86.31 337 LYS A CA 1
ATOM 2723 C C . LYS A 1 337 ? -5.512 -29.684 -47.009 1.00 86.31 337 LYS A C 1
ATOM 2725 O O . LYS A 1 337 ? -5.645 -30.542 -47.879 1.00 86.31 337 LYS A O 1
ATOM 2730 N N . GLU A 1 338 ? -5.072 -28.462 -47.295 1.00 80.94 338 GLU A N 1
ATOM 2731 C CA . GLU A 1 338 ? -4.635 -28.046 -48.633 1.00 80.94 338 GLU A CA 1
ATOM 2732 C C . GLU A 1 338 ? -3.343 -28.750 -49.049 1.00 80.94 338 GLU A C 1
ATOM 2734 O O . GLU A 1 338 ? -3.311 -29.379 -50.105 1.00 80.94 338 GLU A O 1
ATOM 2739 N N . LYS A 1 339 ? -2.323 -28.777 -48.182 1.00 82.69 339 LYS A N 1
ATOM 2740 C CA . LYS A 1 339 ? -1.076 -29.529 -48.428 1.00 82.69 339 LYS A CA 1
ATOM 2741 C C . LYS A 1 339 ? -1.308 -31.035 -48.576 1.00 82.69 339 LYS A C 1
ATOM 2743 O O . LYS A 1 339 ? -0.527 -31.717 -49.239 1.00 82.69 339 LYS A O 1
ATOM 2748 N N . GLU A 1 340 ? -2.364 -31.583 -47.978 1.00 83.75 340 GLU A N 1
ATOM 2749 C CA . GLU A 1 340 ? -2.769 -32.970 -48.207 1.00 83.75 340 GLU A CA 1
ATOM 2750 C C . GLU A 1 340 ? -3.490 -33.153 -49.552 1.00 83.75 340 GLU A C 1
ATOM 2752 O O . GLU A 1 340 ? -3.173 -34.086 -50.291 1.00 83.75 340 GLU A O 1
ATOM 2757 N N . ARG A 1 341 ? -4.412 -32.249 -49.913 1.00 79.31 341 ARG A N 1
ATOM 2758 C CA . ARG A 1 341 ? -5.082 -32.231 -51.227 1.00 79.31 341 ARG A CA 1
ATOM 2759 C C . ARG A 1 341 ? -4.071 -32.107 -52.367 1.00 79.31 341 ARG A C 1
ATOM 2761 O O . ARG A 1 341 ? -4.128 -32.900 -53.300 1.00 79.31 341 ARG A O 1
ATOM 2768 N N . GLU A 1 342 ? -3.099 -31.209 -52.249 1.00 80.88 342 GLU A N 1
ATOM 2769 C CA . GLU A 1 342 ? -2.010 -31.033 -53.213 1.00 80.88 342 GLU A CA 1
ATOM 2770 C C . GLU A 1 342 ? -1.178 -32.319 -53.368 1.00 80.88 342 GLU A C 1
ATOM 2772 O O . GLU A 1 342 ? -0.956 -32.796 -54.480 1.00 80.88 342 GLU A O 1
ATOM 2777 N N . LYS A 1 343 ? -0.791 -32.968 -52.259 1.00 79.25 343 LYS A N 1
ATOM 2778 C CA . LYS A 1 343 ? -0.102 -34.274 -52.291 1.00 79.25 343 LYS A CA 1
ATOM 2779 C C . LYS A 1 343 ? -0.959 -35.385 -52.904 1.00 79.25 343 LYS A C 1
ATOM 2781 O O . LYS A 1 343 ? -0.408 -36.288 -53.532 1.00 79.25 343 LYS A O 1
ATOM 2786 N N . ARG A 1 344 ? -2.285 -35.348 -52.730 1.00 78.88 344 ARG A N 1
ATOM 2787 C CA . ARG A 1 344 ? -3.227 -36.284 -53.368 1.00 78.88 344 ARG A CA 1
ATOM 2788 C C . ARG A 1 344 ? -3.359 -36.015 -54.876 1.00 78.88 344 ARG A C 1
ATOM 2790 O O . ARG A 1 344 ? -3.463 -36.981 -55.624 1.00 78.88 344 ARG A O 1
ATOM 2797 N N . LEU A 1 345 ? -3.296 -34.759 -55.329 1.00 72.88 345 LEU A N 1
ATOM 2798 C CA . LEU A 1 345 ? -3.283 -34.385 -56.753 1.00 72.88 345 LEU A CA 1
ATOM 2799 C C . LEU A 1 345 ? -1.963 -34.782 -57.433 1.00 72.88 345 LEU A C 1
ATOM 2801 O O . LEU A 1 345 ? -1.998 -35.582 -58.364 1.00 72.88 345 LEU A O 1
ATOM 2805 N N . ARG A 1 346 ? -0.808 -34.407 -56.862 1.00 72.81 346 ARG A N 1
ATOM 2806 C CA . ARG A 1 346 ? 0.528 -34.828 -57.341 1.00 72.81 346 ARG A CA 1
ATOM 2807 C C . ARG A 1 346 ? 0.709 -36.353 -57.410 1.00 72.81 346 ARG A C 1
ATOM 2809 O O . ARG A 1 346 ? 1.523 -36.851 -58.184 1.00 72.81 346 ARG A O 1
ATOM 2816 N N . LYS A 1 347 ? -0.033 -37.123 -56.600 1.00 72.06 347 LYS A N 1
ATOM 2817 C CA . LYS A 1 347 ? -0.088 -38.598 -56.673 1.00 72.06 347 LYS A CA 1
ATOM 2818 C C . LYS A 1 347 ? -1.027 -39.139 -57.759 1.00 72.06 347 LYS A C 1
ATOM 2820 O O . LYS A 1 347 ? -0.827 -40.272 -58.183 1.00 72.06 347 LYS A O 1
ATOM 2825 N N . LYS A 1 348 ? -2.040 -38.379 -58.186 1.00 72.62 348 LYS A N 1
ATOM 2826 C CA . LYS A 1 348 ? -2.920 -38.730 -59.315 1.00 72.62 348 LYS A CA 1
ATOM 2827 C C . LYS A 1 348 ? -2.260 -38.409 -60.654 1.00 72.62 348 LYS A C 1
ATOM 2829 O O . LYS A 1 348 ? -2.275 -39.260 -61.530 1.00 72.62 348 LYS A O 1
ATOM 2834 N N . GLU A 1 349 ? -1.614 -37.251 -60.774 1.00 64.62 349 GLU A N 1
ATOM 2835 C CA . GLU A 1 349 ? -0.825 -36.853 -61.955 1.00 64.62 349 GLU A CA 1
ATOM 2836 C C . GLU A 1 349 ? 0.226 -37.925 -62.286 1.00 64.62 349 GLU A C 1
ATOM 2838 O O . GLU A 1 349 ? 0.159 -38.560 -63.336 1.00 64.62 349 GLU A O 1
ATOM 2843 N N . ARG A 1 350 ? 1.057 -38.290 -61.298 1.00 64.25 350 ARG A N 1
ATOM 2844 C CA . ARG A 1 350 ? 2.033 -39.396 -61.382 1.00 64.25 350 ARG A CA 1
ATOM 2845 C C . ARG A 1 350 ? 1.445 -40.793 -61.635 1.00 64.25 350 ARG A C 1
ATOM 2847 O O . ARG A 1 350 ? 2.213 -41.733 -61.814 1.00 64.25 350 ARG A O 1
ATOM 2854 N N . LYS A 1 351 ? 0.119 -40.964 -61.594 1.00 60.06 351 LYS A N 1
ATOM 2855 C CA . LYS A 1 351 ? -0.565 -42.213 -61.972 1.00 60.06 351 LYS A CA 1
ATOM 2856 C C . LYS A 1 351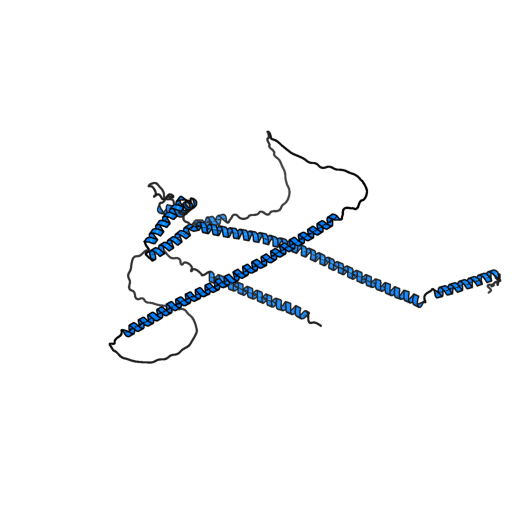 ? -1.185 -42.135 -63.377 1.00 60.06 351 LYS A C 1
ATOM 2858 O O . LYS A 1 351 ? -1.393 -43.177 -63.986 1.00 60.06 351 LYS A O 1
ATOM 2863 N N . ASN A 1 352 ? -1.430 -40.935 -63.902 1.00 52.91 352 ASN A N 1
ATOM 2864 C CA . ASN A 1 352 ? -1.931 -40.724 -65.261 1.00 52.91 352 ASN A CA 1
ATOM 2865 C C . ASN A 1 352 ? -0.804 -40.678 -66.310 1.00 52.91 352 ASN A C 1
ATOM 2867 O O . ASN A 1 352 ? -1.050 -41.000 -67.465 1.00 52.91 352 ASN A O 1
ATOM 2871 N N . GLU A 1 353 ? 0.426 -40.333 -65.921 1.00 44.56 353 GLU A N 1
ATOM 2872 C CA . GLU A 1 353 ? 1.605 -40.315 -66.813 1.00 44.56 353 GLU A CA 1
ATOM 2873 C C . GLU A 1 353 ? 2.266 -41.705 -67.003 1.00 44.56 353 GLU A C 1
ATOM 2875 O O . GLU A 1 353 ? 3.276 -41.829 -67.690 1.00 44.56 353 GLU A O 1
ATOM 2880 N N . GLY A 1 354 ? 1.719 -42.765 -66.392 1.00 35.81 354 GLY A N 1
ATOM 2881 C CA . GLY A 1 354 ? 2.303 -44.114 -66.376 1.00 35.81 354 GLY A CA 1
ATOM 2882 C C . GLY A 1 354 ? 1.697 -45.088 -67.393 1.00 35.81 354 GLY A C 1
ATOM 2883 O O . GLY A 1 354 ? 0.890 -45.936 -67.013 1.00 35.81 354 GLY A O 1
ATOM 2884 N N . GLY A 1 355 ? 2.112 -45.004 -68.662 1.00 30.06 355 GLY A N 1
ATOM 2885 C CA . GLY A 1 355 ? 1.851 -46.046 -69.672 1.00 30.06 355 GLY A CA 1
ATOM 2886 C C . GLY A 1 355 ? 2.720 -47.311 -69.463 1.00 30.06 355 GLY A C 1
ATOM 2887 O O . GLY A 1 355 ? 3.793 -47.191 -68.869 1.00 30.06 355 GLY A O 1
ATOM 2888 N N . PRO A 1 356 ? 2.301 -48.525 -69.894 1.00 46.31 356 PRO A N 1
ATOM 2889 C CA . PRO A 1 356 ? 2.773 -49.759 -69.248 1.00 46.31 356 PRO A CA 1
ATOM 2890 C C . PRO A 1 356 ? 3.661 -50.693 -70.100 1.00 46.31 356 PRO A C 1
ATOM 2892 O O . PRO A 1 356 ? 3.231 -51.185 -71.139 1.00 46.31 356 PRO A O 1
ATOM 2895 N N . ILE A 1 357 ? 4.839 -51.050 -69.569 1.00 31.44 357 ILE A N 1
ATOM 2896 C CA . ILE A 1 357 ? 5.623 -52.277 -69.855 1.00 31.44 357 ILE A CA 1
ATOM 2897 C C . ILE A 1 357 ? 6.411 -52.607 -68.562 1.00 31.44 357 ILE A C 1
ATOM 2899 O O . ILE A 1 357 ? 6.976 -51.686 -67.978 1.00 31.44 357 ILE A O 1
ATOM 2903 N N . GLY A 1 358 ? 6.515 -53.833 -68.034 1.00 29.86 358 GLY A N 1
ATOM 2904 C CA . GLY A 1 358 ? 5.847 -55.105 -68.351 1.00 29.86 358 GLY A CA 1
ATOM 2905 C C . GLY A 1 358 ? 6.487 -56.270 -67.560 1.00 29.86 358 GLY A C 1
ATOM 2906 O O . GLY A 1 358 ? 7.710 -56.324 -67.498 1.00 29.86 358 GLY A O 1
ATOM 2907 N N . ASP A 1 359 ? 5.666 -57.173 -66.994 1.00 28.34 359 ASP A N 1
ATOM 2908 C CA . ASP A 1 359 ? 6.025 -58.418 -66.257 1.00 28.34 359 ASP A CA 1
ATOM 2909 C C . ASP A 1 359 ? 6.953 -58.290 -65.005 1.00 28.34 359 ASP A C 1
ATOM 2911 O O . ASP A 1 359 ? 7.632 -57.289 -64.809 1.00 28.34 359 ASP A O 1
ATOM 2915 N N . VAL A 1 360 ? 6.986 -59.211 -64.023 1.00 33.09 360 VAL A N 1
ATOM 2916 C CA . VAL A 1 360 ? 6.554 -60.629 -63.966 1.00 33.09 360 VAL A CA 1
ATOM 2917 C C . VAL A 1 360 ? 5.632 -60.932 -62.755 1.00 33.09 360 VAL A C 1
ATOM 2919 O O . VAL A 1 360 ? 5.756 -60.332 -61.689 1.00 33.09 360 VAL A O 1
ATOM 2922 N N . MET A 1 361 ? 4.743 -61.924 -62.926 1.00 33.34 361 MET A N 1
ATOM 2923 C CA . MET A 1 361 ? 4.033 -62.768 -61.920 1.00 33.34 361 MET A CA 1
ATOM 2924 C C . MET A 1 361 ? 4.864 -63.065 -60.627 1.00 33.34 361 MET A C 1
ATOM 2926 O O . MET A 1 361 ? 6.086 -63.093 -60.687 1.00 33.34 361 MET A O 1
ATOM 2930 N N . ARG A 1 362 ? 4.352 -63.402 -59.424 1.00 30.38 362 ARG A N 1
ATOM 2931 C CA . ARG A 1 362 ? 3.212 -64.261 -59.012 1.00 30.38 362 ARG A CA 1
ATOM 2932 C C . ARG A 1 362 ? 2.973 -64.088 -57.484 1.00 30.38 362 ARG A C 1
ATOM 2934 O O . ARG A 1 362 ? 3.927 -64.198 -56.732 1.00 30.38 362 ARG A O 1
ATOM 2941 N N . SER A 1 363 ? 1.809 -63.615 -57.020 1.00 28.16 363 SER A N 1
ATOM 2942 C CA . SER A 1 363 ? 0.612 -64.353 -56.526 1.00 28.16 363 SER A CA 1
ATOM 2943 C C . SER A 1 363 ? 0.730 -65.074 -55.159 1.00 28.16 363 SER A C 1
ATOM 2945 O O . SER A 1 363 ? 1.714 -65.760 -54.911 1.00 28.16 363 SER A O 1
ATOM 2947 N N . GLY A 1 364 ? -0.316 -64.949 -54.318 1.00 28.42 364 GLY A N 1
ATOM 2948 C CA . GLY A 1 364 ? -0.397 -65.397 -52.908 1.00 28.42 364 GLY A CA 1
ATOM 2949 C C . GLY A 1 364 ? -0.484 -64.202 -51.935 1.00 28.42 364 GLY A C 1
ATOM 2950 O O . GLY A 1 364 ? 0.552 -63.665 -51.570 1.00 28.42 364 GLY A O 1
ATOM 2951 N N . ILE A 1 365 ? -1.639 -63.596 -51.602 1.00 28.08 365 ILE A N 1
ATOM 2952 C CA . ILE A 1 365 ? -2.867 -64.146 -50.968 1.00 28.08 365 ILE A CA 1
ATOM 2953 C C . ILE A 1 365 ? -2.493 -64.770 -49.604 1.00 28.08 365 ILE A C 1
ATOM 2955 O O . ILE A 1 365 ? -1.763 -65.751 -49.583 1.00 28.08 365 ILE A O 1
ATOM 2959 N N . ASN A 1 366 ? -2.905 -64.234 -48.444 1.00 26.67 366 ASN A N 1
ATOM 2960 C CA . ASN A 1 366 ? -4.289 -63.874 -48.093 1.00 26.67 366 ASN A CA 1
ATOM 2961 C C . ASN A 1 366 ? -4.439 -62.702 -47.078 1.00 26.67 366 ASN A C 1
ATOM 2963 O O . ASN A 1 366 ? -3.446 -62.188 -46.569 1.00 26.67 366 ASN A O 1
ATOM 2967 N N . MET A 1 367 ? -5.686 -62.303 -46.778 1.00 27.56 367 MET A N 1
ATOM 2968 C CA . MET A 1 367 ? -6.062 -61.296 -45.759 1.00 27.56 367 MET A CA 1
ATOM 2969 C C . MET A 1 367 ? -6.528 -61.937 -44.435 1.00 27.56 367 MET A C 1
ATOM 2971 O O . MET A 1 367 ? -7.147 -62.996 -44.474 1.00 27.56 367 MET A O 1
ATOM 2975 N N . ASN A 1 368 ? -6.263 -61.272 -43.298 1.00 28.78 368 ASN A N 1
ATOM 2976 C CA . ASN A 1 368 ? -7.216 -60.894 -42.223 1.00 28.78 368 ASN A CA 1
ATOM 2977 C C . ASN A 1 368 ? -6.436 -60.135 -41.116 1.00 28.78 368 ASN A C 1
ATOM 2979 O O . ASN A 1 368 ? -5.275 -60.450 -40.877 1.00 28.78 368 ASN A O 1
ATOM 2983 N N . GLU A 1 369 ? -6.860 -58.963 -40.626 1.00 27.06 369 GLU A N 1
ATOM 2984 C CA . GLU A 1 369 ? -7.998 -58.620 -39.734 1.00 27.06 369 GLU A CA 1
ATOM 2985 C C . GLU A 1 369 ? -7.771 -58.938 -38.244 1.00 27.06 369 GLU A C 1
ATOM 2987 O O . GLU A 1 369 ? -7.188 -59.961 -37.899 1.00 27.06 369 GLU A O 1
ATOM 2992 N N . ASN A 1 370 ? -8.351 -58.072 -37.397 1.00 26.38 370 ASN A N 1
ATOM 2993 C CA . ASN A 1 370 ? -8.540 -58.189 -35.943 1.00 26.38 370 ASN A CA 1
ATOM 2994 C C . ASN A 1 370 ? -7.282 -58.146 -35.045 1.00 26.38 370 ASN A C 1
ATOM 2996 O O . ASN A 1 370 ? -6.183 -58.493 -35.453 1.00 26.38 370 ASN A O 1
ATOM 3000 N N . GLU A 1 371 ? -7.384 -57.756 -33.769 1.00 29.83 371 GLU A N 1
AT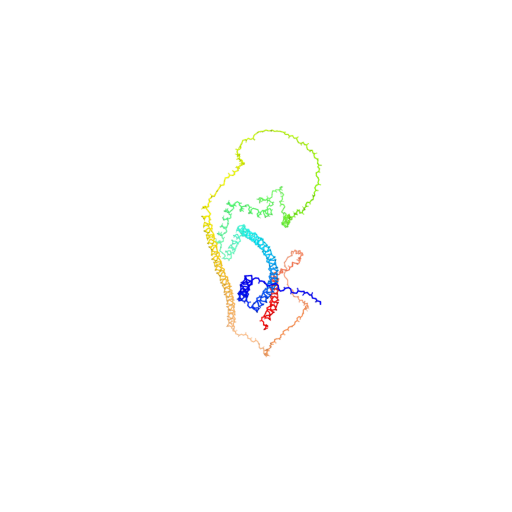OM 3001 C CA . GLU A 1 371 ? -8.131 -56.626 -33.177 1.00 29.83 371 GLU A CA 1
ATOM 3002 C C . GLU A 1 371 ? -7.519 -56.311 -31.785 1.00 29.83 371 GLU A C 1
ATOM 3004 O O . GLU A 1 371 ? -6.650 -57.037 -31.319 1.00 29.83 371 GLU A O 1
ATOM 3009 N N . SER A 1 372 ? -7.993 -55.252 -31.117 1.00 29.55 372 SER A N 1
ATOM 3010 C CA . SER A 1 372 ? -8.101 -55.125 -29.648 1.00 29.55 372 SER A CA 1
ATOM 3011 C C . SER A 1 372 ? -6.942 -55.555 -28.708 1.00 29.55 372 SER A C 1
ATOM 3013 O O . SER A 1 372 ? -6.777 -56.735 -28.427 1.00 29.55 372 SER A O 1
ATOM 3015 N N . ARG A 1 373 ? -6.412 -54.557 -27.960 1.00 30.20 373 ARG A N 1
ATOM 3016 C CA . ARG A 1 373 ? -6.136 -54.621 -26.490 1.00 30.20 373 ARG A CA 1
ATOM 3017 C C . ARG A 1 373 ? -4.970 -55.496 -25.969 1.00 30.20 373 ARG A C 1
ATOM 3019 O O . ARG A 1 373 ? -4.531 -56.419 -26.629 1.00 30.20 373 ARG A O 1
ATOM 3026 N N . GLU A 1 374 ? -4.421 -55.285 -24.762 1.00 24.00 374 GLU A N 1
ATOM 3027 C CA . GLU A 1 374 ? -4.267 -54.091 -23.892 1.00 24.00 374 GLU A CA 1
ATOM 3028 C C . GLU A 1 374 ? -3.079 -54.326 -22.919 1.00 24.00 374 GLU A C 1
ATOM 3030 O O . GLU A 1 374 ? -2.720 -55.469 -22.669 1.00 24.00 374 GLU A O 1
ATOM 3035 N N . ALA A 1 375 ? -2.574 -53.246 -22.302 1.00 28.88 375 ALA A N 1
ATOM 3036 C CA . ALA A 1 375 ? -1.841 -53.203 -21.018 1.00 28.88 375 ALA A CA 1
ATOM 3037 C C . ALA A 1 375 ? -0.439 -53.861 -20.834 1.00 28.88 375 ALA A C 1
ATOM 3039 O O . ALA A 1 375 ? -0.159 -54.959 -21.285 1.00 28.88 375 ALA A O 1
ATOM 3040 N N . ALA A 1 376 ? 0.360 -53.174 -19.992 1.00 26.80 376 ALA A N 1
ATOM 3041 C CA . ALA A 1 376 ? 1.459 -53.660 -19.131 1.00 26.80 376 ALA A CA 1
ATOM 3042 C C . ALA A 1 376 ? 2.762 -54.246 -19.748 1.00 26.80 376 ALA A C 1
ATOM 3044 O O . ALA A 1 376 ? 2.751 -54.807 -20.833 1.00 26.80 376 ALA A O 1
ATOM 3045 N N . MET A 1 377 ? 3.928 -54.209 -19.073 1.00 27.28 377 MET A N 1
ATOM 3046 C CA . MET A 1 377 ? 4.511 -53.218 -18.132 1.00 27.28 377 MET A CA 1
ATOM 3047 C C . MET A 1 377 ? 6.010 -53.552 -17.917 1.00 27.28 377 MET A C 1
ATOM 3049 O O . MET A 1 377 ? 6.289 -54.687 -17.551 1.00 27.28 377 MET A O 1
ATOM 3053 N N . ASP A 1 378 ? 6.925 -52.573 -18.060 1.00 25.91 378 ASP A N 1
ATOM 3054 C CA . ASP A 1 378 ? 8.364 -52.640 -17.678 1.00 25.91 378 ASP A CA 1
ATOM 3055 C C . ASP A 1 378 ? 9.203 -53.805 -18.311 1.00 25.91 378 ASP A C 1
ATOM 3057 O O . ASP A 1 378 ? 8.669 -54.629 -19.044 1.00 25.91 378 ASP A O 1
ATOM 3061 N N . GLU A 1 379 ? 10.543 -53.917 -18.228 1.00 26.28 379 GLU A N 1
ATOM 3062 C CA . GLU A 1 379 ? 11.616 -52.982 -17.833 1.00 26.28 379 GLU A CA 1
ATOM 3063 C C . GLU A 1 379 ? 12.903 -53.186 -18.696 1.00 26.28 379 GLU A C 1
ATOM 3065 O O . GLU A 1 379 ? 13.040 -54.170 -19.413 1.00 26.28 379 GLU A O 1
ATOM 3070 N N . CYS A 1 380 ? 13.842 -52.233 -18.594 1.00 20.38 380 CYS A N 1
ATOM 3071 C CA . CYS A 1 380 ? 15.316 -52.275 -18.773 1.00 20.38 380 CYS A CA 1
ATOM 3072 C C . CYS A 1 380 ? 16.068 -53.401 -19.562 1.00 20.38 380 CYS A C 1
ATOM 3074 O O . CYS A 1 380 ? 15.950 -54.585 -19.274 1.00 20.38 380 CYS A O 1
ATOM 3076 N N . GLY A 1 381 ? 17.046 -52.994 -20.401 1.00 24.50 381 GLY A N 1
ATOM 3077 C CA . GLY A 1 381 ? 18.157 -53.828 -20.937 1.00 24.50 381 GLY A CA 1
ATOM 3078 C C . GLY A 1 381 ? 18.353 -53.663 -22.460 1.00 24.50 381 GLY A C 1
ATOM 3079 O O . GLY A 1 381 ? 17.426 -53.907 -23.216 1.00 24.50 381 GLY A O 1
ATOM 3080 N N . GLN A 1 382 ? 19.419 -53.057 -23.010 1.00 25.50 382 GLN A N 1
ATOM 3081 C CA . GLN A 1 382 ? 20.847 -53.460 -23.073 1.00 25.50 382 GLN A CA 1
ATOM 3082 C C . GLN A 1 382 ? 21.101 -54.784 -23.835 1.00 25.50 382 GLN A C 1
ATOM 3084 O O . GLN A 1 382 ? 20.506 -55.789 -23.484 1.00 25.50 382 GLN A O 1
ATOM 3089 N N . ALA A 1 383 ? 22.006 -54.888 -24.828 1.00 24.94 383 ALA A N 1
ATOM 3090 C CA . ALA A 1 383 ? 22.846 -53.893 -25.535 1.00 24.94 383 ALA A CA 1
ATOM 3091 C C . ALA A 1 383 ? 23.435 -54.496 -26.855 1.00 24.94 383 ALA A C 1
ATOM 3093 O O . ALA A 1 383 ? 22.907 -55.481 -27.357 1.00 24.94 383 ALA A O 1
ATOM 3094 N N . THR A 1 384 ? 24.575 -53.963 -27.349 1.00 27.14 384 THR A N 1
ATOM 3095 C CA . THR A 1 384 ? 25.454 -54.444 -28.466 1.00 27.14 384 THR A CA 1
ATOM 3096 C C . THR A 1 384 ? 24.987 -54.064 -29.900 1.00 27.14 384 THR A C 1
ATOM 3098 O O . THR A 1 384 ? 23.815 -54.197 -30.212 1.00 27.14 384 THR A O 1
ATOM 3101 N N . VAL A 1 385 ? 25.738 -53.285 -30.717 1.00 26.41 385 VAL A N 1
ATOM 3102 C CA . VAL A 1 385 ? 27.013 -53.515 -31.480 1.00 26.41 385 VAL A CA 1
ATOM 3103 C C . VAL A 1 385 ? 26.763 -54.317 -32.782 1.00 26.41 385 VAL A C 1
ATOM 3105 O O . VAL A 1 385 ? 26.059 -55.310 -32.728 1.00 26.41 385 VAL A O 1
ATOM 3108 N N . ALA A 1 386 ? 27.258 -53.977 -33.990 1.00 28.09 386 ALA A N 1
ATOM 3109 C CA . ALA A 1 386 ? 28.191 -52.932 -34.472 1.00 28.09 386 ALA A CA 1
ATOM 3110 C C . ALA A 1 386 ? 27.685 -52.320 -35.816 1.00 28.09 386 ALA A C 1
ATOM 3112 O O . ALA A 1 386 ? 27.043 -53.000 -36.603 1.00 28.09 386 ALA A O 1
ATOM 3113 N N . ALA A 1 387 ? 27.805 -51.015 -36.088 1.00 26.02 387 ALA A N 1
ATOM 3114 C CA . ALA A 1 387 ? 28.978 -50.304 -36.635 1.00 26.02 387 ALA A CA 1
ATOM 3115 C C . ALA A 1 387 ? 29.350 -50.605 -38.114 1.00 26.02 387 ALA A C 1
ATOM 3117 O O . ALA A 1 387 ? 30.216 -51.429 -38.392 1.00 26.02 387 ALA A O 1
ATOM 3118 N N . GLY A 1 388 ? 28.808 -49.814 -39.053 1.00 30.41 388 GLY A N 1
ATOM 3119 C CA . GLY A 1 388 ? 29.296 -49.689 -40.438 1.00 30.41 388 GLY A CA 1
ATOM 3120 C C . GLY A 1 388 ? 29.790 -48.264 -40.723 1.00 30.41 388 GLY A C 1
ATOM 3121 O O . GLY A 1 388 ? 28.995 -47.329 -40.744 1.00 30.41 388 GLY A O 1
ATOM 3122 N N . LYS A 1 389 ? 31.105 -48.072 -40.898 1.00 31.61 389 LYS A N 1
ATOM 3123 C CA . LYS A 1 389 ? 31.741 -46.746 -41.064 1.00 31.61 389 LYS A CA 1
ATOM 3124 C C . LYS A 1 389 ? 32.030 -46.440 -42.536 1.00 31.61 389 LYS A C 1
ATOM 3126 O O . LYS A 1 389 ? 32.634 -47.280 -43.196 1.00 31.61 389 LYS A O 1
ATOM 3131 N N . LYS A 1 390 ? 31.818 -45.192 -42.970 1.00 33.16 390 LYS A N 1
ATOM 3132 C CA . LYS A 1 390 ? 32.776 -44.448 -43.818 1.00 33.16 390 LYS A CA 1
ATOM 3133 C C . LYS A 1 390 ? 32.852 -42.990 -43.353 1.00 33.16 390 LYS A C 1
ATOM 3135 O O . LYS A 1 390 ? 31.977 -42.520 -42.630 1.00 33.16 390 LYS A O 1
ATOM 3140 N N . THR A 1 391 ? 33.951 -42.321 -43.691 1.00 31.77 391 THR A N 1
ATOM 3141 C CA . THR A 1 391 ? 34.467 -41.161 -42.950 1.00 31.77 391 THR A CA 1
ATOM 3142 C C . THR A 1 391 ? 34.986 -40.102 -43.910 1.00 31.77 391 THR A C 1
ATOM 3144 O O . THR A 1 391 ? 35.752 -40.443 -44.804 1.00 31.77 391 THR A O 1
ATOM 3147 N N . HIS A 1 392 ? 34.710 -38.826 -43.640 1.00 36.09 392 HIS A N 1
ATOM 3148 C CA . HIS A 1 392 ? 35.599 -37.735 -44.044 1.00 36.09 392 HIS A CA 1
ATOM 3149 C C . HIS A 1 392 ? 35.953 -36.893 -42.817 1.00 36.09 392 HIS A C 1
ATOM 3151 O O . HIS A 1 392 ? 35.097 -36.584 -41.990 1.00 36.09 392 HIS A O 1
ATOM 3157 N N . GLN A 1 393 ? 37.242 -36.598 -42.665 1.00 35.72 393 GLN A N 1
ATOM 3158 C CA . GLN A 1 393 ? 37.789 -35.831 -41.549 1.00 35.72 393 GLN A CA 1
ATOM 3159 C C . GLN A 1 393 ? 38.023 -34.385 -41.985 1.00 35.72 393 GLN A C 1
ATOM 3161 O O . GLN A 1 393 ? 38.481 -34.153 -43.101 1.00 35.72 393 GLN A O 1
ATOM 3166 N N . CYS A 1 394 ? 37.838 -33.432 -41.074 1.00 30.19 394 CYS A N 1
ATOM 3167 C CA . CYS A 1 394 ? 38.596 -32.187 -41.113 1.00 30.19 394 CYS A CA 1
ATOM 3168 C C . CYS A 1 394 ? 38.976 -31.770 -39.684 1.00 30.19 394 CYS A C 1
ATOM 3170 O O . CYS A 1 394 ? 38.149 -31.859 -38.782 1.00 30.19 394 CYS A O 1
ATOM 3172 N N . THR A 1 395 ? 40.261 -31.437 -39.536 1.00 34.75 395 THR A N 1
ATOM 3173 C CA . THR A 1 395 ? 41.017 -30.772 -38.450 1.00 34.75 395 THR A CA 1
ATOM 3174 C C . THR A 1 395 ? 40.487 -30.702 -37.000 1.00 34.75 395 THR A C 1
ATOM 3176 O O . THR A 1 395 ? 39.322 -30.493 -36.681 1.00 34.75 395 THR A O 1
ATOM 3179 N N . LYS A 1 396 ? 41.433 -30.836 -36.059 1.00 34.66 396 LYS A N 1
ATOM 3180 C CA . LYS A 1 396 ? 41.200 -30.851 -34.606 1.00 34.66 396 LYS A CA 1
ATOM 3181 C C . LYS A 1 396 ? 41.378 -29.453 -34.003 1.00 34.66 396 LYS A C 1
ATOM 3183 O O . LYS A 1 396 ? 42.384 -28.808 -34.276 1.00 34.66 396 LYS A O 1
ATOM 3188 N N . GLN A 1 397 ? 40.520 -29.078 -33.053 1.00 42.19 397 GLN A N 1
ATOM 3189 C CA . GLN A 1 397 ? 40.905 -28.209 -31.931 1.00 42.19 397 GLN A CA 1
ATOM 3190 C C . GLN A 1 397 ? 40.413 -28.809 -30.606 1.00 42.19 397 GLN A C 1
ATOM 3192 O O . GLN A 1 397 ? 39.417 -29.537 -30.561 1.00 42.19 397 GLN A O 1
ATOM 3197 N N . SER A 1 398 ? 41.173 -28.578 -29.537 1.00 34.50 398 SER A N 1
ATOM 3198 C CA . SER A 1 398 ? 41.049 -29.270 -28.253 1.00 34.50 398 SER A CA 1
ATOM 3199 C C . SER A 1 398 ? 39.886 -28.745 -27.407 1.00 34.50 398 SER A C 1
ATOM 3201 O O . SER A 1 398 ? 39.820 -27.569 -27.060 1.00 34.50 398 SER A O 1
ATOM 3203 N N . LYS A 1 399 ? 38.981 -29.643 -27.003 1.00 34.94 399 LYS A N 1
ATOM 3204 C CA . LYS A 1 399 ? 37.950 -29.342 -26.001 1.00 34.94 399 LYS A CA 1
ATOM 3205 C C . LYS A 1 399 ? 38.494 -29.622 -24.602 1.00 34.94 399 LYS A C 1
ATOM 3207 O O . LYS A 1 399 ? 38.877 -30.752 -24.304 1.00 34.94 399 LYS A O 1
ATOM 3212 N N . THR A 1 400 ? 38.491 -28.613 -23.737 1.00 40.34 400 THR A N 1
ATOM 3213 C CA . THR A 1 400 ? 38.672 -28.801 -22.293 1.00 40.34 400 THR A CA 1
ATOM 3214 C C . THR A 1 400 ? 37.459 -29.518 -21.684 1.00 40.34 400 THR A C 1
ATOM 3216 O O . THR A 1 400 ? 36.375 -29.564 -22.269 1.00 40.34 400 THR A O 1
ATOM 3219 N N . LYS A 1 401 ? 37.661 -30.156 -20.524 1.00 38.00 401 LYS A N 1
ATOM 3220 C CA . LYS A 1 401 ? 36.698 -31.085 -19.910 1.00 38.00 401 LYS A CA 1
ATOM 3221 C C . LYS A 1 401 ? 35.392 -30.371 -19.533 1.00 38.00 401 LYS A C 1
ATOM 3223 O O . LYS A 1 401 ? 35.403 -29.439 -18.736 1.00 38.00 401 LYS A O 1
ATOM 3228 N N . SER A 1 402 ? 34.264 -30.839 -20.065 1.00 35.94 402 SER A N 1
ATOM 3229 C CA . SER A 1 402 ? 32.936 -30.304 -19.753 1.00 35.94 402 SER A CA 1
ATOM 3230 C C . SER A 1 402 ? 32.349 -30.943 -18.490 1.00 35.94 402 SER A C 1
ATOM 3232 O O . SER A 1 402 ? 31.855 -32.071 -18.538 1.00 35.94 402 SER A O 1
ATOM 3234 N N . THR A 1 403 ? 32.338 -30.211 -17.376 1.00 45.91 403 THR A N 1
ATOM 3235 C CA . THR A 1 403 ? 31.511 -30.558 -16.208 1.00 45.91 403 THR A CA 1
ATOM 3236 C C . THR A 1 403 ? 30.027 -30.524 -16.609 1.00 45.91 403 THR A C 1
ATOM 3238 O O . THR A 1 403 ? 29.604 -29.546 -17.234 1.00 45.91 403 THR A O 1
ATOM 3241 N N . PRO A 1 404 ? 29.210 -31.545 -16.287 1.00 45.25 404 PRO A N 1
ATOM 3242 C CA . PRO A 1 404 ? 27.806 -31.567 -16.687 1.00 45.25 404 PRO A CA 1
ATOM 3243 C C . PRO A 1 404 ? 27.004 -30.489 -15.945 1.00 45.25 404 PRO A C 1
ATOM 3245 O O . PRO A 1 404 ? 26.852 -30.529 -14.724 1.00 45.25 404 PRO A O 1
ATOM 3248 N N . LEU A 1 405 ? 26.458 -29.528 -16.695 1.00 50.28 405 LEU A N 1
ATOM 3249 C CA . LEU A 1 405 ? 25.512 -28.546 -16.165 1.00 50.28 405 LEU A CA 1
ATOM 3250 C C . LEU A 1 405 ? 24.225 -29.258 -15.706 1.00 50.28 405 LEU A C 1
ATOM 3252 O O . LEU A 1 405 ? 23.661 -30.037 -16.480 1.00 50.28 405 LEU A O 1
ATOM 3256 N N . PRO A 1 406 ? 23.707 -28.985 -14.493 1.00 53.38 406 PRO A N 1
ATOM 3257 C CA . PRO A 1 406 ? 22.450 -29.573 -14.049 1.00 53.38 406 PRO A CA 1
ATOM 3258 C C . PRO A 1 406 ? 21.293 -29.072 -14.935 1.00 53.38 406 PRO A C 1
ATOM 3260 O O . PRO A 1 406 ? 21.202 -27.868 -15.199 1.00 53.38 406 PRO A O 1
ATOM 3263 N N . PRO A 1 407 ? 20.381 -29.953 -15.389 1.00 48.56 407 PRO A N 1
ATOM 3264 C CA . PRO A 1 407 ? 19.327 -29.575 -16.325 1.00 48.56 407 PRO A CA 1
ATOM 3265 C C . PRO A 1 407 ? 18.387 -28.519 -15.730 1.00 48.56 407 PRO A C 1
ATOM 3267 O O . PRO A 1 407 ? 18.095 -28.529 -14.529 1.00 48.56 407 PRO A O 1
ATOM 3270 N N . LEU A 1 408 ? 17.871 -27.623 -16.583 1.00 53.41 408 LEU A N 1
ATOM 3271 C CA . LEU A 1 408 ? 16.977 -26.517 -16.209 1.00 53.41 408 LEU A CA 1
ATOM 3272 C C . LEU A 1 408 ? 15.622 -27.028 -15.680 1.00 53.41 408 LEU A C 1
ATOM 3274 O O . LEU A 1 408 ? 14.606 -27.118 -16.367 1.00 53.41 408 LEU A O 1
ATOM 3278 N N . ARG A 1 409 ? 15.635 -27.372 -14.393 1.00 48.03 409 ARG A N 1
ATOM 3279 C CA . ARG A 1 409 ? 14.576 -28.027 -13.622 1.00 48.03 409 ARG A CA 1
ATOM 3280 C C . ARG A 1 409 ? 13.361 -27.109 -13.466 1.00 48.03 409 ARG A C 1
ATOM 3282 O O . ARG A 1 409 ? 13.324 -26.267 -12.571 1.00 48.03 409 ARG A O 1
ATOM 3289 N N . ASN A 1 410 ? 12.372 -27.292 -14.343 1.00 51.97 410 ASN A N 1
ATOM 3290 C CA . ASN A 1 410 ? 11.135 -26.506 -14.474 1.00 51.97 410 ASN A CA 1
ATOM 3291 C C . ASN A 1 410 ? 10.463 -26.121 -13.134 1.00 51.97 410 ASN A C 1
ATOM 3293 O O . ASN A 1 410 ? 9.614 -26.844 -12.604 1.00 51.97 410 ASN A O 1
ATOM 3297 N N . LYS A 1 411 ? 10.800 -24.934 -12.604 1.00 56.56 411 LYS A N 1
ATOM 3298 C CA . LYS A 1 411 ? 10.316 -24.432 -11.300 1.00 56.56 411 LYS A CA 1
ATOM 3299 C C . LYS A 1 411 ? 8.799 -24.162 -11.272 1.00 56.56 411 LYS A C 1
ATOM 3301 O O . LYS A 1 411 ? 8.198 -24.176 -10.200 1.00 56.56 411 LYS A O 1
ATOM 3306 N N . SER A 1 412 ? 8.168 -23.959 -12.431 1.00 59.03 412 SER A N 1
ATOM 3307 C CA . SER A 1 412 ? 6.726 -23.699 -12.579 1.00 59.03 412 SER A CA 1
ATOM 3308 C C . SER A 1 412 ? 5.846 -24.884 -12.166 1.00 59.03 412 SER A C 1
ATOM 3310 O O . SER A 1 412 ? 4.908 -24.694 -11.393 1.00 59.03 412 SER A O 1
ATOM 3312 N N . LYS A 1 413 ? 6.173 -26.112 -12.604 1.00 58.91 413 LYS A N 1
ATOM 3313 C CA . LYS A 1 413 ? 5.408 -27.326 -12.250 1.00 58.91 413 LYS A CA 1
ATOM 3314 C C . LYS A 1 413 ? 5.373 -27.555 -10.733 1.00 58.91 413 LYS A C 1
ATOM 3316 O O . LYS A 1 413 ? 4.323 -27.877 -10.190 1.00 58.91 413 LYS A O 1
AT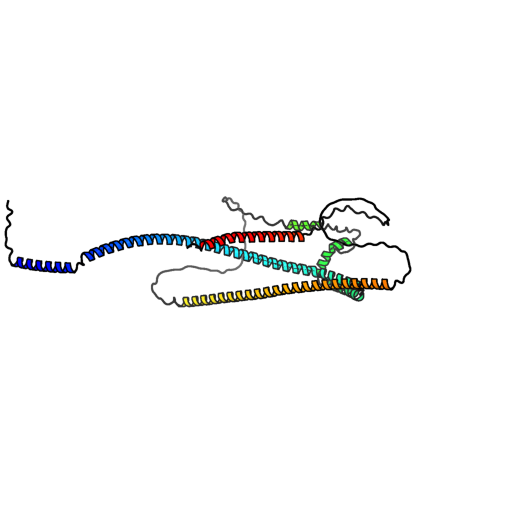OM 3321 N N . ARG A 1 414 ? 6.487 -27.291 -10.037 1.00 60.91 414 ARG A N 1
ATOM 3322 C CA . ARG A 1 414 ? 6.560 -27.378 -8.567 1.00 60.91 414 ARG A CA 1
ATOM 3323 C C . ARG A 1 414 ? 5.714 -26.322 -7.862 1.00 60.91 414 ARG A C 1
ATOM 3325 O O . ARG A 1 414 ? 5.030 -26.668 -6.908 1.00 60.91 414 ARG A O 1
ATOM 3332 N N . ARG A 1 415 ? 5.686 -25.076 -8.353 1.00 65.56 415 ARG A N 1
ATOM 3333 C CA . ARG A 1 415 ? 4.781 -24.047 -7.811 1.00 65.56 415 ARG A CA 1
ATOM 3334 C C . ARG A 1 415 ? 3.314 -24.452 -7.971 1.00 65.56 415 ARG A C 1
ATOM 3336 O O . ARG A 1 415 ? 2.567 -24.333 -7.012 1.00 65.56 415 ARG A O 1
ATOM 3343 N N . LEU A 1 416 ? 2.914 -24.995 -9.124 1.00 72.25 416 LEU A N 1
ATOM 3344 C CA . LEU A 1 416 ? 1.555 -25.526 -9.317 1.00 72.25 416 LEU A CA 1
ATOM 3345 C C . LEU A 1 416 ? 1.235 -26.684 -8.358 1.00 72.25 416 LEU A C 1
ATOM 3347 O O . LEU A 1 416 ? 0.162 -26.692 -7.768 1.00 72.25 416 LEU A O 1
ATOM 3351 N N . GLN A 1 417 ? 2.171 -27.611 -8.129 1.00 75.00 417 GLN A N 1
ATOM 3352 C CA . GLN A 1 417 ? 2.005 -28.677 -7.129 1.00 75.00 417 GLN A CA 1
ATOM 3353 C C . GLN A 1 417 ? 1.922 -28.142 -5.687 1.00 75.00 417 GLN A C 1
ATOM 3355 O O . GLN A 1 417 ? 1.181 -28.696 -4.880 1.00 75.00 417 GLN A O 1
ATOM 3360 N N . GLN A 1 418 ? 2.641 -27.065 -5.354 1.00 84.56 418 GLN A N 1
ATOM 3361 C CA . GLN A 1 418 ? 2.535 -26.397 -4.051 1.00 84.56 418 GLN A CA 1
ATOM 3362 C C . GLN A 1 418 ? 1.174 -25.707 -3.883 1.00 84.56 418 GLN A C 1
ATOM 3364 O O . GLN A 1 418 ? 0.517 -25.929 -2.872 1.00 84.56 418 GLN A O 1
ATOM 3369 N N . TRP A 1 419 ? 0.704 -24.955 -4.886 1.00 88.12 419 TRP A N 1
ATOM 3370 C CA . TRP A 1 419 ? -0.634 -24.351 -4.873 1.00 88.12 419 TRP A CA 1
ATOM 3371 C C . TRP A 1 419 ? -1.747 -25.405 -4.789 1.00 88.12 419 TRP A C 1
ATOM 3373 O O . TRP A 1 419 ? -2.657 -25.242 -3.987 1.00 88.12 419 TRP A O 1
ATOM 3383 N N . LEU A 1 420 ? -1.650 -26.515 -5.532 1.00 92.00 420 LEU A N 1
ATOM 3384 C CA . LEU A 1 420 ? -2.600 -27.631 -5.433 1.00 92.00 420 LEU A CA 1
ATOM 3385 C C . LEU A 1 420 ? -2.628 -28.256 -4.032 1.00 92.00 420 LEU A C 1
ATOM 3387 O O . LEU A 1 420 ? -3.709 -28.523 -3.517 1.00 92.00 420 LEU A O 1
ATOM 3391 N N . ARG A 1 421 ? -1.466 -28.444 -3.389 1.00 91.19 421 ARG A N 1
ATOM 3392 C CA . ARG A 1 421 ? -1.397 -28.929 -2.000 1.00 91.19 421 ARG A CA 1
ATOM 3393 C C . ARG A 1 421 ? -2.038 -27.946 -1.020 1.00 91.19 421 ARG A C 1
ATOM 3395 O O . ARG A 1 421 ? -2.827 -28.382 -0.194 1.00 91.19 421 ARG A O 1
ATOM 3402 N N . ILE A 1 422 ? -1.760 -26.646 -1.153 1.00 93.50 422 ILE A N 1
ATOM 3403 C CA . ILE A 1 422 ? -2.357 -25.590 -0.315 1.00 93.50 422 ILE A CA 1
ATOM 3404 C C . ILE A 1 422 ? -3.887 -25.574 -0.467 1.00 93.50 422 ILE A C 1
ATOM 3406 O O . ILE A 1 422 ? -4.601 -25.584 0.535 1.00 93.50 422 ILE A O 1
ATOM 3410 N N . ILE A 1 423 ? -4.392 -25.629 -1.705 1.00 93.19 423 ILE A N 1
ATOM 3411 C CA . ILE A 1 423 ? -5.831 -25.681 -2.005 1.00 93.19 423 ILE A CA 1
ATOM 3412 C C . ILE A 1 423 ? -6.467 -26.935 -1.389 1.00 93.19 423 ILE A C 1
ATOM 3414 O O . ILE A 1 423 ? -7.478 -26.819 -0.698 1.00 93.19 423 ILE A O 1
ATOM 3418 N N . LEU A 1 424 ? -5.844 -28.110 -1.551 1.00 93.75 424 LEU A N 1
ATOM 3419 C CA . LEU A 1 424 ? -6.318 -29.357 -0.945 1.00 93.75 424 LEU A CA 1
ATOM 3420 C C . LEU A 1 424 ? -6.381 -29.252 0.588 1.00 93.75 424 LEU A C 1
ATOM 3422 O O . LEU A 1 424 ? -7.405 -29.590 1.175 1.00 93.75 424 LEU A O 1
ATOM 3426 N N . THR A 1 425 ? -5.342 -28.712 1.237 1.00 92.62 425 THR A N 1
ATOM 3427 C CA . THR A 1 425 ? -5.350 -28.509 2.696 1.00 92.62 425 THR A CA 1
ATOM 3428 C C . THR A 1 425 ? -6.413 -27.510 3.150 1.00 92.62 425 THR A C 1
ATOM 3430 O O . THR A 1 425 ? -7.073 -27.763 4.152 1.00 92.62 425 THR A O 1
ATOM 3433 N N . SER A 1 426 ? -6.657 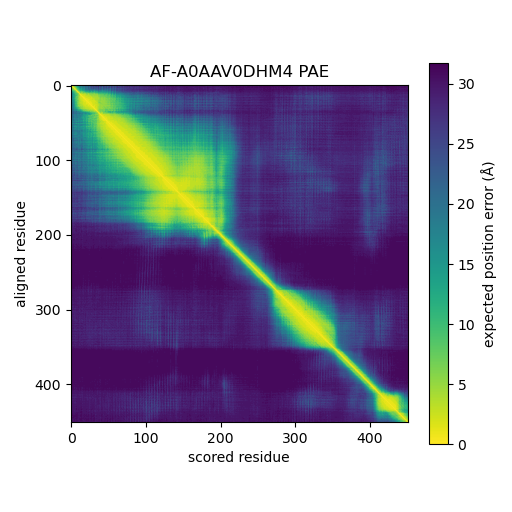-26.421 2.407 1.00 93.44 426 SER A N 1
ATOM 3434 C CA . SER A 1 426 ? -7.733 -25.483 2.757 1.00 93.44 426 SER A CA 1
ATOM 3435 C C . SER A 1 426 ? -9.125 -26.098 2.604 1.00 93.44 426 SER A C 1
ATOM 3437 O O . SER A 1 426 ? -9.982 -25.848 3.444 1.00 93.44 426 SER A O 1
ATOM 3439 N N . ILE A 1 427 ? -9.342 -26.956 1.598 1.00 94.06 427 ILE A N 1
ATOM 3440 C CA . ILE A 1 427 ? -10.605 -27.688 1.434 1.00 94.06 427 ILE A CA 1
ATOM 3441 C C . ILE A 1 427 ? -10.819 -28.643 2.613 1.00 94.06 427 ILE A C 1
ATOM 3443 O O . ILE A 1 427 ? -11.903 -28.647 3.185 1.00 94.06 427 ILE A O 1
ATOM 3447 N N . VAL A 1 428 ? -9.792 -29.392 3.035 1.00 94.44 428 VAL A N 1
ATOM 3448 C CA . VAL A 1 428 ? -9.886 -30.283 4.208 1.00 94.44 428 VAL A CA 1
ATOM 3449 C C . VAL A 1 428 ? -10.207 -29.501 5.487 1.00 94.44 428 VAL A C 1
ATOM 3451 O O . VAL A 1 428 ? -11.089 -29.913 6.235 1.00 94.44 428 VAL A O 1
ATOM 3454 N N . VAL A 1 429 ? -9.569 -28.348 5.720 1.00 94.25 429 VAL A N 1
ATOM 3455 C CA . VAL A 1 429 ? -9.875 -27.490 6.883 1.00 94.25 429 VAL A CA 1
ATOM 3456 C C . VAL A 1 429 ? -11.307 -26.944 6.825 1.00 94.25 429 VAL A C 1
ATOM 3458 O O . VAL A 1 429 ? -11.996 -26.964 7.840 1.00 94.25 429 VAL A O 1
ATOM 3461 N N . ILE A 1 430 ? -11.793 -26.519 5.653 1.00 91.56 430 ILE A N 1
ATOM 3462 C CA . ILE A 1 430 ? -13.184 -26.064 5.476 1.00 91.56 430 ILE A CA 1
ATOM 3463 C C . ILE A 1 430 ? -14.173 -27.211 5.731 1.00 91.56 430 ILE A C 1
ATOM 3465 O O . ILE A 1 430 ? -15.169 -27.007 6.418 1.00 91.56 430 ILE A O 1
ATOM 3469 N N . VAL A 1 431 ? -13.898 -28.421 5.236 1.00 91.75 431 VAL A N 1
ATOM 3470 C CA . VAL A 1 431 ? -14.740 -29.605 5.476 1.00 91.75 431 VAL A CA 1
ATOM 3471 C C . VAL A 1 431 ? -14.771 -29.966 6.965 1.00 91.75 431 VAL A C 1
ATOM 3473 O O . VAL A 1 431 ? -15.855 -30.151 7.510 1.00 91.75 431 VAL A O 1
ATOM 3476 N N . LEU A 1 432 ? -13.624 -29.987 7.654 1.00 89.19 432 LEU A N 1
ATOM 3477 C CA . LEU A 1 432 ? -13.568 -30.235 9.101 1.00 89.19 432 LEU A CA 1
ATOM 3478 C C . LEU A 1 432 ? -14.299 -29.148 9.906 1.00 89.19 432 LEU A C 1
ATOM 3480 O O . LEU A 1 432 ? -15.031 -29.471 10.840 1.00 89.19 432 LEU A O 1
ATOM 3484 N N . PHE A 1 433 ? -14.162 -27.877 9.520 1.00 88.94 433 PHE A N 1
ATOM 3485 C CA . PHE A 1 433 ? -14.895 -26.767 10.131 1.00 88.94 433 PHE A CA 1
ATOM 3486 C C . PHE A 1 433 ? -16.411 -26.901 9.922 1.00 88.94 433 PHE A C 1
ATOM 3488 O O . PHE A 1 433 ? -17.179 -26.672 10.854 1.00 88.94 433 PHE A O 1
ATOM 3495 N N . LEU A 1 434 ? -16.862 -27.321 8.737 1.00 84.00 434 LEU A N 1
ATOM 3496 C CA . LEU A 1 434 ? -18.279 -27.575 8.473 1.00 84.00 434 LEU A CA 1
ATOM 3497 C C . LEU A 1 434 ? -18.805 -28.774 9.276 1.00 84.00 434 LEU A C 1
ATOM 3499 O O . LEU A 1 434 ? -19.852 -28.643 9.903 1.00 84.00 434 LEU A O 1
ATOM 3503 N N . LEU A 1 435 ? -18.082 -29.899 9.342 1.00 83.38 435 LEU A N 1
ATOM 3504 C CA . LEU A 1 435 ? -18.487 -31.058 10.155 1.00 83.38 435 LEU A CA 1
ATOM 3505 C C . LEU A 1 435 ? -18.555 -30.718 11.655 1.00 83.38 435 LEU A C 1
ATOM 3507 O O . LEU A 1 435 ? -19.530 -31.078 12.313 1.00 83.38 435 LEU A O 1
ATOM 3511 N N . GLY A 1 436 ? -17.575 -29.976 12.182 1.00 81.56 436 GLY A N 1
ATOM 3512 C CA . GLY A 1 436 ? -17.593 -29.506 13.573 1.00 81.56 436 GLY A CA 1
ATOM 3513 C C . GLY A 1 436 ? -18.796 -28.606 13.878 1.00 81.56 436 GLY A C 1
ATOM 3514 O O . GLY A 1 436 ? -19.475 -28.790 14.889 1.00 81.56 436 GLY A O 1
ATOM 3515 N N . ASN A 1 437 ? -19.128 -27.684 12.968 1.00 73.00 437 ASN A N 1
ATOM 3516 C CA . ASN A 1 437 ? -20.302 -26.822 13.117 1.00 73.00 437 ASN A CA 1
ATOM 3517 C C . ASN A 1 437 ? -21.636 -27.568 12.925 1.00 73.00 437 ASN A C 1
ATOM 3519 O O . ASN A 1 437 ? -22.614 -27.211 13.577 1.00 73.00 437 ASN A O 1
ATOM 3523 N N . ILE A 1 438 ? -21.706 -28.619 12.100 1.00 68.94 438 ILE A N 1
ATOM 3524 C CA . ILE A 1 438 ? -22.921 -29.446 11.959 1.00 68.94 438 ILE A CA 1
ATOM 3525 C C . ILE A 1 438 ? -23.297 -30.093 13.302 1.00 68.94 438 ILE A C 1
ATOM 3527 O O . ILE A 1 438 ? -24.472 -30.076 13.668 1.00 68.94 438 ILE A O 1
ATOM 3531 N N . GLY A 1 439 ? -22.318 -30.571 14.081 1.00 61.31 439 GLY A N 1
ATOM 3532 C CA . GLY A 1 439 ? -22.557 -31.043 15.451 1.00 61.31 439 GLY A CA 1
ATOM 3533 C C . GLY A 1 439 ? -23.077 -29.940 16.385 1.00 61.31 439 GLY A C 1
ATOM 3534 O O . GLY A 1 439 ? -24.041 -30.153 17.123 1.00 61.31 439 GLY A O 1
ATOM 3535 N N . PHE A 1 440 ? -22.504 -28.735 16.300 1.00 58.25 440 PHE A N 1
ATOM 3536 C CA . PHE A 1 440 ? -22.943 -27.577 17.087 1.00 58.25 440 PHE A CA 1
ATOM 3537 C C . PHE A 1 440 ? -24.407 -27.197 16.781 1.00 58.25 440 PHE A C 1
ATOM 3539 O O . PHE A 1 440 ? -25.245 -27.149 17.685 1.00 58.25 440 PHE A O 1
ATOM 3546 N N . PHE A 1 441 ? -24.762 -27.026 15.504 1.00 52.69 441 PHE A N 1
ATOM 3547 C CA . PHE A 1 441 ? -26.133 -26.695 15.093 1.00 52.69 441 PHE A CA 1
ATOM 3548 C C . PHE A 1 441 ? -27.148 -27.818 15.362 1.00 52.69 441 PHE A C 1
ATOM 3550 O O . PHE A 1 441 ? -28.299 -27.520 15.690 1.00 52.69 441 PHE A O 1
ATOM 3557 N N . ALA A 1 442 ? -26.744 -29.092 15.302 1.00 58.12 442 ALA A N 1
ATOM 3558 C CA . ALA A 1 442 ? -27.599 -30.206 15.716 1.00 58.12 442 ALA A CA 1
ATOM 3559 C C . ALA A 1 442 ? -27.966 -30.114 17.210 1.00 58.12 442 ALA A C 1
ATOM 3561 O O . ALA A 1 442 ? -29.143 -30.214 17.560 1.00 58.12 442 ALA A O 1
ATOM 3562 N N . SER A 1 443 ? -26.986 -29.833 18.080 1.00 55.84 443 SER A N 1
ATOM 3563 C CA . SER A 1 443 ? -27.221 -29.698 19.526 1.00 55.84 443 SER A CA 1
ATOM 3564 C C . SER A 1 443 ? -28.140 -28.524 19.892 1.00 55.84 443 SER A C 1
ATOM 3566 O O . SER A 1 443 ? -28.958 -28.643 20.804 1.00 55.84 443 SER A O 1
ATOM 3568 N N . LEU A 1 444 ? -28.070 -27.414 19.144 1.00 54.41 444 LEU A N 1
ATOM 3569 C CA . LEU A 1 444 ? -28.977 -26.275 19.307 1.00 54.41 444 LEU A CA 1
ATOM 3570 C C . LEU A 1 444 ? -30.417 -26.640 18.924 1.00 54.41 444 LEU A C 1
ATOM 3572 O O . LEU A 1 444 ? -31.343 -26.324 19.669 1.00 54.41 444 LEU A O 1
ATOM 3576 N N . LYS A 1 445 ? -30.614 -27.363 17.813 1.00 54.47 445 LYS A N 1
ATOM 3577 C CA . LYS A 1 445 ? -31.952 -27.797 17.381 1.00 54.47 445 LYS A CA 1
ATOM 3578 C C . LYS A 1 445 ? -32.586 -28.791 18.361 1.00 54.47 445 LYS A C 1
ATOM 3580 O O . LYS A 1 445 ? -33.793 -28.752 18.576 1.00 54.47 445 LYS A O 1
ATOM 3585 N N . GLN A 1 446 ? -31.782 -29.640 19.001 1.00 54.31 446 GLN A N 1
ATOM 3586 C CA . GLN A 1 446 ? -32.268 -30.605 19.991 1.00 54.31 446 GLN A CA 1
ATOM 3587 C C . GLN A 1 446 ? -32.693 -29.954 21.324 1.00 54.31 446 GLN A C 1
ATOM 3589 O O . GLN A 1 446 ? -33.480 -30.545 22.056 1.00 54.31 446 GLN A O 1
ATOM 3594 N N . ARG A 1 447 ? -32.258 -28.717 21.616 1.00 52.88 447 ARG A N 1
ATOM 3595 C CA . ARG A 1 447 ? -32.730 -27.930 22.776 1.00 52.88 447 ARG A CA 1
ATOM 3596 C C . ARG A 1 447 ? -34.041 -27.165 22.548 1.00 52.88 447 ARG A C 1
ATOM 3598 O O . ARG A 1 447 ? -34.555 -26.599 23.503 1.00 52.88 447 ARG A O 1
ATOM 3605 N N . GLN A 1 448 ? -34.577 -27.130 21.325 1.00 53.94 448 GLN A N 1
ATOM 3606 C CA . GLN A 1 448 ? -35.862 -26.471 21.029 1.00 53.94 448 GLN A CA 1
ATOM 3607 C C . GLN A 1 448 ? -37.068 -27.425 21.050 1.00 53.94 448 GLN A C 1
ATOM 3609 O O . GLN A 1 448 ? -38.199 -26.956 21.039 1.00 53.94 448 GLN A O 1
ATOM 3614 N N . ASN A 1 449 ? -36.836 -28.742 21.113 1.00 49.41 449 ASN A N 1
ATOM 3615 C CA . ASN A 1 449 ? -37.881 -29.768 21.123 1.00 49.41 449 ASN A CA 1
ATOM 3616 C C . ASN A 1 449 ? -37.851 -30.577 22.433 1.00 49.41 449 ASN A C 1
ATOM 3618 O O . ASN A 1 449 ? -37.507 -31.759 22.434 1.00 49.41 449 ASN A O 1
ATOM 3622 N N . VAL A 1 450 ? -38.231 -29.934 23.537 1.00 44.38 450 VAL A N 1
ATOM 3623 C CA . VAL A 1 450 ? -38.663 -30.593 24.780 1.00 44.38 450 VAL A CA 1
ATOM 3624 C C . VAL A 1 450 ? -39.982 -29.920 25.190 1.00 44.38 450 VAL A C 1
ATOM 3626 O O . VAL A 1 450 ? -39.998 -28.687 25.211 1.00 44.38 450 VAL A O 1
ATOM 3629 N N . PRO A 1 451 ? -41.076 -30.675 25.411 1.00 55.66 451 PRO A N 1
ATOM 3630 C CA . PRO A 1 451 ? -42.364 -30.126 25.841 1.00 55.66 451 PRO A CA 1
ATOM 3631 C C . PRO A 1 451 ? -42.380 -29.754 27.332 1.00 55.66 451 PRO A C 1
ATOM 3633 O O . PRO A 1 451 ? -41.614 -30.379 28.102 1.00 55.66 451 PRO A O 1
#

Solvent-accessible surface area (backbone atoms only — not comparable to full-atom values): 28412 Å² total; per-residue (Å²): 141,81,82,82,81,75,85,76,78,75,56,71,69,58,53,58,46,52,56,50,51,55,50,51,53,49,53,51,50,53,52,46,64,70,68,49,67,53,74,65,58,53,48,50,53,51,53,51,48,53,53,51,54,51,51,51,54,50,54,50,52,51,49,54,54,49,50,52,54,48,53,54,49,51,54,50,51,53,62,46,52,54,51,52,50,50,53,56,48,54,53,49,54,54,52,51,52,50,48,53,56,50,49,53,54,47,53,54,50,52,51,53,51,52,52,52,50,54,58,44,61,81,38,43,65,64,49,50,57,51,52,49,52,52,50,47,54,48,27,61,72,72,64,39,62,66,66,37,49,51,52,52,52,57,49,51,52,55,48,50,52,41,53,72,70,34,66,67,54,41,51,50,49,51,66,68,42,36,72,55,30,24,72,74,23,31,30,79,88,54,48,70,66,54,99,89,54,79,67,62,80,79,75,76,80,75,60,62,69,51,60,67,50,70,69,74,74,80,75,83,88,79,92,86,81,83,89,84,84,89,82,84,88,85,91,85,92,82,90,83,87,79,88,80,89,88,82,90,82,89,84,90,80,91,83,91,89,89,84,84,86,90,86,90,81,88,87,90,82,74,93,59,70,70,57,58,58,52,54,50,51,53,53,51,53,50,50,54,54,49,50,54,55,48,56,56,51,51,52,51,54,50,51,52,54,52,54,50,51,52,53,52,50,54,50,48,61,51,48,53,59,46,49,59,53,47,51,60,45,52,53,53,50,48,55,50,52,49,57,48,50,51,54,53,47,61,56,47,54,68,58,72,76,61,81,92,84,79,90,80,89,83,90,81,85,87,90,82,84,87,79,84,90,79,85,88,81,91,79,91,83,87,83,86,90,84,91,88,86,86,86,88,87,79,86,86,82,88,79,77,87,79,77,85,76,80,73,89,74,68,64,64,63,55,51,51,53,50,52,51,50,52,52,52,52,52,50,52,52,51,51,52,52,49,56,57,46,52,56,53,55,49,56,56,58,60,71,72,71,71,136

InterPro domains:
  IPR055282 Proton pump-interactor 1-4 [PTHR32219] (1-439)
  IPR060367 Proton pump-interactor, C-terminal region [PF27883] (303-338)

Organism: NCBI:txid186058

Secondary structure (DSSP, 8-state):
-----------HHHHHHHHHHHHHHHHHHHHHHHHS--HHHHHHHHHHHHHHHHHHHHHHHHHHHHHHHHHHHHHHHHHHHHHHHHHHHHHHHHHHHHHHHHHHHHHHHHHHHHHHHHHHHTTHHHHHHHHHHHHHHHHHHHT-HHHHHHHHHHHHHHHHHHHHH-HHHHHHHHHHHHHHHHHHHBSSSSPBPPTTPPP-----GGGHHHHHHHGGG-----------------------------------------------------SSHHHHHHHHHHHHHHHHHHHHHHHHHHHHHHHHHHHHHHHHHHHHHHHHHHHHHHHHHHHHHHHHHHHHHHHHHHHHHHHHS--------------------------------------------PPPP-PPPPP---HHHHHHHHHHHHHHHHHHHHHHHHHHHHHHHHHHHHTS---

Radius of gyration: 57.79 Å; Cα contacts (8 Å, |Δi|>4): 47; chains: 1; bounding box: 138×111×186 Å